Protein 6IRQ (pdb70)

B-factor: mean 49.54, std 20.32, range [19.73, 116.41]

Foldseek 3Di:
DDDFKDKDWFFWAFQWDWDADPVGWIKIWTKGWDWDDPPIDIDIAIEIETGPVRVVCNVPHGGGWTKIKMFGKDKDWDQDPVRDIDIDIHGYAYPVMDMDTDD/DDDFKDKDKFFWAFQWDWDADPVGKIKIWTWGWDADPHDIDIAIEIETGPVRVVSNVPHGGGWIKIKMAGWDWDWDADPVGDIDIDIHGYAYPPMDMDGDD/DDDFKDKDWFWWAAQWDWDADPVGKIKIWTKGWDWFQPVVRHIDIDIAIEIEIHPVNVVCNPPHGGGWTKIKMAGWDWDWDADCHIDIDIHGYAYPVMDMGGDD/DPDDFKDKDKFWWAFQKDWDADPVRKIKIWTKGWDWDDVIDIDIAIEIEIDPVSVVCNPPHGGGWIKIKMFGKDKDWDQDPVRDIDIDIHGYAYPVMDMDTDD

Organism: Pseudomonas aeruginosa (strain ATCC 15692 / DSM 22644 / CIP 104116 / JCM 14847 / LMG 12228 / 1C / PRS 101 / PAO1) (NCBI:txid208964)

Structure (mmCIF, N/CA/C/O backbone):
data_6IRQ
#
_entry.id   6IRQ
#
_cell.length_a   60.488
_cell.length_b   60.488
_cell.length_c   131.315
_cell.angle_alpha   90.00
_cell.angle_beta   90.00
_cell.angle_gamma   120.00
#
_symmetry.space_group_name_H-M   'P 31'
#
loop_
_entity.id
_entity.type
_entity.pdbx_description
1 polymer 'Single-stranded DNA-binding protein'
2 polymer 'DNA (25-MER)'
3 water water
#
loop_
_atom_site.group_PDB
_atom_site.id
_atom_site.type_symbol
_atom_site.label_atom_id
_atom_site.label_alt_id
_atom_site.label_comp_id
_atom_site.label_asym_id
_atom_site.label_entity_id
_atom_site.label_seq_id
_atom_site.pdbx_PDB_ins_code
_atom_site.Cartn_x
_atom_site.Cartn_y
_atom_site.Cartn_z
_atom_site.occupancy
_atom_site.B_iso_or_equiv
_atom_site.auth_seq_id
_atom_site.auth_comp_id
_atom_site.auth_asym_id
_atom_site.auth_atom_id
_atom_site.pdbx_PDB_model_num
ATOM 1 N N . ARG A 1 3 ? -6.329 17.181 5.161 1.00 30.00 3 ARG A N 1
ATOM 2 C CA . ARG A 1 3 ? -6.814 16.043 4.394 1.00 30.00 3 ARG A CA 1
ATOM 3 C C . ARG A 1 3 ? -7.608 15.141 5.318 1.00 30.00 3 ARG A C 1
ATOM 4 O O . ARG A 1 3 ? -7.295 15.102 6.474 1.00 30.00 3 ARG A O 1
ATOM 12 N N . GLY A 1 4 ? -8.586 14.410 4.816 1.00 41.46 4 GLY A N 1
ATOM 13 C CA . GLY A 1 4 ? -9.375 13.520 5.635 1.00 30.23 4 GLY A CA 1
ATOM 14 C C . GLY A 1 4 ? -10.228 12.532 4.849 1.00 38.34 4 GLY A C 1
ATOM 15 O O . GLY A 1 4 ? -10.095 12.387 3.663 1.00 39.76 4 GLY A O 1
ATOM 16 N N . VAL A 1 5 ? -11.127 11.873 5.541 1.00 31.50 5 VAL A N 1
ATOM 17 C CA . VAL A 1 5 ? -11.988 10.883 4.980 1.00 27.24 5 VAL A CA 1
ATOM 18 C C . VAL A 1 5 ? -13.361 11.105 5.573 1.00 25.27 5 VAL A C 1
ATOM 19 O O . VAL A 1 5 ? -13.475 11.303 6.706 1.00 24.92 5 VAL A O 1
ATOM 23 N N . ASN A 1 6 ? -14.380 11.027 4.757 1.00 24.23 6 ASN A N 1
ATOM 24 C CA . ASN A 1 6 ? -15.761 11.309 5.176 1.00 28.62 6 ASN A CA 1
ATOM 25 C C . ASN A 1 6 ? -16.636 10.284 4.446 1.00 24.57 6 ASN A C 1
ATOM 26 O O . ASN A 1 6 ? -17.045 10.507 3.304 1.00 24.65 6 ASN A O 1
ATOM 31 N N . LYS A 1 7 ? -16.905 9.148 5.096 1.00 24.46 7 LYS A N 1
ATOM 32 C CA . LYS A 1 7 ? -17.594 8.032 4.449 1.00 26.16 7 LYS A CA 1
ATOM 33 C C . LYS A 1 7 ? -18.758 7.553 5.293 1.00 22.34 7 LYS A C 1
ATOM 34 O O . LYS A 1 7 ? -18.606 7.348 6.501 1.00 23.84 7 LYS A O 1
ATOM 40 N N . VAL A 1 8 ? -19.913 7.346 4.659 1.00 22.36 8 VAL A N 1
ATOM 41 C CA . VAL A 1 8 ? -21.077 6.762 5.324 1.00 21.85 8 VAL A CA 1
ATOM 42 C C . VAL A 1 8 ? -21.558 5.594 4.492 1.00 21.81 8 VAL A C 1
ATOM 43 O O . VAL A 1 8 ? -21.647 5.695 3.261 1.00 21.53 8 VAL A O 1
ATOM 47 N N . ILE A 1 9 ? -21.874 4.493 5.161 1.00 20.04 9 ILE A N 1
ATOM 48 C CA . ILE A 1 9 ? -22.379 3.287 4.522 1.00 19.73 9 ILE A CA 1
ATOM 49 C C . ILE A 1 9 ? -23.650 2.882 5.241 1.00 22.80 9 ILE A C 1
ATOM 50 O O . ILE A 1 9 ? -23.634 2.641 6.456 1.00 22.87 9 ILE A O 1
ATOM 55 N N . LEU A 1 10 ? -24.746 2.797 4.496 1.00 22.27 10 LEU A N 1
ATOM 56 C CA . LEU A 1 10 ? -26.043 2.484 5.057 1.00 20.41 10 LEU A CA 1
ATOM 57 C C . LEU A 1 10 ? -26.658 1.340 4.273 1.00 25.54 10 LEU A C 1
ATOM 58 O O . LEU A 1 10 ? -26.532 1.270 3.049 1.00 25.85 10 LEU A O 1
ATOM 63 N N . VAL A 1 11 ? -27.329 0.453 4.977 1.00 21.81 11 VAL A N 1
ATOM 64 C CA . VAL A 1 11 ? -28.221 -0.497 4.339 1.00 21.55 11 VAL A CA 1
ATOM 65 C C . VAL A 1 11 ? -29.562 -0.355 5.036 1.00 23.84 11 VAL A C 1
ATOM 66 O O . VAL A 1 11 ? -29.637 -0.423 6.267 1.00 23.87 11 VAL A O 1
ATOM 70 N N . GLY A 1 12 ? -30.616 -0.126 4.265 1.00 25.99 12 GLY A N 1
ATOM 71 C CA . GLY A 1 12 ? -31.896 0.116 4.897 1.00 26.66 12 GLY A CA 1
ATOM 72 C C . GLY A 1 12 ? -33.010 0.180 3.882 1.00 25.50 12 GLY A C 1
ATOM 73 O O . GLY A 1 12 ? -32.837 -0.217 2.731 1.00 25.63 12 GLY A O 1
ATOM 74 N N . ASN A 1 13 ? -34.153 0.714 4.314 1.00 27.97 13 ASN A N 1
ATOM 75 C CA . ASN A 1 13 ? -35.366 0.675 3.505 1.00 31.24 13 ASN A CA 1
ATOM 76 C C . ASN A 1 13 ? -35.831 2.090 3.200 1.00 26.24 13 ASN A C 1
ATOM 77 O O . ASN A 1 13 ? -35.850 2.955 4.075 1.00 29.56 13 ASN A O 1
ATOM 82 N N . VAL A 1 14 ? -36.187 2.325 1.941 1.00 29.81 14 VAL A N 1
ATOM 83 C CA . VAL A 1 14 ? -36.537 3.671 1.520 1.00 24.10 14 VAL A CA 1
ATOM 84 C C . VAL A 1 14 ? -37.887 4.051 2.116 1.00 28.03 14 VAL A C 1
ATOM 85 O O . VAL A 1 14 ? -38.838 3.256 2.105 1.00 28.77 14 VAL A O 1
ATOM 89 N N . GLY A 1 15 ? -37.981 5.272 2.637 1.00 26.12 15 GLY A N 1
ATOM 90 C CA . GLY A 1 15 ? -39.195 5.681 3.328 1.00 32.22 15 GLY A CA 1
ATOM 91 C C . GLY A 1 15 ? -40.377 5.922 2.403 1.00 35.00 15 GLY A C 1
ATOM 92 O O . GLY A 1 15 ? -41.508 5.571 2.739 1.00 35.13 15 GLY A O 1
ATOM 93 N N . GLY A 1 16 ? -40.134 6.505 1.230 1.00 35.29 16 GLY A N 1
ATOM 94 C CA . GLY A 1 16 ? -41.194 6.860 0.302 1.00 36.27 16 GLY A CA 1
ATOM 95 C C . GLY A 1 16 ? -40.647 6.952 -1.107 1.00 36.14 16 GLY A C 1
ATOM 96 O O . GLY A 1 16 ? -39.439 6.846 -1.320 1.00 28.20 16 GLY A O 1
ATOM 97 N N . ASP A 1 17 ? -41.533 7.146 -2.089 1.00 32.32 17 ASP A N 1
ATOM 98 C CA . ASP A 1 17 ? -41.030 7.271 -3.452 1.00 32.89 17 ASP A CA 1
ATOM 99 C C . ASP A 1 17 ? -40.051 8.435 -3.533 1.00 26.10 17 ASP A C 1
ATOM 100 O O . ASP A 1 17 ? -40.242 9.457 -2.865 1.00 31.30 17 ASP A O 1
ATOM 105 N N . PRO A 1 18 ? -38.990 8.312 -4.322 1.00 29.33 18 PRO A N 1
ATOM 106 C CA . PRO A 1 18 ? -38.009 9.385 -4.409 1.00 31.96 18 PRO A CA 1
ATOM 107 C C . PRO A 1 18 ? -38.609 10.588 -5.108 1.00 36.35 18 PRO A C 1
ATOM 108 O O . PRO A 1 18 ? -39.633 10.502 -5.797 1.00 36.87 18 PRO A O 1
ATOM 112 N N . GLU A 1 19 ? -37.974 11.722 -4.876 1.00 31.76 19 GLU A N 1
ATOM 113 C CA . GLU A 1 19 ? -38.280 12.960 -5.570 1.00 36.04 19 GLU A CA 1
ATOM 114 C C . GLU A 1 19 ? -37.068 13.317 -6.409 1.00 33.83 19 GLU A C 1
ATOM 115 O O . GLU A 1 19 ? -35.956 13.439 -5.882 1.00 29.98 19 GLU A O 1
ATOM 121 N N . THR A 1 20 ? -37.266 13.451 -7.711 1.00 30.98 20 THR A N 1
ATOM 122 C CA . THR A 1 20 ? -36.183 13.814 -8.601 1.00 27.08 20 THR A CA 1
ATOM 123 C C . THR A 1 20 ? -36.436 15.196 -9.174 1.00 35.04 20 THR A C 1
ATOM 124 O O . THR A 1 20 ? -37.502 15.456 -9.739 1.00 34.95 20 THR A O 1
ATOM 128 N N . ARG A 1 21 ? -35.457 16.073 -9.017 1.00 33.19 21 ARG A N 1
ATOM 129 C CA . ARG A 1 21 ? -35.513 17.440 -9.501 1.00 41.52 21 ARG A CA 1
ATOM 130 C C . ARG A 1 21 ? -34.453 17.606 -10.579 1.00 45.27 21 ARG A C 1
ATOM 131 O O . ARG A 1 21 ? -33.329 17.115 -10.436 1.00 42.63 21 ARG A O 1
ATOM 139 N N . TYR A 1 22 ? -34.820 18.260 -11.675 1.00 48.81 22 TYR A N 1
ATOM 140 C CA . TYR A 1 22 ? -33.886 18.547 -12.754 1.00 47.25 22 TYR A CA 1
ATOM 141 C C . TYR A 1 22 ? -33.545 20.030 -12.715 1.00 46.11 22 TYR A C 1
ATOM 142 O O . TYR A 1 22 ? -34.440 20.875 -12.623 1.00 50.91 22 TYR A O 1
ATOM 151 N N . MET A 1 23 ? -32.263 20.334 -12.740 1.00 46.52 23 MET A N 1
ATOM 152 C CA . MET A 1 23 ? -31.821 21.717 -12.743 1.00 56.46 23 MET A CA 1
ATOM 153 C C . MET A 1 23 ? -31.806 22.256 -14.175 1.00 53.52 23 MET A C 1
ATOM 154 O O . MET A 1 23 ? -31.807 21.481 -15.137 1.00 50.05 23 MET A O 1
ATOM 159 N N . PRO A 1 24 ? -31.806 23.584 -14.342 1.00 53.37 24 PRO A N 1
ATOM 160 C CA . PRO A 1 24 ? -31.837 24.161 -15.701 1.00 57.54 24 PRO A CA 1
ATOM 161 C C . PRO A 1 24 ? -30.847 23.549 -16.687 1.00 58.09 24 PRO A C 1
ATOM 162 O O . PRO A 1 24 ? -31.162 23.466 -17.880 1.00 57.77 24 PRO A O 1
ATOM 166 N N . ASN A 1 25 ? -29.678 23.094 -16.234 1.00 57.65 25 ASN A N 1
ATOM 167 C CA . ASN A 1 25 ? -28.674 22.504 -17.113 1.00 52.71 25 ASN A CA 1
ATOM 168 C C . ASN A 1 25 ? -28.899 21.016 -17.378 1.00 55.39 25 ASN A C 1
ATOM 169 O O . ASN A 1 25 ? -28.047 20.376 -18.008 1.00 55.89 25 ASN A O 1
ATOM 174 N N . GLY A 1 26 ? -30.006 20.446 -16.898 1.00 47.91 26 GLY A N 1
ATOM 175 C CA . GLY A 1 26 ? -30.297 19.045 -17.119 1.00 51.59 26 GLY A CA 1
ATOM 176 C C . GLY A 1 26 ? -29.789 18.095 -16.050 1.00 56.00 26 GLY A C 1
ATOM 177 O O . GLY A 1 26 ? -30.131 16.904 -16.089 1.00 49.82 26 GLY A O 1
ATOM 178 N N . ASN A 1 27 ? -28.985 18.567 -15.102 1.00 52.56 27 ASN A N 1
ATOM 179 C CA . ASN A 1 27 ? -28.503 17.685 -14.048 1.00 53.26 27 ASN A CA 1
ATOM 180 C C . ASN A 1 27 ? -29.633 17.345 -13.080 1.00 48.01 27 ASN A C 1
ATOM 181 O O . ASN A 1 27 ? -30.575 18.119 -12.889 1.00 49.55 27 ASN A O 1
ATOM 186 N N . ALA A 1 28 ? -29.538 16.164 -12.474 1.00 46.47 28 ALA A N 1
ATOM 187 C CA . ALA A 1 28 ? -30.591 15.644 -11.619 1.00 40.47 28 ALA A CA 1
ATOM 188 C C . ALA A 1 28 ? -30.134 15.619 -10.163 1.00 35.60 28 ALA A C 1
ATOM 189 O O . ALA A 1 28 ? -28.955 15.423 -9.865 1.00 37.73 28 ALA A O 1
ATOM 191 N N . VAL A 1 29 ? -31.082 15.864 -9.262 1.00 37.90 29 VAL A N 1
ATOM 192 C CA . VAL A 1 29 ? -30.901 15.699 -7.820 1.00 32.86 29 VAL A CA 1
ATOM 193 C C . VAL A 1 29 ? -32.068 14.867 -7.321 1.00 32.75 29 VAL A C 1
ATOM 194 O O . VAL A 1 29 ? -33.227 15.210 -7.584 1.00 33.97 29 VAL A O 1
ATOM 198 N N . THR A 1 30 ? -31.784 13.774 -6.616 1.00 25.80 30 THR A N 1
ATOM 199 C CA . THR A 1 30 ? -32.849 12.908 -6.121 1.00 26.70 30 THR A CA 1
ATOM 200 C C . THR A 1 30 ? -32.740 12.814 -4.609 1.00 34.33 30 THR A C 1
ATOM 201 O O . THR A 1 30 ? -31.639 12.602 -4.076 1.00 25.96 30 THR A O 1
ATOM 205 N N . ASN A 1 31 ? -33.878 12.982 -3.934 1.00 27.64 31 ASN A N 1
ATOM 206 C CA . ASN A 1 31 ? -33.980 12.923 -2.483 1.00 29.69 31 ASN A CA 1
ATOM 207 C C . ASN A 1 31 ? -34.776 11.702 -2.043 1.00 27.67 31 ASN A C 1
ATOM 208 O O . ASN A 1 31 ? -35.796 11.346 -2.656 1.00 30.69 31 ASN A O 1
ATOM 213 N N . ILE A 1 32 ? -34.306 11.060 -0.961 1.00 27.44 32 ILE A N 1
ATOM 214 C CA . ILE A 1 32 ? -35.054 10.014 -0.266 1.00 23.25 32 ILE A CA 1
ATOM 215 C C . ILE A 1 32 ? -34.814 10.181 1.232 1.00 24.59 32 ILE A C 1
ATOM 216 O O . ILE A 1 32 ? -33.939 10.936 1.667 1.00 24.86 32 ILE A O 1
ATOM 221 N N . THR A 1 33 ? -35.611 9.468 2.017 1.00 23.68 33 THR A N 1
ATOM 222 C CA . THR A 1 33 ? -35.269 9.169 3.399 1.00 26.50 33 THR A CA 1
ATOM 223 C C . THR A 1 33 ? -35.080 7.660 3.489 1.00 27.06 33 THR A C 1
ATOM 224 O O . THR A 1 33 ? -35.680 6.897 2.726 1.00 31.76 33 THR A O 1
ATOM 228 N N . LEU A 1 34 ? -34.178 7.232 4.375 1.00 29.39 34 LEU A N 1
ATOM 229 C CA . LEU A 1 34 ? -33.795 5.829 4.462 1.00 24.97 34 LEU A CA 1
ATOM 230 C C . LEU A 1 34 ? -33.795 5.448 5.936 1.00 26.13 34 LEU A C 1
ATOM 231 O O . LEU A 1 34 ? -33.181 6.142 6.743 1.00 24.35 34 LEU A O 1
ATOM 236 N N . ALA A 1 35 ? -34.448 4.341 6.271 1.00 26.84 35 ALA A N 1
ATOM 237 C CA . ALA A 1 35 ? -34.526 3.858 7.648 1.00 28.16 35 ALA A CA 1
ATOM 238 C C . ALA A 1 35 ? -33.560 2.693 7.873 1.00 27.58 35 ALA A C 1
ATOM 239 O O . ALA A 1 35 ? -33.510 1.752 7.075 1.00 28.70 35 ALA A O 1
ATOM 241 N N . THR A 1 36 ? -32.773 2.771 8.946 1.00 23.87 36 THR A N 1
ATOM 242 C CA . THR A 1 36 ? -31.978 1.638 9.404 1.00 24.58 36 THR A CA 1
ATOM 243 C C . THR A 1 36 ? -32.426 1.331 10.822 1.00 28.70 36 THR A C 1
ATOM 244 O O . THR A 1 36 ? -32.713 2.253 11.592 1.00 32.13 36 THR A O 1
ATOM 248 N N . SER A 1 37 ? -32.433 0.081 11.163 1.00 35.09 37 SER A N 1
ATOM 249 C CA . SER A 1 37 ? -32.800 -0.266 12.502 1.00 43.81 37 SER A CA 1
ATOM 250 C C . SER A 1 37 ? -31.905 -1.238 13.217 1.00 44.52 37 SER A C 1
ATOM 251 O O . SER A 1 37 ? -31.082 -1.899 12.664 1.00 41.62 37 SER A O 1
ATOM 254 N N . GLU A 1 38 ? -32.145 -1.262 14.503 1.00 53.65 38 GLU A N 1
ATOM 255 C CA . GLU A 1 38 ? -31.514 -2.133 15.463 1.00 61.21 38 GLU A CA 1
ATOM 256 C C . GLU A 1 38 ? -32.646 -2.612 16.366 1.00 59.19 38 GLU A C 1
ATOM 257 O O . GLU A 1 38 ? -33.578 -1.901 16.619 1.00 64.55 38 GLU A O 1
ATOM 263 N N . SER A 1 39 ? -32.551 -3.828 16.854 1.00 71.39 39 SER A N 1
ATOM 264 C CA . SER A 1 39 ? -33.575 -4.380 17.725 1.00 77.68 39 SER A CA 1
ATOM 265 C C . SER A 1 39 ? -32.927 -4.936 18.956 1.00 80.95 39 SER A C 1
ATOM 266 O O . SER A 1 39 ? -31.839 -5.438 18.859 1.00 82.35 39 SER A O 1
ATOM 269 N N . TRP A 1 40 ? -33.670 -4.836 20.039 1.00 86.98 40 TRP A N 1
ATOM 270 C CA . TRP A 1 40 ? -33.355 -5.397 21.334 1.00 92.18 40 TRP A CA 1
ATOM 271 C C . TRP A 1 40 ? -34.680 -5.466 22.055 1.00 90.76 40 TRP A C 1
ATOM 272 O O . TRP A 1 40 ? -34.732 -5.288 23.228 1.00 86.10 40 TRP A O 1
ATOM 283 N N . GLN A 1 49 ? -38.239 -4.525 21.439 1.00 88.43 49 GLN A N 1
ATOM 284 C CA . GLN A 1 49 ? -38.104 -3.115 21.121 1.00 86.53 49 GLN A CA 1
ATOM 285 C C . GLN A 1 49 ? -37.321 -2.823 19.836 1.00 86.84 49 GLN A C 1
ATOM 286 O O . GLN A 1 49 ? -36.329 -3.458 19.535 1.00 84.36 49 GLN A O 1
ATOM 292 N N . GLU A 1 50 ? -37.822 -1.864 19.073 1.00 86.58 50 GLU A N 1
ATOM 293 C CA . GLU A 1 50 ? -37.200 -1.390 17.854 1.00 81.92 50 GLU A CA 1
ATOM 294 C C . GLU A 1 50 ? -36.564 -0.053 18.111 1.00 77.82 50 GLU A C 1
ATOM 295 O O . GLU A 1 50 ? -36.759 0.542 19.140 1.00 79.28 50 GLU A O 1
ATOM 301 N N . ARG A 1 51 ? -35.817 0.406 17.148 1.00 68.00 51 ARG A N 1
ATOM 302 C CA . ARG A 1 51 ? -35.168 1.666 17.250 1.00 60.42 51 ARG A CA 1
ATOM 303 C C . ARG A 1 51 ? -34.790 1.910 15.809 1.00 52.28 51 ARG A C 1
ATOM 304 O O . ARG A 1 51 ? -33.980 1.232 15.270 1.00 45.60 51 ARG A O 1
ATOM 312 N N . THR A 1 52 ? -35.457 2.863 15.207 1.00 48.42 52 THR A N 1
ATOM 313 C CA . THR A 1 52 ? -35.256 3.145 13.835 1.00 44.25 52 THR A CA 1
ATOM 314 C C . THR A 1 52 ? -34.655 4.485 13.654 1.00 43.95 52 THR A C 1
ATOM 315 O O . THR A 1 52 ? -35.154 5.437 14.150 1.00 40.53 52 THR A O 1
ATOM 319 N N . GLU A 1 53 ? -33.562 4.527 12.916 1.00 36.44 53 GLU A N 1
ATOM 320 C CA . GLU A 1 53 ? -32.880 5.774 12.615 1.00 27.61 53 GLU A CA 1
ATOM 321 C C . GLU A 1 53 ? -33.246 6.211 11.194 1.00 30.85 53 GLU A C 1
ATOM 322 O O . GLU A 1 53 ? -33.123 5.427 10.255 1.00 27.58 53 GLU A O 1
ATOM 328 N N . TRP A 1 54 ? -33.681 7.453 11.025 1.00 29.05 54 TRP A N 1
ATOM 329 C CA . TRP A 1 54 ? -34.056 7.949 9.705 1.00 29.21 54 TRP A CA 1
ATOM 330 C C . TRP A 1 54 ? -32.926 8.808 9.154 1.00 30.53 54 TRP A C 1
ATOM 331 O O . TRP A 1 54 ? -32.389 9.665 9.864 1.00 33.21 54 TRP A O 1
ATOM 342 N N . HIS A 1 55 ? -32.549 8.563 7.898 1.00 25.68 55 HIS A N 1
ATOM 343 C CA . HIS A 1 55 ? -31.433 9.254 7.272 1.00 24.82 55 HIS A CA 1
ATOM 344 C C . HIS A 1 55 ? -31.951 10.032 6.074 1.00 28.56 55 HIS A C 1
ATOM 345 O O . HIS A 1 55 ? -32.742 9.501 5.303 1.00 25.09 55 HIS A O 1
ATOM 352 N N . ARG A 1 56 ? -31.474 11.264 5.887 1.00 25.38 56 ARG A N 1
ATOM 353 C CA . ARG A 1 56 ? -31.780 12.015 4.671 1.00 27.84 56 ARG A CA 1
ATOM 354 C C . ARG A 1 56 ? -30.676 11.799 3.639 1.00 26.84 56 ARG A C 1
ATOM 355 O O . ARG A 1 56 ? -29.528 12.188 3.867 1.00 26.69 56 ARG A O 1
ATOM 363 N N . VAL A 1 57 ? -31.027 11.203 2.501 1.00 21.95 57 VAL A N 1
ATOM 364 C CA . VAL A 1 57 ? -30.044 10.854 1.483 1.00 24.96 57 VAL A CA 1
ATOM 365 C C . VAL A 1 57 ? -30.334 11.678 0.233 1.00 28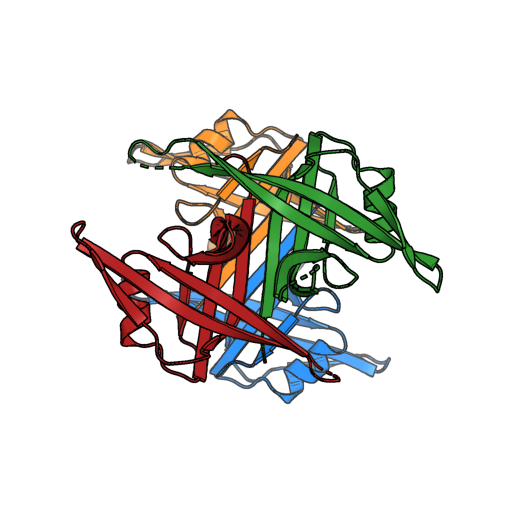.35 57 VAL A C 1
ATOM 366 O O . VAL A 1 57 ? -31.477 11.707 -0.228 1.00 26.58 57 VAL A O 1
ATOM 370 N N . VAL A 1 58 ? -29.315 12.355 -0.298 1.00 27.23 58 VAL A N 1
ATOM 371 C CA . VAL A 1 58 ? -29.441 13.148 -1.521 1.00 25.60 58 VAL A CA 1
ATOM 372 C C . VAL A 1 58 ? -28.443 12.619 -2.543 1.00 25.56 58 VAL A C 1
ATOM 373 O O . VAL A 1 58 ? -27.242 12.503 -2.249 1.00 28.37 58 VAL A O 1
ATOM 377 N N . PHE A 1 59 ? -28.945 12.291 -3.741 1.00 27.15 59 PHE A N 1
ATOM 378 C CA . PHE A 1 59 ? -28.147 11.775 -4.847 1.00 26.64 59 PHE A CA 1
ATOM 379 C C . PHE A 1 59 ? -27.910 12.871 -5.874 1.00 31.16 59 PHE A C 1
ATOM 380 O O . PHE A 1 59 ? -28.822 13.642 -6.190 1.00 28.27 59 PHE A O 1
ATOM 388 N N . PHE A 1 60 ? -26.694 12.917 -6.410 1.00 28.72 60 PHE A N 1
ATOM 389 C CA . PHE A 1 60 ? -26.328 13.856 -7.463 1.00 34.82 60 PHE A CA 1
ATOM 390 C C . PHE A 1 60 ? -25.760 13.093 -8.651 1.00 36.77 60 PHE A C 1
ATOM 391 O O . PHE A 1 60 ? -25.164 12.024 -8.495 1.00 32.30 60 PHE A O 1
ATOM 399 N N . GLY A 1 61 ? -25.915 13.670 -9.842 1.00 44.00 61 GLY A N 1
ATOM 400 C CA . GLY A 1 61 ? -25.243 13.131 -11.009 1.00 37.27 61 GLY A CA 1
ATOM 401 C C . GLY A 1 61 ? -25.948 11.910 -11.570 1.00 35.39 61 GLY A C 1
ATOM 402 O O . GLY A 1 61 ? -27.173 11.781 -11.507 1.00 39.05 61 GLY A O 1
ATOM 403 N N . ARG A 1 62 ? -25.149 10.993 -12.127 1.00 39.60 62 ARG A N 1
ATOM 404 C CA . ARG A 1 62 ? -25.735 9.799 -12.731 1.00 39.40 62 ARG A CA 1
ATOM 405 C C . ARG A 1 62 ? -26.502 8.982 -11.701 1.00 35.22 62 ARG A C 1
ATOM 406 O O . ARG A 1 62 ? -27.571 8.443 -12.005 1.00 34.75 62 ARG A O 1
ATOM 414 N N . LEU A 1 63 ? -25.985 8.899 -10.465 1.00 32.57 63 LEU A N 1
ATOM 415 C CA . LEU A 1 63 ? -26.700 8.155 -9.434 1.00 35.93 63 LEU A CA 1
ATOM 416 C C . LEU A 1 63 ? -28.041 8.798 -9.110 1.00 26.92 63 LEU A C 1
ATOM 417 O O . LEU A 1 63 ? -28.957 8.106 -8.659 1.00 31.97 63 LEU A O 1
ATOM 422 N N . ALA A 1 64 ? -28.190 10.109 -9.335 1.00 27.48 64 ALA A N 1
ATOM 423 C CA . ALA A 1 64 ? -29.486 10.735 -9.082 1.00 32.34 64 ALA A CA 1
ATOM 424 C C . ALA A 1 64 ? -30.551 10.194 -10.028 1.00 32.11 64 ALA A C 1
ATOM 425 O O . ALA A 1 64 ? -31.680 9.927 -9.605 1.00 27.86 64 ALA A O 1
ATOM 427 N N . GLU A 1 65 ? -30.202 9.992 -11.305 1.00 32.12 65 GLU A N 1
ATOM 428 C CA . GLU A 1 65 ? -31.174 9.456 -12.262 1.00 30.13 65 GLU A CA 1
ATOM 429 C C . GLU A 1 65 ? -31.468 7.995 -11.992 1.00 29.21 65 GLU A C 1
ATOM 430 O O . GLU A 1 65 ? -32.625 7.568 -12.077 1.00 28.59 65 GLU A O 1
ATOM 436 N N . ILE A 1 66 ? -30.427 7.214 -11.674 1.00 27.82 66 ILE A N 1
ATOM 437 C CA . ILE A 1 66 ? -30.604 5.809 -11.306 1.00 30.21 66 ILE A CA 1
ATOM 438 C C . ILE A 1 66 ? -31.468 5.680 -10.054 1.00 27.05 66 ILE A C 1
ATOM 439 O O . ILE A 1 66 ? -32.398 4.866 -10.001 1.00 29.02 66 ILE A O 1
ATOM 444 N N . ALA A 1 67 ? -31.146 6.435 -9.003 1.00 25.48 67 ALA A N 1
ATOM 445 C CA . ALA A 1 67 ? -31.965 6.337 -7.795 1.00 27.97 67 ALA A CA 1
ATOM 446 C C . ALA A 1 67 ? -33.416 6.728 -8.082 1.00 25.51 67 ALA A C 1
ATOM 447 O O . ALA A 1 67 ? -34.355 6.072 -7.607 1.00 27.10 67 ALA A O 1
ATOM 449 N N . GLY A 1 68 ? -33.619 7.773 -8.884 1.00 27.48 68 GLY A N 1
ATOM 450 C CA . GLY A 1 68 ? -34.981 8.203 -9.173 1.00 29.42 68 GLY A CA 1
ATOM 451 C C . GLY A 1 68 ? -35.778 7.161 -9.921 1.00 30.23 68 GLY A C 1
ATOM 452 O O . GLY A 1 68 ? -36.993 7.047 -9.733 1.00 31.15 68 GLY A O 1
ATOM 453 N N . GLU A 1 69 ? -35.106 6.365 -10.756 1.00 28.93 69 GLU A N 1
ATOM 454 C CA . GLU A 1 69 ? -35.781 5.397 -11.609 1.00 34.87 69 GLU A CA 1
ATOM 455 C C . GLU A 1 69 ? -36.019 4.047 -10.932 1.00 35.59 69 GLU A C 1
ATOM 456 O O . GLU A 1 69 ? -37.042 3.402 -11.205 1.00 29.75 69 GLU A O 1
ATOM 462 N N . TYR A 1 70 ? -35.111 3.597 -10.055 1.00 30.37 70 TYR A N 1
ATOM 463 C CA . TYR A 1 70 ? -35.199 2.256 -9.477 1.00 29.71 70 TYR A CA 1
ATOM 464 C C . TYR A 1 70 ? -35.627 2.202 -8.013 1.00 31.37 70 TYR A C 1
ATOM 465 O O . TYR A 1 70 ? -36.079 1.143 -7.568 1.00 33.34 70 TYR A O 1
ATOM 474 N N . LEU A 1 71 ? -35.471 3.270 -7.243 1.00 25.46 71 LEU A N 1
ATOM 475 C CA . LEU A 1 71 ? -35.899 3.229 -5.852 1.00 26.64 71 LEU A CA 1
ATOM 476 C C . LEU A 1 71 ? -37.378 3.567 -5.752 1.00 32.68 71 LEU A C 1
ATOM 477 O O . LEU A 1 71 ? -37.873 4.468 -6.440 1.00 29.34 71 LEU A O 1
ATOM 482 N N . ARG A 1 72 ? -38.079 2.843 -4.882 1.00 27.50 72 ARG A N 1
ATOM 483 C CA . ARG A 1 72 ? -39.466 3.130 -4.538 1.00 26.99 72 ARG A CA 1
ATOM 484 C C . ARG A 1 72 ? -39.615 3.012 -3.031 1.00 30.55 72 ARG A C 1
ATOM 485 O O . ARG A 1 72 ? -38.724 2.516 -2.341 1.00 28.99 72 ARG A O 1
ATOM 493 N N . LYS A 1 73 ? -40.762 3.460 -2.521 1.00 29.23 73 LYS A N 1
ATOM 494 C CA . LYS A 1 73 ? -41.087 3.246 -1.115 1.00 26.01 73 LYS A CA 1
ATOM 495 C C . LYS A 1 73 ? -40.910 1.780 -0.771 1.00 30.39 73 LYS A C 1
ATOM 496 O O . LYS A 1 73 ? -41.390 0.898 -1.488 1.00 29.01 73 LYS A O 1
ATOM 502 N N . GLY A 1 74 ? -40.178 1.517 0.309 1.00 31.18 74 GLY A N 1
ATOM 503 C CA . GLY A 1 74 ? -39.930 0.164 0.743 1.00 33.66 74 GLY A CA 1
ATOM 504 C C . GLY A 1 74 ? -38.710 -0.521 0.150 1.00 31.24 74 GLY A C 1
ATOM 505 O O . GLY A 1 74 ? -38.339 -1.598 0.639 1.00 29.48 74 GLY A O 1
ATOM 506 N N . SER A 1 75 ? -38.081 0.042 -0.884 1.00 27.50 75 SER A N 1
ATOM 507 C CA . SER A 1 75 ? -36.924 -0.622 -1.487 1.00 29.83 75 SER A CA 1
ATOM 508 C C . SER A 1 75 ? -35.833 -0.826 -0.441 1.00 26.19 75 SER A C 1
ATOM 509 O O . SER A 1 75 ? -35.621 0.027 0.414 1.00 25.46 75 SER A O 1
ATOM 512 N N . GLN A 1 76 ? -35.150 -1.965 -0.512 1.00 25.08 76 GLN A N 1
ATOM 513 C CA . GLN A 1 76 ? -33.954 -2.197 0.295 1.00 29.36 76 GLN A CA 1
ATOM 514 C C . GLN A 1 76 ? -32.749 -1.771 -0.525 1.00 26.55 76 GLN A C 1
ATOM 515 O O . GLN A 1 76 ? -32.647 -2.105 -1.708 1.00 28.48 76 GLN A O 1
ATOM 521 N N . VAL A 1 77 ? -31.845 -1.011 0.086 1.00 26.30 77 VAL A N 1
ATOM 522 C CA . VAL A 1 77 ? -30.813 -0.356 -0.706 1.00 23.16 77 VAL A CA 1
ATOM 523 C C . VAL A 1 77 ? -29.562 -0.204 0.130 1.00 24.78 77 VAL A C 1
ATOM 524 O O . VAL A 1 77 ? -29.624 -0.039 1.355 1.00 24.59 77 VAL A O 1
ATOM 528 N N . TYR A 1 78 ? -28.431 -0.289 -0.556 1.00 23.59 78 TYR A N 1
ATOM 529 C CA . TYR A 1 78 ? -27.108 0.019 -0.029 1.00 24.59 78 TYR A CA 1
ATOM 530 C C . TYR A 1 78 ? -26.747 1.392 -0.553 1.00 26.30 78 TYR A C 1
ATOM 531 O O . TYR A 1 78 ? -26.848 1.633 -1.762 1.00 25.47 78 TYR A O 1
ATOM 540 N N . VAL A 1 79 ? -26.321 2.278 0.343 1.00 22.83 79 VAL A N 1
ATOM 541 C CA . VAL A 1 79 ? -25.925 3.638 -0.004 1.00 20.79 79 VAL A CA 1
ATOM 542 C C . VAL A 1 79 ? -24.535 3.900 0.558 1.00 26.31 79 VAL A C 1
ATOM 543 O O . VAL A 1 79 ? -24.264 3.604 1.728 1.00 24.93 79 VAL A O 1
ATOM 547 N N . GLU A 1 80 ? -23.660 4.477 -0.256 1.00 24.03 80 GLU A N 1
ATOM 548 C CA . GLU A 1 80 ? -22.343 4.875 0.229 1.00 23.53 80 GLU A CA 1
ATOM 549 C C . GLU A 1 80 ? -22.135 6.325 -0.161 1.00 23.67 80 GLU A C 1
ATOM 550 O O . GLU A 1 80 ? -22.223 6.662 -1.346 1.00 23.29 80 GLU A O 1
ATOM 556 N N . GLY A 1 81 ? -21.898 7.186 0.826 1.00 23.16 81 GLY A N 1
ATOM 557 C CA . GLY A 1 81 ? -21.753 8.614 0.539 1.00 23.69 81 GLY A CA 1
ATOM 558 C C . GLY A 1 81 ? -20.902 9.341 1.564 1.00 28.80 81 GLY A C 1
ATOM 559 O O . GLY A 1 81 ? -20.053 8.729 2.224 1.00 24.54 81 GLY A O 1
ATOM 560 N N . SER A 1 82 ? -21.112 10.650 1.700 1.00 24.69 82 SER A N 1
ATOM 561 C CA . SER A 1 82 ? -20.369 11.483 2.631 1.00 21.85 82 SER A CA 1
ATOM 562 C C . SER A 1 82 ? -21.348 12.376 3.380 1.00 26.53 82 SER A C 1
ATOM 563 O O . SER A 1 82 ? -22.398 12.759 2.848 1.00 27.08 82 SER A O 1
ATOM 566 N N . LEU A 1 83 ? -20.997 12.721 4.611 1.00 22.06 83 LEU A N 1
ATOM 567 C CA . LEU A 1 83 ? -21.888 13.537 5.415 1.00 21.27 83 LEU A CA 1
ATOM 568 C C . LEU A 1 83 ? -21.718 15.004 5.056 1.00 21.89 83 LEU A C 1
ATOM 569 O O . LEU A 1 83 ? -20.602 15.484 4.862 1.00 23.67 83 LEU A O 1
ATOM 574 N N . ARG A 1 84 ? -22.841 15.720 4.988 1.00 26.84 84 ARG A N 1
ATOM 575 C CA . ARG A 1 84 ? -22.808 17.162 4.784 1.00 24.67 84 ARG A CA 1
ATOM 576 C C . ARG A 1 84 ? -23.901 17.777 5.646 1.00 28.41 84 ARG A C 1
ATOM 577 O O . ARG A 1 84 ? -25.064 17.356 5.584 1.00 28.12 84 ARG A O 1
ATOM 585 N N . THR A 1 85 ? -23.524 18.713 6.490 1.00 25.75 85 THR A N 1
ATOM 586 C CA . THR A 1 85 ? -24.502 19.386 7.335 1.00 29.38 85 THR A CA 1
ATOM 587 C C . THR A 1 85 ? -24.738 20.790 6.785 1.00 30.93 85 THR A C 1
ATOM 588 O O . THR A 1 85 ? -23.784 21.556 6.616 1.00 28.10 85 THR A O 1
ATOM 592 N N . ARG A 1 86 ? -26.005 21.124 6.520 1.00 27.64 86 ARG A N 1
ATOM 593 C CA . ARG A 1 86 ? -26.385 22.416 5.966 1.00 30.62 86 ARG A CA 1
ATOM 594 C C . ARG A 1 86 ? -27.025 23.260 7.053 1.00 32.91 86 ARG A C 1
ATOM 595 O O . ARG A 1 86 ? -27.860 22.760 7.807 1.00 29.02 86 ARG A O 1
ATOM 603 N N . LYS A 1 87 ? -26.659 24.539 7.090 1.00 28.15 87 LYS A N 1
ATOM 604 C CA . LYS A 1 87 ? -27.189 25.504 8.051 1.00 32.24 87 LYS A CA 1
ATOM 605 C C . LYS A 1 87 ? -28.269 26.351 7.385 1.00 29.10 87 LYS A C 1
ATOM 606 O O . LYS A 1 87 ? -28.135 26.733 6.219 1.00 30.82 87 LYS A O 1
ATOM 612 N N . TRP A 1 88 ? -29.351 26.625 8.117 1.00 34.06 88 TRP A N 1
ATOM 613 C CA . TRP A 1 88 ? -30.423 27.460 7.578 1.00 34.73 88 TRP A CA 1
ATOM 614 C C . TRP A 1 88 ? -31.154 28.158 8.720 1.00 39.01 88 TRP A C 1
ATOM 615 O O . TRP A 1 88 ? -31.264 27.624 9.830 1.00 33.52 88 TRP A O 1
ATOM 626 N N . GLN A 1 89 ? -31.639 29.368 8.444 1.00 36.67 89 GLN A N 1
ATOM 627 C CA . GLN A 1 89 ? -32.398 30.130 9.430 1.00 39.26 89 GLN A CA 1
ATOM 628 C C . GLN A 1 89 ? -33.872 29.773 9.272 1.00 36.00 89 GLN A C 1
ATOM 629 O O . GLN A 1 89 ? -34.406 29.793 8.158 1.00 38.94 89 GLN A O 1
ATOM 635 N N . GLY A 1 90 ? -34.508 29.366 10.377 1.00 42.39 90 GLY A N 1
ATOM 636 C CA . GLY A 1 90 ? -35.912 29.018 10.343 1.00 47.50 90 GLY A CA 1
ATOM 637 C C . GLY A 1 90 ? -36.798 30.249 10.467 1.00 50.46 90 GLY A C 1
ATOM 638 O O . GLY A 1 90 ? -36.330 31.343 10.763 1.00 49.78 90 GLY A O 1
ATOM 639 N N . GLN A 1 91 ? -38.099 30.058 10.241 1.00 53.73 91 GLN A N 1
ATOM 640 C CA . GLN A 1 91 ? -39.000 31.210 10.275 1.00 58.14 91 GLN A CA 1
ATOM 641 C C . GLN A 1 91 ? -39.125 31.821 11.664 1.00 59.03 91 GLN A C 1
ATOM 642 O O . GLN A 1 91 ? -39.631 32.939 11.785 1.00 62.94 91 GLN A O 1
ATOM 648 N N . ASP A 1 92 ? -38.672 31.135 12.711 1.00 61.06 92 ASP A N 1
ATOM 649 C CA . ASP A 1 92 ? -38.527 31.777 14.012 1.00 58.00 92 ASP A CA 1
ATOM 650 C C . ASP A 1 92 ? -37.256 32.620 14.107 1.00 61.29 92 ASP A C 1
ATOM 651 O O . ASP A 1 92 ? -36.984 33.190 15.171 1.00 62.52 92 ASP A O 1
ATOM 656 N N . GLY A 1 93 ? -36.476 32.716 13.025 1.00 56.22 93 GLY A N 1
ATOM 657 C CA . GLY A 1 93 ? -35.238 33.476 13.018 1.00 58.74 93 GLY A CA 1
ATOM 658 C C . GLY A 1 93 ? -33.994 32.750 13.512 1.00 56.40 93 GLY A C 1
ATOM 659 O O . GLY A 1 93 ? -32.888 33.286 13.367 1.00 54.28 93 GLY A O 1
ATOM 660 N N . GLN A 1 94 ? -34.120 31.552 14.073 1.00 53.83 94 GLN A N 1
ATOM 661 C CA . GLN A 1 94 ? -32.984 30.898 14.710 1.00 56.41 94 GLN A CA 1
ATOM 662 C C . GLN A 1 94 ? -32.315 29.867 13.802 1.00 45.98 94 GLN A C 1
ATOM 663 O O . GLN A 1 94 ? -32.945 29.246 12.943 1.00 47.41 94 GLN A O 1
ATOM 669 N N . ASP A 1 95 ? -31.015 29.707 14.018 1.00 49.71 95 ASP A N 1
ATOM 670 C CA . ASP A 1 95 ? -30.213 28.769 13.249 1.00 47.24 95 ASP A CA 1
ATOM 671 C C . ASP A 1 95 ? -30.686 27.339 13.466 1.00 44.35 95 ASP A C 1
ATOM 672 O O . ASP A 1 95 ? -30.981 26.927 14.592 1.00 43.34 95 ASP A O 1
ATOM 677 N N . ARG A 1 96 ? -30.751 26.577 12.375 1.00 39.02 96 ARG A N 1
ATOM 678 C CA . ARG A 1 96 ? -30.983 25.147 12.444 1.00 35.25 96 ARG A CA 1
ATOM 679 C C . ARG A 1 96 ? -30.020 24.460 11.481 1.00 40.40 96 ARG A C 1
ATOM 680 O O . ARG A 1 96 ? -29.392 25.102 10.634 1.00 33.19 96 ARG A O 1
ATOM 688 N N . TYR A 1 97 ? -29.881 23.149 11.650 1.00 35.20 97 TYR A N 1
ATOM 689 C CA . TYR A 1 97 ? -28.897 22.367 10.913 1.00 35.40 97 TYR A CA 1
ATOM 690 C C . TYR A 1 97 ? -29.555 21.092 10.423 1.00 35.46 97 TYR A C 1
ATOM 691 O O . TYR A 1 97 ? -30.423 20.533 11.099 1.00 34.81 97 TYR A O 1
ATOM 700 N N . THR A 1 98 ? -29.167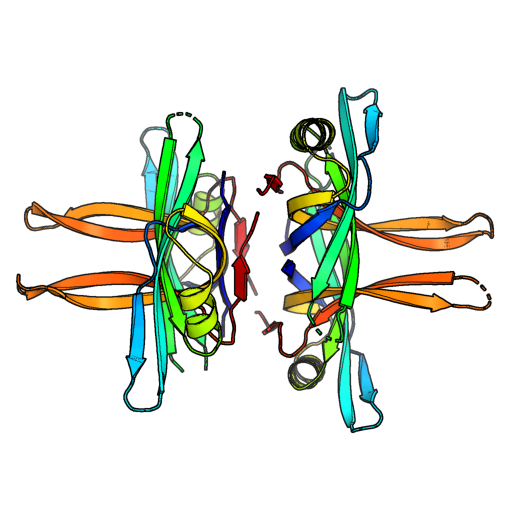 20.651 9.229 1.00 32.20 98 THR A N 1
ATOM 701 C CA . THR A 1 98 ? -29.670 19.398 8.677 1.00 30.33 98 THR A CA 1
ATOM 702 C C . THR A 1 98 ? -28.482 18.620 8.128 1.00 32.05 98 THR A C 1
ATOM 703 O O . THR A 1 98 ? -27.749 19.125 7.277 1.00 27.18 98 THR A O 1
ATOM 707 N N . THR A 1 99 ? -28.268 17.419 8.645 1.00 30.32 99 THR A N 1
ATOM 708 C CA . THR A 1 99 ? -27.168 16.580 8.195 1.00 24.64 99 THR A CA 1
ATOM 709 C C . THR A 1 99 ? -27.758 15.590 7.217 1.00 23.98 99 THR A C 1
ATOM 710 O O . THR A 1 99 ? -28.758 14.921 7.525 1.00 24.71 99 THR A O 1
ATOM 714 N N . GLU A 1 100 ? -27.174 15.537 6.022 1.00 24.66 100 GLU A N 1
ATOM 715 C CA . GLU A 1 100 ? -27.626 14.654 4.966 1.00 28.75 100 GLU A CA 1
ATOM 716 C C . GLU A 1 100 ? -26.485 13.749 4.522 1.00 22.54 100 GLU A C 1
ATOM 717 O O . GLU A 1 100 ? -25.310 14.086 4.681 1.00 23.31 100 GLU A O 1
ATOM 723 N N . ILE A 1 101 ? -26.836 12.616 3.931 1.00 22.05 101 ILE A N 1
ATOM 724 C CA . ILE A 1 101 ? -25.846 11.748 3.274 1.00 21.82 101 ILE A CA 1
ATOM 725 C C . ILE A 1 101 ? -25.852 12.068 1.777 1.00 24.59 101 ILE A C 1
ATOM 726 O O . ILE A 1 101 ? -26.853 11.855 1.079 1.00 23.32 101 ILE A O 1
ATOM 731 N N . VAL A 1 102 ? -24.735 12.566 1.285 1.00 21.22 102 VAL A N 1
ATOM 732 C CA . VAL A 1 102 ? -24.588 12.999 -0.101 1.00 22.06 102 VAL A CA 1
ATOM 733 C C . VAL A 1 102 ? -23.948 11.856 -0.881 1.00 25.46 102 VAL A C 1
ATOM 734 O O . VAL A 1 102 ? -22.846 11.406 -0.537 1.00 23.92 102 VAL A O 1
ATOM 738 N N . VAL A 1 103 ? -24.631 11.394 -1.925 1.00 23.87 103 VAL A N 1
ATOM 739 C CA . VAL A 1 103 ? -24.183 10.309 -2.793 1.00 21.69 103 VAL A CA 1
ATOM 740 C C . VAL A 1 103 ? -23.927 10.907 -4.163 1.00 32.42 103 VAL A C 1
ATOM 741 O O . VAL A 1 103 ? -24.882 11.264 -4.869 1.00 29.60 103 VAL A O 1
ATOM 745 N N . ASP A 1 104 ? -22.662 11.011 -4.546 1.00 30.12 104 ASP A N 1
ATOM 746 C CA . ASP A 1 104 ? -22.300 11.634 -5.817 1.00 36.40 104 ASP A CA 1
ATOM 747 C C . ASP A 1 104 ? -21.346 10.685 -6.538 1.00 37.43 104 ASP A C 1
ATOM 748 O O . ASP A 1 104 ? -21.311 9.480 -6.271 1.00 31.71 104 ASP A O 1
ATOM 753 N N . ILE A 1 105 ? -20.539 11.235 -7.451 1.00 41.27 105 ILE A N 1
ATOM 754 C CA . ILE A 1 105 ? -19.604 10.408 -8.213 1.00 39.37 105 ILE A CA 1
ATOM 755 C C . ILE A 1 105 ? -18.667 9.629 -7.290 1.00 43.14 105 ILE A C 1
ATOM 756 O O . ILE A 1 105 ? -18.196 8.547 -7.647 1.00 45.19 105 ILE A O 1
ATOM 761 N N . ASN A 1 106 ? -18.402 10.132 -6.084 1.00 41.55 106 ASN A N 1
ATOM 762 C CA . ASN A 1 106 ? -17.549 9.391 -5.161 1.00 37.57 106 ASN A CA 1
ATOM 763 C C . ASN A 1 106 ? -18.288 8.307 -4.382 1.00 40.05 106 ASN A C 1
ATOM 764 O O . ASN A 1 106 ? -17.642 7.563 -3.637 1.00 41.41 106 ASN A O 1
ATOM 769 N N . GLY A 1 107 ? -19.609 8.204 -4.520 1.00 33.82 107 GLY A N 1
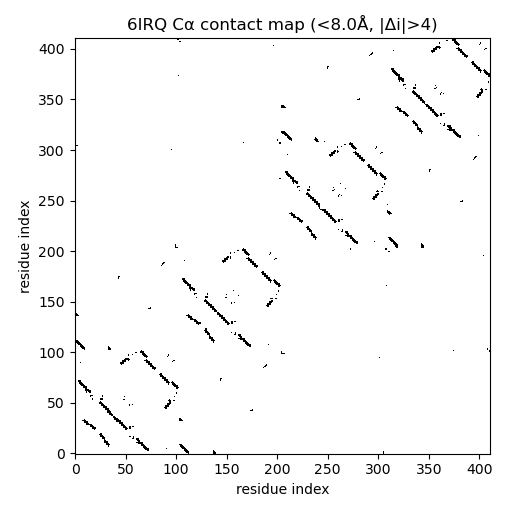ATOM 770 C CA . GLY A 1 107 ? -20.409 7.285 -3.738 1.00 31.54 107 GLY A CA 1
ATOM 771 C C . GLY A 1 107 ? -20.894 6.089 -4.536 1.00 36.17 107 GLY A C 1
ATOM 772 O O . GLY A 1 107 ? -20.385 5.776 -5.616 1.00 34.84 107 GLY A O 1
ATOM 773 N N . ASN A 1 108 ? -21.902 5.410 -3.984 1.00 26.26 108 ASN A N 1
ATOM 774 C CA . ASN A 1 108 ? -22.413 4.194 -4.595 1.00 23.71 108 ASN A CA 1
ATOM 775 C C . ASN A 1 108 ? -23.826 3.956 -4.092 1.00 27.79 108 ASN A C 1
ATOM 776 O O . ASN A 1 108 ? -24.221 4.429 -3.020 1.00 26.74 108 ASN A O 1
ATOM 781 N N . MET A 1 109 ? -24.592 3.233 -4.901 1.00 23.53 109 MET A N 1
ATOM 782 C CA . MET A 1 109 ? -25.954 2.859 -4.565 1.00 27.64 109 MET A CA 1
ATOM 783 C C . MET A 1 109 ? -26.220 1.511 -5.208 1.00 32.18 109 MET A C 1
ATOM 784 O O . MET A 1 109 ? -25.992 1.348 -6.408 1.00 33.52 109 MET A O 1
ATOM 789 N N . GLN A 1 110 ? -26.711 0.550 -4.432 1.00 26.81 110 GLN A N 1
ATOM 790 C CA . GLN A 1 110 ? -27.035 -0.760 -4.977 1.00 33.69 110 GLN A CA 1
ATOM 791 C C . GLN A 1 110 ? -28.404 -1.146 -4.469 1.00 32.33 110 GLN A C 1
ATOM 792 O O . GLN A 1 110 ? -28.614 -1.248 -3.256 1.00 27.56 110 GLN A O 1
ATOM 798 N N . LEU A 1 111 ? -29.341 -1.311 -5.398 1.00 31.82 111 LEU A N 1
ATOM 799 C CA . LEU A 1 111 ? -30.658 -1.817 -5.064 1.00 32.94 111 LEU A CA 1
ATOM 800 C C . LEU A 1 111 ? -30.541 -3.284 -4.701 1.00 32.53 111 LEU A C 1
ATOM 801 O O . LEU A 1 111 ? -29.964 -4.077 -5.453 1.00 35.00 111 LEU A O 1
ATOM 806 N N . LEU A 1 112 ? -31.059 -3.635 -3.538 1.00 29.01 112 LEU A N 1
ATOM 807 C CA . LEU A 1 112 ? -30.895 -4.957 -2.962 1.00 34.49 112 LEU A CA 1
ATOM 808 C C . LEU A 1 112 ? -32.179 -5.766 -3.096 1.00 36.00 112 LEU A C 1
ATOM 809 O O . LEU A 1 112 ? -33.253 -5.231 -3.379 1.00 40.70 112 LEU A O 1
ATOM 814 N N . GLY A 1 113 ? -32.049 -7.069 -2.869 1.00 42.04 113 GLY A N 1
ATOM 815 C CA . GLY A 1 113 ? -33.185 -7.975 -2.853 1.00 47.16 113 GLY A CA 1
ATOM 816 C C . GLY A 1 113 ? -33.891 -8.121 -4.186 1.00 48.40 113 GLY A C 1
ATOM 817 O O . GLY A 1 113 ? -33.383 -7.683 -5.217 1.00 51.12 113 GLY A O 1
ATOM 818 N N . ARG B 1 3 ? -33.526 -5.244 10.039 1.00 57.18 3 ARG B N 1
ATOM 819 C CA . ARG B 1 3 ? -32.152 -5.502 9.634 1.00 57.70 3 ARG B CA 1
ATOM 820 C C . ARG B 1 3 ? -31.614 -4.370 8.762 1.00 55.25 3 ARG B C 1
ATOM 821 O O . ARG B 1 3 ? -32.224 -4.013 7.742 1.00 51.57 3 ARG B O 1
ATOM 829 N N . GLY B 1 4 ? -30.486 -3.802 9.182 1.00 43.81 4 GLY B N 1
ATOM 830 C CA . GLY B 1 4 ? -29.824 -2.767 8.409 1.00 37.34 4 GLY B CA 1
ATOM 831 C C . GLY B 1 4 ? -28.419 -2.526 8.915 1.00 36.23 4 GLY B C 1
ATOM 832 O O . GLY B 1 4 ? -27.964 -3.145 9.877 1.00 39.39 4 GLY B O 1
ATOM 833 N N . VAL B 1 5 ? -27.744 -1.587 8.255 1.00 27.61 5 VAL B N 1
ATOM 834 C CA . VAL B 1 5 ? -26.355 -1.243 8.522 1.00 23.66 5 VAL B CA 1
ATOM 835 C C . VAL B 1 5 ? -26.279 0.273 8.623 1.00 23.21 5 VAL B C 1
ATOM 836 O O . VAL B 1 5 ? -26.843 0.984 7.788 1.00 24.94 5 VAL B O 1
ATOM 840 N N . ASN B 1 6 ? -25.562 0.765 9.616 1.00 21.72 6 ASN B N 1
ATOM 841 C CA . ASN B 1 6 ? -25.447 2.209 9.849 1.00 21.93 6 ASN B CA 1
ATOM 842 C C . ASN B 1 6 ? -23.998 2.454 10.274 1.00 26.78 6 ASN B C 1
ATOM 843 O O . ASN B 1 6 ? -23.657 2.315 11.458 1.00 21.79 6 ASN B O 1
ATOM 848 N N . LYS B 1 7 ? -23.140 2.811 9.312 1.00 20.80 7 LYS B N 1
ATOM 849 C CA . LYS B 1 7 ? -21.706 2.901 9.589 1.00 23.72 7 LYS B CA 1
ATOM 850 C C . LYS B 1 7 ? -21.134 4.205 9.064 1.00 25.00 7 LYS B C 1
ATOM 851 O O . LYS B 1 7 ? -21.392 4.592 7.917 1.00 23.99 7 LYS B O 1
ATOM 857 N N . VAL B 1 8 ? -20.326 4.865 9.885 1.00 22.53 8 VAL B N 1
ATOM 858 C CA . VAL B 1 8 ? -19.665 6.102 9.494 1.00 20.49 8 VAL B CA 1
ATOM 859 C C . VAL B 1 8 ? -18.190 5.920 9.764 1.00 26.04 8 VAL B C 1
ATOM 860 O O . VAL B 1 8 ? -17.810 5.477 10.856 1.00 26.39 8 VAL B O 1
ATOM 864 N N . ILE B 1 9 ? -17.366 6.283 8.795 1.00 21.76 9 ILE B N 1
ATOM 865 C CA . ILE B 1 9 ? -15.915 6.243 8.954 1.00 25.00 9 ILE B CA 1
ATOM 866 C C . ILE B 1 9 ? -15.378 7.624 8.644 1.00 22.25 9 ILE B C 1
ATOM 867 O O . ILE B 1 9 ? -15.608 8.149 7.547 1.00 24.37 9 ILE B O 1
ATOM 872 N N . LEU B 1 10 ? -14.649 8.207 9.600 1.00 23.65 10 LEU B N 1
ATOM 873 C CA . LEU B 1 10 ? -14.087 9.544 9.461 1.00 25.99 10 LEU B CA 1
ATOM 874 C C . LEU B 1 10 ? -12.598 9.512 9.781 1.00 25.72 10 LEU B C 1
ATOM 875 O O . LEU B 1 10 ? -12.181 8.840 10.723 1.00 27.26 10 LEU B O 1
ATOM 880 N N . VAL B 1 11 ? -11.816 10.273 9.025 1.00 22.46 11 VAL B N 1
ATOM 881 C CA . VAL B 1 11 ? -10.449 10.639 9.407 1.00 25.16 11 VAL B CA 1
ATOM 882 C C . VAL B 1 11 ? -10.362 12.155 9.362 1.00 26.74 11 VAL B C 1
ATOM 883 O O . VAL B 1 11 ? -10.598 12.751 8.307 1.00 26.40 11 VAL B O 1
ATOM 887 N N . GLY B 1 12 ? -10.004 12.775 10.478 1.00 27.04 12 GLY B N 1
ATOM 888 C CA . GLY B 1 12 ? -9.925 14.216 10.486 1.00 28.18 12 GLY B CA 1
ATOM 889 C C . GLY B 1 12 ? -9.215 14.751 11.711 1.00 34.79 12 GLY B C 1
ATOM 890 O O . GLY B 1 12 ? -8.543 14.011 12.432 1.00 30.59 12 GLY B O 1
ATOM 891 N N . ASN B 1 13 ? -9.405 16.048 11.958 1.00 32.25 13 ASN B N 1
ATOM 892 C CA . ASN B 1 13 ? -8.699 16.745 13.028 1.00 33.68 13 ASN B CA 1
ATOM 893 C C . ASN B 1 13 ? -9.687 17.253 14.066 1.00 36.67 13 ASN B C 1
ATOM 894 O O . ASN B 1 13 ? -10.719 17.835 13.716 1.00 32.47 13 ASN B O 1
ATOM 899 N N . VAL B 1 14 ? -9.355 17.024 15.338 1.00 30.69 14 VAL B N 1
ATOM 900 C CA . VAL B 1 14 ? -10.198 17.422 16.458 1.00 30.69 14 VAL B CA 1
ATOM 901 C C . VAL B 1 14 ? -10.230 18.944 16.543 1.00 36.32 14 VAL B C 1
ATOM 902 O O . VAL B 1 14 ? -9.187 19.604 16.450 1.00 34.18 14 VAL B O 1
ATOM 906 N N . GLY B 1 15 ? -11.432 19.509 16.717 1.00 32.18 15 GLY B N 1
ATOM 907 C CA . GLY B 1 15 ? -11.578 20.953 16.650 1.00 35.17 15 GLY B CA 1
ATOM 908 C C . GLY B 1 15 ? -11.194 21.663 17.935 1.00 46.28 15 GLY B C 1
ATOM 909 O O . GLY B 1 15 ? -10.708 22.798 17.893 1.00 43.40 15 GLY B O 1
ATOM 910 N N . GLY B 1 16 ? -11.403 21.017 19.085 1.00 43.54 16 GLY B N 1
ATOM 911 C CA . GLY B 1 16 ? -11.037 21.583 20.371 1.00 47.16 16 GLY B CA 1
ATOM 912 C C . GLY B 1 16 ? -10.757 20.474 21.361 1.00 43.50 16 GLY B C 1
ATOM 913 O O . GLY B 1 16 ? -10.966 19.297 21.075 1.00 43.99 16 GLY B O 1
ATOM 914 N N . ASP B 1 17 ? -10.296 20.814 22.533 1.00 43.14 17 ASP B N 1
ATOM 915 C CA . ASP B 1 17 ? -10.050 19.806 23.512 1.00 45.53 17 ASP B CA 1
ATOM 916 C C . ASP B 1 17 ? -11.356 19.131 23.884 1.00 39.47 17 ASP B C 1
ATOM 917 O O . ASP B 1 17 ? -12.350 19.736 23.957 1.00 40.06 17 ASP B O 1
ATOM 922 N N . PRO B 1 18 ? -11.324 17.838 24.075 1.00 38.25 18 PRO B N 1
ATOM 923 C CA . PRO B 1 18 ? -12.481 16.998 24.361 1.00 36.61 18 PRO B CA 1
ATOM 924 C C . PRO B 1 18 ? -13.200 17.289 25.606 1.00 39.03 18 PRO B C 1
ATOM 925 O O . PRO B 1 18 ? -12.621 17.639 26.549 1.00 42.00 18 PRO B O 1
ATOM 929 N N . GLU B 1 19 ? -14.473 17.074 25.599 1.00 30.00 19 GLU B N 1
ATOM 930 C CA . GLU B 1 19 ? -15.258 17.279 26.764 1.00 30.00 19 GLU B CA 1
ATOM 931 C C . GLU B 1 19 ? -15.670 15.943 27.304 1.00 30.00 19 GLU B C 1
ATOM 932 O O . GLU B 1 19 ? -16.277 15.209 26.613 1.00 30.00 19 GLU B O 1
ATOM 938 N N . THR B 1 20 ? -15.356 15.659 28.555 1.00 30.89 20 THR B N 1
ATOM 939 C CA . THR B 1 20 ? -15.715 14.425 29.175 1.00 29.00 20 THR B CA 1
ATOM 940 C C . THR B 1 20 ? -16.527 14.643 30.427 1.00 34.32 20 THR B C 1
ATOM 941 O O . THR B 1 20 ? -16.180 15.446 31.227 1.00 38.02 20 THR B O 1
ATOM 945 N N . ARG B 1 21 ? -17.617 13.920 30.559 1.00 32.87 21 ARG B N 1
ATOM 946 C CA . ARG B 1 21 ? -18.493 13.928 31.703 1.00 32.44 21 ARG B CA 1
ATOM 947 C C . ARG B 1 21 ? -18.744 12.501 32.119 1.00 40.40 21 ARG B C 1
ATOM 948 O O . ARG B 1 21 ? -18.548 11.599 31.351 1.00 38.17 21 ARG B O 1
ATOM 956 N N . TYR B 1 22 ? -19.276 12.338 33.309 1.00 31.90 22 TYR B N 1
ATOM 957 C CA . TYR B 1 22 ? -19.447 11.027 33.924 1.00 33.96 22 TYR B CA 1
ATOM 958 C C . TYR B 1 22 ? -20.901 10.809 34.297 1.00 37.40 22 TYR B C 1
ATOM 959 O O . TYR B 1 22 ? -21.505 11.642 34.985 1.00 40.49 22 TYR B O 1
ATOM 968 N N . MET B 1 23 ? -21.448 9.677 33.849 1.00 35.24 23 MET B N 1
ATOM 969 C CA . MET B 1 23 ? -22.820 9.288 34.106 1.00 35.57 23 MET B CA 1
ATOM 970 C C . MET B 1 23 ? -22.979 8.802 35.547 1.00 40.85 23 MET B C 1
ATOM 971 O O . MET B 1 23 ? -21.988 8.545 36.235 1.00 42.53 23 MET B O 1
ATOM 976 N N . PRO B 1 24 ? -24.218 8.680 36.032 1.00 36.33 24 PRO B N 1
ATOM 977 C CA . PRO B 1 24 ? -24.413 8.165 37.402 1.00 43.58 24 PRO B CA 1
ATOM 978 C C . PRO B 1 24 ? -23.741 6.820 37.665 1.00 48.53 24 PRO B C 1
ATOM 979 O O . PRO B 1 24 ? -23.191 6.611 38.753 1.00 54.10 24 PRO B O 1
ATOM 983 N N . ASN B 1 25 ? -23.742 5.911 36.694 1.00 48.96 25 ASN B N 1
ATOM 984 C CA . ASN B 1 25 ? -23.108 4.610 36.878 1.00 48.99 25 ASN B CA 1
ATOM 985 C C . ASN B 1 25 ? -21.592 4.658 36.744 1.00 47.05 25 ASN B C 1
ATOM 986 O O . ASN B 1 25 ? -20.964 3.599 36.667 1.00 53.79 25 ASN B O 1
ATOM 991 N N . GLY B 1 26 ? -20.998 5.847 36.680 1.00 46.17 26 GLY B N 1
ATOM 992 C CA . GLY B 1 26 ? -19.567 5.992 36.526 1.00 44.41 26 GLY B CA 1
ATOM 993 C C . GLY B 1 26 ? -19.062 6.021 35.095 1.00 46.72 26 GLY B C 1
ATOM 994 O O . GLY B 1 26 ? -17.888 6.349 34.880 1.00 46.14 26 GLY B O 1
ATOM 995 N N . ASN B 1 27 ? -19.902 5.715 34.109 1.00 40.67 27 ASN B N 1
ATOM 996 C CA . ASN B 1 27 ? -19.425 5.607 32.731 1.00 44.64 27 ASN B CA 1
ATOM 997 C C . ASN B 1 27 ? -19.068 6.974 32.138 1.00 42.47 27 ASN B C 1
ATOM 998 O O . ASN B 1 27 ? -19.834 7.938 32.253 1.00 39.59 27 ASN B O 1
ATOM 1003 N N . ALA B 1 28 ? -17.897 7.050 31.499 1.00 41.24 28 ALA B N 1
ATOM 1004 C CA . ALA B 1 28 ? -17.454 8.270 30.840 1.00 38.82 28 ALA B CA 1
ATOM 1005 C C . ALA B 1 28 ? -18.165 8.471 29.503 1.00 40.88 28 ALA B C 1
ATOM 1006 O O . ALA B 1 28 ? -18.498 7.508 28.802 1.00 32.84 28 ALA B O 1
ATOM 1008 N N . VAL B 1 29 ? -18.409 9.733 29.157 1.00 35.40 29 VAL B N 1
ATOM 1009 C CA . VAL B 1 29 ? -18.931 10.125 27.848 1.00 34.77 29 VAL B CA 1
ATOM 1010 C C . VAL B 1 29 ? -18.100 11.302 27.364 1.00 37.83 29 VAL B C 1
ATOM 1011 O O . VAL B 1 29 ? -17.953 12.302 28.081 1.00 32.10 29 VAL B O 1
ATOM 1015 N N . THR B 1 30 ? -17.525 11.182 26.173 1.00 28.42 30 THR B N 1
ATOM 1016 C CA . THR B 1 30 ? -16.653 12.221 25.645 1.00 30.84 30 THR B CA 1
ATOM 1017 C C . THR B 1 30 ? -17.207 12.741 24.321 1.00 35.76 30 THR B C 1
ATOM 1018 O O . THR B 1 30 ? -17.571 11.946 23.449 1.00 31.50 30 THR B O 1
ATOM 1022 N N . ASN B 1 31 ? -17.281 14.073 24.192 1.00 32.59 31 ASN B N 1
ATOM 1023 C CA . ASN B 1 31 ? -17.731 14.777 22.994 1.00 34.30 31 ASN B CA 1
ATOM 1024 C C . ASN B 1 31 ? -16.547 15.477 22.355 1.00 35.26 31 ASN B C 1
ATOM 1025 O O . ASN B 1 31 ? -15.732 16.091 23.051 1.00 35.23 31 ASN B O 1
ATOM 1030 N N . ILE B 1 32 ? -16.482 15.435 21.022 1.00 29.76 32 ILE B N 1
ATOM 1031 C CA . ILE B 1 32 ? -15.535 16.225 20.259 1.00 27.08 32 ILE B CA 1
ATOM 1032 C C . ILE B 1 32 ? -16.265 16.752 19.030 1.00 26.39 32 ILE B C 1
ATOM 1033 O O . ILE B 1 32 ? -17.372 16.323 18.709 1.00 28.69 32 ILE B O 1
ATOM 1038 N N . THR B 1 33 ? -15.651 17.718 18.363 1.00 26.21 33 THR B N 1
ATOM 1039 C CA . THR B 1 33 ? -15.986 18.006 16.981 1.00 32.21 33 THR B CA 1
ATOM 1040 C C . THR B 1 33 ? -14.778 17.655 16.135 1.00 30.77 33 THR B C 1
ATOM 1041 O O . THR B 1 33 ? -13.636 17.721 16.595 1.00 34.79 33 THR B O 1
ATOM 1045 N N . LEU B 1 34 ? -15.040 17.242 14.903 1.00 29.42 34 LEU B N 1
ATOM 1046 C CA . LEU B 1 34 ? -14.004 16.693 14.052 1.00 27.46 34 LEU B CA 1
ATOM 1047 C C . LEU B 1 34 ? -14.177 17.269 12.660 1.00 27.90 34 LEU B C 1
ATOM 1048 O O . LEU B 1 34 ? -15.294 17.290 12.130 1.00 29.55 34 LEU B O 1
ATOM 1053 N N . ALA B 1 35 ? -13.087 17.801 12.115 1.00 29.39 35 ALA B N 1
ATOM 1054 C CA . ALA B 1 35 ? -13.090 18.437 10.808 1.00 34.31 35 ALA B CA 1
ATOM 1055 C C . ALA B 1 35 ? -12.548 17.473 9.766 1.00 32.41 35 ALA B C 1
ATOM 1056 O O . ALA B 1 35 ? -11.464 16.917 9.933 1.00 30.16 35 ALA B O 1
ATOM 1058 N N . THR B 1 36 ? -13.299 17.279 8.689 1.00 28.52 36 THR B N 1
ATOM 1059 C CA . THR B 1 36 ? -12.790 16.600 7.507 1.00 28.09 36 THR B CA 1
ATOM 1060 C C . THR B 1 36 ? -12.855 17.582 6.358 1.00 34.74 36 THR B C 1
ATOM 1061 O O . THR B 1 36 ? -13.801 18.369 6.268 1.00 35.18 36 THR B O 1
ATOM 1065 N N . SER B 1 37 ? -11.874 17.530 5.505 1.00 35.05 37 SER B N 1
ATOM 1066 C CA . SER B 1 37 ? -11.829 18.397 4.377 1.00 41.67 37 SER B CA 1
ATOM 1067 C C . SER B 1 37 ? -11.547 17.688 3.112 1.00 51.24 37 SER B C 1
ATOM 1068 O O . SER B 1 37 ? -11.053 16.606 3.086 1.00 48.44 37 SER B O 1
ATOM 1071 N N . GLU B 1 38 ? -11.906 18.340 2.039 1.00 55.70 38 GLU B N 1
ATOM 1072 C CA . GLU B 1 38 ? -11.694 17.806 0.739 1.00 60.81 38 GLU B CA 1
ATOM 1073 C C . GLU B 1 38 ? -11.451 18.962 -0.166 1.00 68.64 38 GLU B C 1
ATOM 1074 O O . GLU B 1 38 ? -12.019 20.025 0.016 1.00 64.07 38 GLU B O 1
ATOM 1080 N N . SER B 1 39 ? -10.580 18.746 -1.142 1.00 72.00 39 SER B N 1
ATOM 1081 C CA . SER B 1 39 ? -10.297 19.767 -2.124 1.00 75.66 39 SER B CA 1
ATOM 1082 C C . SER B 1 39 ? -10.559 19.177 -3.471 1.00 76.98 39 SER B C 1
ATOM 1083 O O . SER B 1 39 ? -10.060 18.109 -3.746 1.00 74.04 39 SER B O 1
ATOM 1086 N N . GLU B 1 50 ? -11.426 23.970 -1.531 1.00 73.31 50 GLU B N 1
ATOM 1087 C CA . GLU B 1 50 ? -11.348 23.336 -0.234 1.00 69.75 50 GLU B CA 1
ATOM 1088 C C . GLU B 1 50 ? -12.413 23.774 0.694 1.00 68.50 50 GLU B C 1
ATOM 1089 O O . GLU B 1 50 ? -12.451 24.911 1.121 1.00 66.50 50 GLU B O 1
ATOM 1095 N N . ARG B 1 51 ? -13.249 22.813 1.027 1.00 60.39 51 ARG B N 1
ATOM 1096 C CA . ARG B 1 51 ? -14.349 22.934 1.971 1.00 53.41 51 ARG B CA 1
ATOM 1097 C C . ARG B 1 51 ? -14.147 21.957 3.120 1.00 52.70 51 ARG B C 1
ATOM 1098 O O . ARG B 1 51 ? -13.767 20.801 2.912 1.00 49.25 51 ARG B O 1
ATOM 1106 N N . THR B 1 52 ? -14.389 22.444 4.329 1.00 46.43 52 THR B N 1
ATOM 1107 C CA . THR B 1 52 ? -14.254 21.660 5.544 1.00 43.85 52 THR B CA 1
ATOM 1108 C C . THR B 1 52 ? -15.634 21.297 6.061 1.00 42.86 52 THR B C 1
ATOM 1109 O O . THR B 1 52 ? -16.530 22.141 6.086 1.00 35.96 52 THR B O 1
ATOM 1113 N N . GLU B 1 53 ? -15.799 20.048 6.483 1.00 36.86 53 GLU B N 1
ATOM 1114 C CA . GLU B 1 53 ? -17.043 19.563 7.063 1.00 30.63 53 GLU B CA 1
ATOM 1115 C C . GLU B 1 53 ? -16.817 19.308 8.549 1.00 33.73 53 GLU B C 1
ATOM 1116 O O . GLU B 1 53 ? -15.790 18.729 8.924 1.00 31.26 53 GLU B O 1
ATOM 1122 N N . TRP B 1 54 ? -17.754 19.758 9.396 1.00 29.84 54 TRP B N 1
ATOM 1123 C CA . TRP B 1 54 ? -17.635 19.597 10.844 1.00 28.88 54 TRP B CA 1
ATOM 1124 C C . TRP B 1 54 ? -18.601 18.535 11.348 1.00 31.87 54 TRP B C 1
ATOM 1125 O O . TRP B 1 54 ? -19.799 18.602 11.061 1.00 29.16 54 TRP B O 1
ATOM 1136 N N . HIS B 1 55 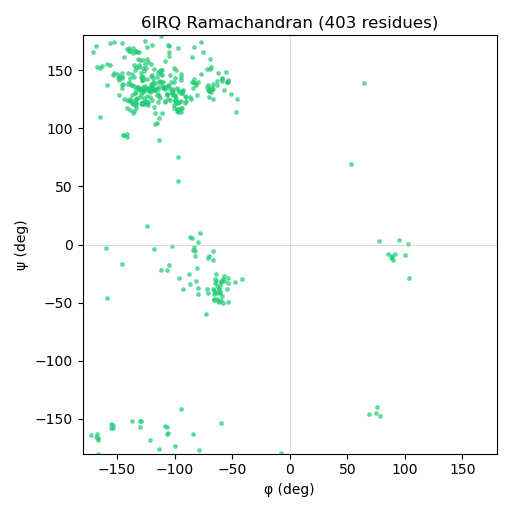? -18.081 17.574 12.139 1.00 26.63 55 HIS B N 1
ATOM 1137 C CA . HIS B 1 55 ? -18.851 16.457 12.673 1.00 26.55 55 HIS B CA 1
ATOM 1138 C C . HIS B 1 55 ? -18.848 16.484 14.192 1.00 26.14 55 HIS B C 1
ATOM 1139 O O . HIS B 1 55 ? -17.809 16.730 14.808 1.00 29.00 55 HIS B O 1
ATOM 1146 N N . ARG B 1 56 ? -20.001 16.180 14.786 1.00 27.19 56 ARG B N 1
ATOM 1147 C CA . ARG B 1 56 ? -20.125 16.008 16.231 1.00 31.27 56 ARG B CA 1
ATOM 1148 C C . ARG B 1 56 ? -20.013 14.520 16.548 1.00 28.28 56 ARG B C 1
ATOM 1149 O O . ARG B 1 56 ? -20.882 13.731 16.172 1.00 26.31 56 ARG B O 1
ATOM 1157 N N . VAL B 1 57 ? -18.955 14.147 17.262 1.00 31.61 57 VAL B N 1
ATOM 1158 C CA . VAL B 1 57 ? -18.654 12.751 17.564 1.00 28.56 57 VAL B CA 1
ATOM 1159 C C . VAL B 1 57 ? -18.792 12.560 19.063 1.00 30.37 57 VAL B C 1
ATOM 1160 O O . VAL B 1 57 ? -18.271 13.378 19.836 1.00 28.34 57 VAL B O 1
ATOM 1164 N N . VAL B 1 58 ? -19.477 11.489 19.473 1.00 23.14 58 VAL B N 1
ATOM 1165 C CA . VAL B 1 58 ? -19.708 11.197 20.887 1.00 24.69 58 VAL B CA 1
ATOM 1166 C C . VAL B 1 58 ? -19.216 9.788 21.193 1.00 27.36 58 VAL B C 1
ATOM 1167 O O . VAL B 1 58 ? -19.707 8.813 20.602 1.00 27.05 58 VAL B O 1
ATOM 1171 N N . PHE B 1 59 ? -18.273 9.682 22.128 1.00 29.20 59 PHE B N 1
ATOM 1172 C CA . PHE B 1 59 ? -17.670 8.415 22.533 1.00 25.73 59 PHE B CA 1
ATOM 1173 C C . PHE B 1 59 ? -18.312 7.935 23.825 1.00 35.46 59 PHE B C 1
ATOM 1174 O O . PHE B 1 59 ? -18.602 8.739 24.718 1.00 33.10 59 PHE B O 1
ATOM 1182 N N . PHE B 1 60 ? -18.497 6.617 23.940 1.00 32.89 60 PHE B N 1
ATOM 1183 C CA . PHE B 1 60 ? -19.042 5.997 25.136 1.00 34.84 60 PHE B CA 1
ATOM 1184 C C . PHE B 1 60 ? -18.118 4.892 25.623 1.00 36.22 60 PHE B C 1
ATOM 1185 O O . PHE B 1 60 ? -17.422 4.247 24.835 1.00 33.35 60 PHE B O 1
ATOM 1193 N N . GLY B 1 61 ? -18.106 4.686 26.935 1.00 39.78 61 GLY B N 1
ATOM 1194 C CA . GLY B 1 61 ? -17.385 3.548 27.478 1.00 36.86 61 GLY B CA 1
ATOM 1195 C C . GLY B 1 61 ? -15.879 3.748 27.473 1.00 34.18 61 GLY B C 1
ATOM 1196 O O . GLY B 1 61 ? -15.365 4.849 27.679 1.00 38.58 61 GLY B O 1
ATOM 1197 N N . ARG B 1 62 ? -15.162 2.647 27.234 1.00 40.08 62 ARG B N 1
ATOM 1198 C CA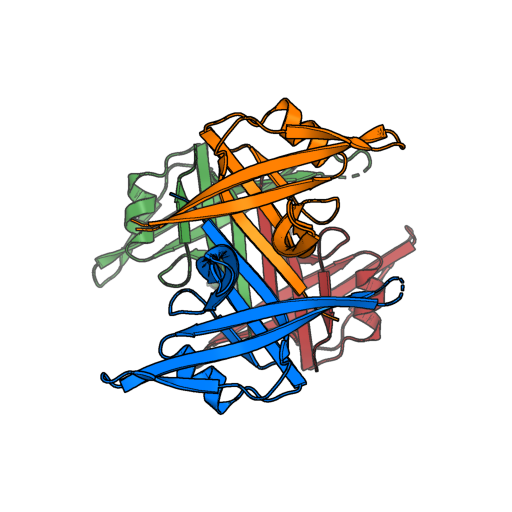 . ARG B 1 62 ? -13.706 2.693 27.283 1.00 34.42 62 ARG B CA 1
ATOM 1199 C C . ARG B 1 62 ? -13.149 3.668 26.254 1.00 38.03 62 ARG B C 1
ATOM 1200 O O . ARG B 1 62 ? -12.209 4.417 26.541 1.00 34.72 62 ARG B O 1
ATOM 1208 N N . LEU B 1 63 ? -13.703 3.667 25.038 1.00 33.68 63 LEU B N 1
ATOM 1209 C CA . LEU B 1 63 ? -13.217 4.603 24.028 1.00 34.22 63 LEU B CA 1
ATOM 1210 C C . LEU B 1 63 ? -13.369 6.055 24.479 1.00 27.87 63 LEU B C 1
ATOM 1211 O O . LEU B 1 63 ? -12.567 6.908 24.089 1.00 32.19 63 LEU B O 1
ATOM 1216 N N . ALA B 1 64 ? -14.390 6.353 25.284 1.00 27.29 64 ALA B N 1
ATOM 1217 C CA . ALA B 1 64 ? -14.538 7.713 25.807 1.00 31.13 64 ALA B CA 1
ATOM 1218 C C . ALA B 1 64 ? -13.402 8.076 26.766 1.00 35.86 64 ALA B C 1
ATOM 1219 O O . ALA B 1 64 ? -12.919 9.216 26.762 1.00 33.17 64 ALA B O 1
ATOM 1221 N N . GLU B 1 65 ? -12.959 7.121 27.591 1.00 40.56 65 GLU B N 1
ATOM 1222 C CA . GLU B 1 65 ? -11.817 7.369 28.473 1.00 40.27 65 GLU B CA 1
ATOM 1223 C C . GLU B 1 65 ? -10.547 7.581 27.670 1.00 39.98 65 GLU B C 1
ATOM 1224 O O . GLU B 1 65 ? -9.785 8.523 27.919 1.00 38.33 65 GLU B O 1
ATOM 1230 N N . ILE B 1 66 ? -10.303 6.706 26.692 1.00 35.38 66 ILE B N 1
ATOM 1231 C CA . ILE B 1 66 ? -9.143 6.863 25.830 1.00 34.64 66 ILE B CA 1
ATOM 1232 C C . ILE B 1 66 ? -9.208 8.197 25.095 1.00 37.83 66 ILE B C 1
ATOM 1233 O O . ILE B 1 66 ? -8.216 8.931 25.028 1.00 39.16 66 ILE B O 1
ATOM 1238 N N . ALA B 1 67 ? -10.370 8.518 24.509 1.00 34.93 67 ALA B N 1
ATOM 1239 C CA . ALA B 1 67 ? -10.501 9.786 23.792 1.00 34.55 67 ALA B CA 1
ATOM 1240 C C . ALA B 1 67 ? -10.190 10.958 24.711 1.00 35.99 67 ALA B C 1
ATOM 1241 O O . ALA B 1 67 ? -9.369 11.817 24.381 1.00 39.10 67 ALA B O 1
ATOM 1243 N N . GLY B 1 68 ? -10.821 10.991 25.883 1.00 33.97 68 GLY B N 1
ATOM 1244 C CA . GLY B 1 68 ? -10.571 12.078 26.816 1.00 43.88 68 GLY B CA 1
ATOM 1245 C C . GLY B 1 68 ? -9.120 12.175 27.238 1.00 41.86 68 GLY B C 1
ATOM 1246 O O . GLY B 1 68 ? -8.604 13.272 27.452 1.00 46.96 68 GLY B O 1
ATOM 1247 N N . GLU B 1 69 ? -8.430 11.041 27.317 1.00 42.89 69 GLU B N 1
ATOM 1248 C CA . GLU B 1 69 ? -7.056 11.052 27.795 1.00 47.42 69 GLU B CA 1
ATOM 1249 C C . GLU B 1 69 ? -6.070 11.492 26.715 1.00 49.20 69 GLU B C 1
ATOM 1250 O O . GLU B 1 69 ? -5.098 12.197 27.015 1.00 47.23 69 GLU B O 1
ATOM 1256 N N . TYR B 1 70 ? -6.297 11.103 25.455 1.00 44.73 70 TYR B N 1
ATOM 1257 C CA . TYR B 1 70 ? -5.296 11.285 24.409 1.00 41.77 70 TYR B CA 1
ATOM 1258 C C . TYR B 1 70 ? -5.647 12.297 23.329 1.00 39.94 70 TYR B C 1
ATOM 1259 O O . TYR B 1 70 ? -4.746 12.757 22.635 1.00 38.32 70 TYR B O 1
ATOM 1268 N N . LEU B 1 71 ? -6.908 12.620 23.118 1.00 37.55 71 LEU B N 1
ATOM 1269 C CA . LEU B 1 71 ? -7.205 13.563 22.054 1.00 36.50 71 LEU B CA 1
ATOM 1270 C C . LEU B 1 71 ? -7.018 14.976 22.572 1.00 35.15 71 LEU B C 1
ATOM 1271 O O . LEU B 1 71 ? -7.331 15.272 23.724 1.00 38.56 71 LEU B O 1
ATOM 1276 N N . ARG B 1 72 ? -6.490 15.844 21.716 1.00 37.11 72 ARG B N 1
ATOM 1277 C CA . ARG B 1 72 ? -6.412 17.263 22.015 1.00 41.67 72 ARG B CA 1
ATOM 1278 C C . ARG B 1 72 ? -6.748 18.032 20.749 1.00 45.11 72 ARG B C 1
ATOM 1279 O O . ARG B 1 72 ? -6.834 17.466 19.653 1.00 39.29 72 ARG B O 1
ATOM 1287 N N . LYS B 1 73 ? -6.947 19.336 20.916 1.00 44.41 73 LYS B N 1
ATOM 1288 C CA . LYS B 1 73 ? -7.127 20.225 19.779 1.00 41.44 73 LYS B CA 1
ATOM 1289 C C . LYS B 1 73 ? -6.081 19.926 18.718 1.00 40.16 73 LYS B C 1
ATOM 1290 O O . LYS B 1 73 ? -4.881 19.907 18.999 1.00 41.04 73 LYS B O 1
ATOM 1296 N N . GLY B 1 74 ? -6.544 19.659 17.499 1.00 40.84 74 GLY B N 1
ATOM 1297 C CA . GLY B 1 74 ? -5.659 19.411 16.391 1.00 38.25 74 GLY B CA 1
ATOM 1298 C C . GLY B 1 74 ? -5.263 17.968 16.188 1.00 37.75 74 GLY B C 1
ATOM 1299 O O . GLY B 1 74 ? -4.710 17.650 15.130 1.00 39.29 74 GLY B O 1
ATOM 1300 N N . SER B 1 75 ? -5.514 17.088 17.162 1.00 34.57 75 SER B N 1
ATOM 1301 C CA . SER B 1 75 ? -5.176 15.682 16.987 1.00 36.43 75 SER B CA 1
ATOM 1302 C C . SER B 1 75 ? -5.815 15.146 15.717 1.00 36.05 75 SER B C 1
ATOM 1303 O O . SER B 1 75 ? -6.954 15.486 15.388 1.00 36.51 75 SER B O 1
ATOM 1306 N N . GLN B 1 76 ? -5.067 14.327 14.988 1.00 33.16 76 GLN B N 1
ATOM 1307 C CA . GLN B 1 76 ? -5.614 13.608 13.845 1.00 39.79 76 GLN B CA 1
ATOM 1308 C C . GLN B 1 76 ? -6.071 12.231 14.312 1.00 38.40 76 GLN B C 1
ATOM 1309 O O . GLN B 1 76 ? -5.324 11.528 14.999 1.00 34.46 76 GLN B O 1
ATOM 1315 N N . VAL B 1 77 ? -7.291 11.844 13.937 1.00 32.17 77 VAL B N 1
ATOM 1316 C CA . VAL B 1 77 ? -7.903 10.660 14.524 1.00 29.51 77 VAL B CA 1
ATOM 1317 C C . VAL B 1 77 ? -8.754 9.951 13.475 1.00 30.08 77 VAL B C 1
ATOM 1318 O O . VAL B 1 77 ? -9.330 10.584 12.583 1.00 28.80 77 VAL B O 1
ATOM 1322 N N . TYR B 1 78 ? -8.758 8.623 13.553 1.00 26.86 78 TYR B N 1
ATOM 1323 C CA . TYR B 1 78 ? -9.687 7.771 12.823 1.00 28.38 78 TYR B CA 1
ATOM 1324 C C . TYR B 1 78 ? -10.829 7.394 13.757 1.00 25.02 78 TYR B C 1
ATOM 1325 O O . TYR B 1 78 ? -10.594 6.967 14.886 1.00 25.87 78 TYR B O 1
ATOM 1334 N N . VAL B 1 79 ? -12.055 7.490 13.262 1.00 26.55 79 VAL B N 1
ATOM 1335 C CA . VAL B 1 79 ? -13.247 7.248 14.053 1.00 25.65 79 VAL B CA 1
ATOM 1336 C C . VAL B 1 79 ? -14.221 6.417 13.224 1.00 27.95 79 VAL B C 1
ATOM 1337 O O . VAL B 1 79 ? -14.396 6.652 12.020 1.00 25.74 79 VAL B O 1
ATOM 1341 N N . GLU B 1 80 ? -14.836 5.428 13.865 1.00 24.11 80 GLU B N 1
ATOM 1342 C CA . GLU B 1 80 ? -15.813 4.565 13.216 1.00 26.77 80 GLU B CA 1
ATOM 1343 C C . GLU B 1 80 ? -17.027 4.415 14.123 1.00 28.04 80 GLU B C 1
ATOM 1344 O O . GLU B 1 80 ? -16.906 3.942 15.259 1.00 26.46 80 GLU B O 1
ATOM 1350 N N . GLY B 1 81 ? -18.200 4.795 13.632 1.00 26.39 81 GLY B N 1
ATOM 1351 C CA . GLY B 1 81 ? -19.358 4.756 14.496 1.00 23.02 81 GLY B CA 1
ATOM 1352 C C . GLY B 1 81 ? -20.634 4.619 13.704 1.00 30.06 81 GLY B C 1
ATOM 1353 O O . GLY B 1 81 ? -20.617 4.164 12.558 1.00 22.94 81 GLY B O 1
ATOM 1354 N N . SER B 1 82 ? -21.746 5.032 14.335 1.00 26.16 82 SER B N 1
ATOM 1355 C CA . SER B 1 82 ? -23.071 5.001 13.720 1.00 22.67 82 SER B CA 1
ATOM 1356 C C . SER B 1 82 ? -23.720 6.376 13.839 1.00 25.55 82 SER B C 1
ATOM 1357 O O . SER B 1 82 ? -23.437 7.129 14.769 1.00 28.43 82 SER B O 1
ATOM 1360 N N . LEU B 1 83 ? -24.596 6.702 12.889 1.00 20.80 83 LEU B N 1
ATOM 1361 C CA . LEU B 1 83 ? -25.305 7.979 12.937 1.00 24.80 83 LEU B CA 1
ATOM 1362 C C . LEU B 1 83 ? -26.489 7.884 13.889 1.00 22.77 83 LEU B C 1
ATOM 1363 O O . LEU B 1 83 ? -27.236 6.912 13.867 1.00 27.90 83 LEU B O 1
ATOM 1368 N N . ARG B 1 84 ? -26.685 8.915 14.700 1.00 25.64 84 ARG B N 1
ATOM 1369 C CA . ARG B 1 84 ? -27.847 8.947 15.581 1.00 32.30 84 ARG B CA 1
ATOM 1370 C C . ARG B 1 84 ? -28.349 10.376 15.604 1.00 31.60 84 ARG B C 1
ATOM 1371 O O . ARG B 1 84 ? -27.608 11.279 15.988 1.00 31.76 84 ARG B O 1
ATOM 1379 N N . THR B 1 85 ? -29.566 10.589 15.132 1.00 35.00 85 THR B N 1
ATOM 1380 C CA . THR B 1 85 ? -30.150 11.923 15.148 1.00 34.86 85 THR B CA 1
ATOM 1381 C C . THR B 1 85 ? -30.986 12.054 16.412 1.00 39.59 85 THR B C 1
ATOM 1382 O O . THR B 1 85 ? -31.960 11.318 16.605 1.00 35.46 85 THR B O 1
ATOM 1386 N N . ARG B 1 86 ? -30.583 12.979 17.265 1.00 39.13 86 ARG B N 1
ATOM 1387 C CA . ARG B 1 86 ? -31.099 13.118 18.615 1.00 46.13 86 ARG B CA 1
ATOM 1388 C C . ARG B 1 86 ? -31.960 14.376 18.681 1.00 45.99 86 ARG B C 1
ATOM 1389 O O . ARG B 1 86 ? -31.568 15.428 18.160 1.00 43.63 86 ARG B O 1
ATOM 1397 N N . LYS B 1 87 ? -33.134 14.264 19.297 1.00 45.81 87 LYS B N 1
ATOM 1398 C CA . LYS B 1 87 ? -34.033 15.400 19.460 1.00 52.69 87 LYS B CA 1
ATOM 1399 C C . LYS B 1 87 ? -33.871 15.965 20.866 1.00 53.10 87 LYS B C 1
ATOM 1400 O O . LYS B 1 87 ? -33.921 15.218 21.846 1.00 44.51 87 LYS B O 1
ATOM 1406 N N . TRP B 1 88 ? -33.648 17.278 20.958 1.00 57.58 88 TRP B N 1
ATOM 1407 C CA . TRP B 1 88 ? -33.411 17.941 22.235 1.00 59.77 88 TRP B CA 1
ATOM 1408 C C . TRP B 1 88 ? -34.118 19.294 22.271 1.00 68.41 88 TRP B C 1
ATOM 1409 O O . TRP B 1 88 ? -34.266 19.971 21.247 1.00 66.44 88 TRP B O 1
ATOM 1420 N N . GLN B 1 89 ? -34.560 19.678 23.469 1.00 68.41 89 GLN B N 1
ATOM 1421 C CA . GLN B 1 89 ? -35.249 20.949 23.660 1.00 73.80 89 GLN B CA 1
ATOM 1422 C C . GLN B 1 89 ? -34.241 22.088 23.762 1.00 74.99 89 GLN B C 1
ATOM 1423 O O . GLN B 1 89 ? -33.291 22.019 24.550 1.00 74.01 89 GLN B O 1
ATOM 1429 N N . GLY B 1 90 ? -34.452 23.138 22.965 1.00 78.35 90 GLY B N 1
ATOM 1430 C CA . GLY B 1 90 ? -33.533 24.256 22.917 1.00 79.80 90 GLY B CA 1
ATOM 1431 C C . GLY B 1 90 ? -33.691 25.217 24.085 1.00 83.24 90 GLY B C 1
ATOM 1432 O O . GLY B 1 90 ? -34.490 25.021 25.002 1.00 83.18 90 GLY B O 1
ATOM 1433 N N . GLN B 1 91 ? -32.902 26.294 24.034 1.00 81.42 91 GLN B N 1
ATOM 1434 C CA . GLN B 1 91 ? -32.920 27.308 25.083 1.00 85.53 91 GLN B CA 1
ATOM 1435 C C . GLN B 1 91 ? -34.240 28.071 25.153 1.00 85.71 91 GLN B C 1
ATOM 1436 O O . GLN B 1 91 ? -34.419 28.877 26.075 1.00 83.17 91 GLN B O 1
ATOM 1442 N N . ASP B 1 92 ? -35.162 27.838 24.214 1.00 83.92 92 ASP B N 1
ATOM 1443 C CA . ASP B 1 92 ? -36.434 28.543 24.170 1.00 83.03 92 ASP B CA 1
ATOM 1444 C C . ASP B 1 92 ? -37.638 27.626 24.329 1.00 81.93 92 ASP B C 1
ATOM 1445 O O . ASP B 1 92 ? -38.771 28.118 24.358 1.00 80.88 92 ASP B O 1
ATOM 1450 N N . GLY B 1 93 ? -37.436 26.312 24.412 1.00 86.14 93 GLY B N 1
ATOM 1451 C CA . GLY B 1 93 ? -38.520 25.387 24.668 1.00 84.99 93 GLY B CA 1
ATOM 1452 C C . GLY B 1 93 ? -39.043 24.620 23.471 1.00 83.80 93 GLY B C 1
ATOM 1453 O O . GLY B 1 93 ? -39.983 23.829 23.633 1.00 83.53 93 GLY B O 1
ATOM 1454 N N . GLN B 1 94 ? -38.482 24.824 22.282 1.00 82.12 94 GLN B N 1
ATOM 1455 C CA . GLN B 1 94 ? -38.879 24.066 21.100 1.00 82.76 94 GLN B CA 1
ATOM 1456 C C . GLN B 1 94 ? -37.728 23.174 20.636 1.00 77.77 94 GLN B C 1
ATOM 1457 O O . GLN B 1 94 ? -36.661 23.112 21.257 1.00 76.50 94 GLN B O 1
ATOM 1463 N N . ASP B 1 95 ? -37.955 22.502 19.510 1.00 78.13 95 ASP B N 1
ATOM 1464 C CA . ASP B 1 95 ? -37.199 21.311 19.143 1.00 77.88 95 ASP B CA 1
ATOM 1465 C C . ASP B 1 95 ? -35.969 21.641 18.306 1.00 72.57 95 ASP B C 1
ATOM 1466 O O . ASP B 1 95 ? -36.062 22.329 17.283 1.00 66.89 95 ASP B O 1
ATOM 1471 N N . ARG B 1 96 ? -34.823 21.130 18.748 1.00 67.82 96 ARG B N 1
ATOM 1472 C CA . ARG B 1 96 ? -33.595 21.093 17.972 1.00 60.85 96 ARG B CA 1
ATOM 1473 C C . ARG B 1 96 ? -33.219 19.633 17.745 1.00 58.01 96 ARG B C 1
ATOM 1474 O O . ARG B 1 96 ? -33.362 18.801 18.646 1.00 57.89 96 ARG B O 1
ATOM 1482 N N . TYR B 1 97 ? -32.765 19.318 16.539 1.00 50.46 97 TYR B N 1
ATOM 1483 C CA . TYR B 1 97 ? -32.243 17.996 16.220 1.00 47.67 97 TYR B CA 1
ATOM 1484 C C . TYR B 1 97 ? -30.754 18.121 15.944 1.00 41.89 97 TYR B C 1
ATOM 1485 O O . TYR B 1 97 ? -30.312 19.101 15.338 1.00 41.99 97 TYR B O 1
ATOM 1494 N N . THR B 1 98 ? -29.977 17.148 16.415 1.00 41.26 98 THR B N 1
ATOM 1495 C CA . THR B 1 98 ? -28.548 17.089 16.129 1.00 38.05 98 THR B CA 1
ATOM 1496 C C . THR B 1 98 ? -28.186 15.678 15.686 1.00 34.59 98 THR B C 1
ATOM 1497 O O . THR B 1 98 ? -28.492 14.710 16.385 1.00 34.23 98 THR B O 1
ATOM 1501 N N . THR B 1 99 ? -27.546 15.562 14.526 1.00 31.15 99 THR B N 1
ATOM 1502 C CA . THR B 1 99 ? -27.062 14.267 14.063 1.00 30.29 99 THR B CA 1
ATOM 1503 C C . THR B 1 99 ? -25.634 14.099 14.570 1.00 25.91 99 THR B C 1
ATOM 1504 O O . THR B 1 99 ? -24.773 14.936 14.292 1.00 26.80 99 THR B O 1
ATOM 1508 N N . GLU B 1 100 ? -25.394 13.040 15.341 1.00 26.50 100 GLU B N 1
ATOM 1509 C CA . GLU B 1 100 ? -24.084 12.806 15.941 1.00 26.76 100 GLU B CA 1
ATOM 1510 C C . GLU B 1 100 ? -23.544 11.465 15.465 1.00 24.37 100 GLU B C 1
ATOM 1511 O O . GLU B 1 100 ? -24.309 10.567 15.104 1.00 25.76 100 GLU B O 1
ATOM 1517 N N . ILE B 1 101 ? -22.228 11.328 15.484 1.00 22.02 101 ILE B N 1
ATOM 1518 C CA . ILE B 1 101 ? -21.597 10.044 15.191 1.00 23.46 101 ILE B CA 1
ATOM 1519 C C . ILE B 1 101 ? -21.308 9.404 16.540 1.00 25.33 101 ILE B C 1
ATOM 1520 O O . ILE B 1 101 ? -20.498 9.923 17.314 1.00 26.60 101 ILE B O 1
ATOM 1525 N N . VAL B 1 102 ? -21.980 8.299 16.829 1.00 23.49 102 VAL B N 1
ATOM 1526 C CA . VAL B 1 102 ? -21.851 7.628 18.122 1.00 24.21 102 VAL B CA 1
ATOM 1527 C C . VAL B 1 102 ? -20.804 6.525 17.999 1.00 28.23 102 VAL B C 1
ATOM 1528 O O . VAL B 1 102 ? -20.939 5.622 17.160 1.00 26.12 102 VAL B O 1
ATOM 1532 N N . VAL B 1 103 ? -19.778 6.587 18.849 1.00 24.96 103 VAL B N 1
ATOM 1533 C CA . VAL B 1 103 ? -18.657 5.645 18.830 1.00 22.99 103 VAL B CA 1
ATOM 1534 C C . VAL B 1 103 ? -18.713 4.873 20.147 1.00 32.29 103 VAL B C 1
ATOM 1535 O O . VAL B 1 103 ? -18.381 5.414 21.208 1.00 29.51 103 VAL B O 1
ATOM 1539 N N . ASP B 1 104 ? -19.164 3.620 20.101 1.00 35.44 104 ASP B N 1
ATOM 1540 C CA . ASP B 1 104 ? -19.240 2.835 21.325 1.00 40.81 104 ASP B CA 1
ATOM 1541 C C . ASP B 1 104 ? -18.559 1.488 21.140 1.00 38.24 104 ASP B C 1
ATOM 1542 O O . ASP B 1 104 ? -17.642 1.351 20.321 1.00 35.31 104 ASP B O 1
ATOM 1547 N N . ILE B 1 105 ? -19.023 0.484 21.885 1.00 44.64 105 ILE B N 1
ATOM 1548 C CA . ILE B 1 105 ? -18.395 -0.832 21.834 1.00 48.14 105 ILE B CA 1
ATOM 1549 C C . ILE B 1 105 ? -18.386 -1.388 20.412 1.00 47.36 105 ILE B C 1
ATOM 1550 O O . ILE B 1 105 ? -17.446 -2.087 20.020 1.00 50.44 105 ILE B O 1
ATOM 1555 N N . ASN B 1 106 ? -19.384 -1.049 19.599 1.00 42.26 106 ASN B N 1
ATOM 1556 C CA . ASN B 1 106 ? -19.425 -1.518 18.218 1.00 40.51 106 ASN B CA 1
ATOM 1557 C C . ASN B 1 106 ? -18.599 -0.661 17.262 1.00 44.58 106 ASN B C 1
ATOM 1558 O O . ASN B 1 106 ? -18.515 -0.997 16.073 1.00 46.71 106 ASN B O 1
ATOM 1563 N N . GLY B 1 107 ? -18.015 0.446 17.728 1.00 33.36 107 GLY B N 1
ATOM 1564 C CA . GLY B 1 107 ? -17.259 1.333 16.884 1.00 29.25 107 GLY B CA 1
ATOM 1565 C C . GLY B 1 107 ? -15.768 1.227 17.104 1.00 34.54 107 GLY B C 1
ATOM 1566 O O . GLY B 1 107 ? -15.263 0.244 17.668 1.00 37.52 107 GLY B O 1
ATOM 1567 N N . ASN B 1 108 ? -15.035 2.246 16.654 1.00 28.89 108 ASN B N 1
ATOM 1568 C CA . ASN B 1 108 ? -13.584 2.198 16.803 1.00 29.61 108 ASN B CA 1
ATOM 1569 C C . ASN B 1 108 ? -13.031 3.614 16.792 1.00 30.60 108 ASN B C 1
ATOM 1570 O O . ASN B 1 108 ? -13.645 4.542 16.252 1.00 29.96 108 ASN B O 1
ATOM 1575 N N . MET B 1 109 ? -11.869 3.778 17.418 1.00 28.54 109 MET B N 1
ATOM 1576 C CA . MET B 1 109 ? -11.146 5.029 17.393 1.00 29.86 109 MET B CA 1
ATOM 1577 C C . MET B 1 109 ? -9.658 4.727 17.391 1.00 36.03 109 MET B C 1
ATOM 1578 O O . MET B 1 109 ? -9.206 3.871 18.155 1.00 34.91 109 MET B O 1
ATOM 1583 N N . GLN B 1 110 ? -8.903 5.407 16.527 1.00 33.47 110 GLN B N 1
ATOM 1584 C CA . GLN B 1 110 ? -7.445 5.245 16.480 1.00 37.90 110 GLN B CA 1
ATOM 1585 C C . GLN B 1 110 ? -6.782 6.613 16.399 1.00 40.59 110 GLN B C 1
ATOM 1586 O O . GLN B 1 110 ? -7.079 7.399 15.494 1.00 33.66 110 GLN B O 1
ATOM 1592 N N . LEU B 1 111 ? -5.881 6.895 17.334 1.00 38.95 111 LEU B N 1
ATOM 1593 C CA . LEU B 1 111 ? -5.058 8.089 17.238 1.00 37.43 111 LEU B CA 1
ATOM 1594 C C . LEU B 1 111 ? -4.073 7.929 16.098 1.00 39.32 111 LEU B C 1
ATOM 1595 O O . LEU B 1 111 ? -3.437 6.885 15.966 1.00 45.84 111 LEU B O 1
ATOM 1600 N N . LEU B 1 112 ? -3.944 8.953 15.268 1.00 37.93 112 LEU B N 1
ATOM 1601 C CA . LEU B 1 112 ? -3.052 8.871 14.126 1.00 42.81 112 LEU B CA 1
ATOM 1602 C C . LEU B 1 112 ? -1.827 9.754 14.344 1.00 46.24 112 LEU B C 1
ATOM 1603 O O . LEU B 1 112 ? -1.835 10.680 15.158 1.00 49.11 112 LEU B O 1
ATOM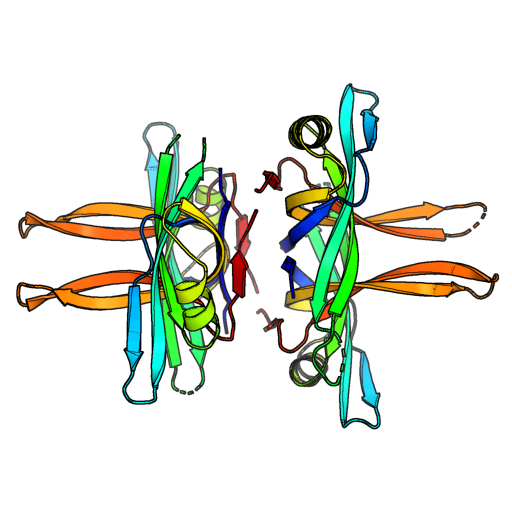 1608 N N . GLY B 1 113 ? -0.758 9.440 13.624 1.00 51.85 113 GLY B N 1
ATOM 1609 C CA . GLY B 1 113 ? 0.491 10.169 13.779 1.00 54.21 113 GLY B CA 1
ATOM 1610 C C . GLY B 1 113 ? 1.552 9.415 14.557 1.00 60.27 113 GLY B C 1
ATOM 1611 O O . GLY B 1 113 ? 1.381 9.128 15.744 1.00 65.65 113 GLY B O 1
ATOM 1612 N N . ARG C 1 3 ? -25.641 -6.751 -9.075 1.00 54.36 3 ARG C N 1
ATOM 1613 C CA . ARG C 1 3 ? -25.614 -5.833 -7.929 1.00 52.95 3 ARG C CA 1
ATOM 1614 C C . ARG C 1 3 ? -24.636 -6.353 -6.892 1.00 45.43 3 ARG C C 1
ATOM 1615 O O . ARG C 1 3 ? -24.779 -7.479 -6.423 1.00 44.20 3 ARG C O 1
ATOM 1623 N N . GLY C 1 4 ? -23.644 -5.544 -6.540 1.00 44.00 4 GLY C N 1
ATOM 1624 C CA . GLY C 1 4 ? -22.697 -5.967 -5.521 1.00 38.79 4 GLY C CA 1
ATOM 1625 C C . GLY C 1 4 ? -21.826 -4.823 -5.052 1.00 36.87 4 GLY C C 1
ATOM 1626 O O . GLY C 1 4 ? -21.824 -3.725 -5.622 1.00 36.51 4 GLY C O 1
ATOM 1627 N N . VAL C 1 5 ? -21.079 -5.108 -3.987 1.00 33.44 5 VAL C N 1
ATOM 1628 C CA . VAL C 1 5 ? -20.225 -4.137 -3.317 1.00 26.72 5 VAL C CA 1
ATOM 1629 C C . VAL C 1 5 ? -18.939 -4.861 -2.929 1.00 27.90 5 VAL C C 1
ATOM 1630 O O . VAL C 1 5 ? -18.993 -5.985 -2.429 1.00 25.83 5 VAL C O 1
ATOM 1634 N N . ASN C 1 6 ? -17.796 -4.203 -3.125 1.00 26.21 6 ASN C N 1
ATOM 1635 C CA . ASN C 1 6 ? -16.470 -4.797 -2.858 1.00 27.39 6 ASN C CA 1
ATOM 1636 C C . ASN C 1 6 ? -15.576 -3.663 -2.338 1.00 27.86 6 ASN C C 1
ATOM 1637 O O . ASN C 1 6 ? -14.946 -2.935 -3.117 1.00 24.41 6 ASN C O 1
ATOM 1642 N N . LYS C 1 7 ? -15.506 -3.535 -1.008 1.00 26.34 7 LYS C N 1
ATOM 1643 C CA . LYS C 1 7 ? -14.833 -2.400 -0.390 1.00 26.54 7 LYS C CA 1
ATOM 1644 C C . LYS C 1 7 ? -13.864 -2.867 0.684 1.00 25.75 7 LYS C C 1
ATOM 1645 O O . LYS C 1 7 ? -14.208 -3.714 1.515 1.00 27.32 7 LYS C O 1
ATOM 1651 N N . VAL C 1 8 ? -12.652 -2.332 0.660 1.00 22.05 8 VAL C N 1
ATOM 1652 C CA . VAL C 1 8 ? -11.660 -2.601 1.693 1.00 24.33 8 VAL C CA 1
ATOM 1653 C C . VAL C 1 8 ? -11.155 -1.274 2.220 1.00 22.39 8 VAL C C 1
ATOM 1654 O O . VAL C 1 8 ? -10.835 -0.372 1.443 1.00 24.54 8 VAL C O 1
ATOM 1658 N N . ILE C 1 9 ? -11.121 -1.143 3.538 1.00 21.63 9 ILE C N 1
ATOM 1659 C CA . ILE C 1 9 ? -10.582 0.034 4.201 1.00 21.72 9 ILE C CA 1
ATOM 1660 C C . ILE C 1 9 ? -9.496 -0.426 5.164 1.00 23.46 9 ILE C C 1
ATOM 1661 O O . ILE C 1 9 ? -9.760 -1.246 6.048 1.00 24.23 9 ILE C O 1
ATOM 1666 N N . LEU C 1 10 ? -8.274 0.083 4.986 1.00 23.07 10 LEU C N 1
ATOM 1667 C CA . LEU C 1 10 ? -7.168 -0.268 5.865 1.00 24.46 10 LEU C CA 1
ATOM 1668 C C . LEU C 1 10 ? -6.509 0.984 6.412 1.00 25.53 10 LEU C C 1
ATOM 1669 O O . LEU C 1 10 ? -6.385 1.981 5.708 1.00 27.11 10 LEU C O 1
ATOM 1674 N N . VAL C 1 11 ? -6.066 0.917 7.668 1.00 25.82 11 VAL C N 1
ATOM 1675 C CA . VAL C 1 11 ? -5.154 1.897 8.233 1.00 25.30 11 VAL C CA 1
ATOM 1676 C C . VAL C 1 11 ? -3.979 1.120 8.822 1.00 25.46 11 VAL C C 1
ATOM 1677 O O . VAL C 1 11 ? -4.180 0.241 9.669 1.00 27.40 11 VAL C O 1
ATOM 1681 N N . GLY C 1 12 ? -2.773 1.430 8.370 1.00 31.54 12 GLY C N 1
ATOM 1682 C CA . GLY C 1 12 ? -1.623 0.656 8.807 1.00 33.39 12 GLY C CA 1
ATOM 1683 C C . GLY C 1 12 ? -0.326 1.325 8.411 1.00 39.11 12 GLY C C 1
ATOM 1684 O O . GLY C 1 12 ? -0.302 2.495 8.016 1.00 31.19 12 GLY C O 1
ATOM 1685 N N . ASN C 1 13 ? 0.767 0.559 8.506 1.00 36.42 13 ASN C N 1
ATOM 1686 C CA . ASN C 1 13 ? 2.105 1.098 8.290 1.00 35.60 13 ASN C CA 1
ATOM 1687 C C . ASN C 1 13 ? 2.751 0.423 7.090 1.00 37.30 13 ASN C C 1
ATOM 1688 O O . ASN C 1 13 ? 2.708 -0.800 6.979 1.00 32.97 13 ASN C O 1
ATOM 1693 N N . VAL C 1 14 ? 3.362 1.219 6.209 1.00 36.26 14 VAL C N 1
ATOM 1694 C CA . VAL C 1 14 ? 3.988 0.678 5.009 1.00 37.84 14 VAL C CA 1
ATOM 1695 C C . VAL C 1 14 ? 5.210 -0.160 5.384 1.00 42.14 14 VAL C C 1
ATOM 1696 O O . VAL C 1 14 ? 6.021 0.230 6.239 1.00 42.87 14 VAL C O 1
ATOM 1700 N N . GLY C 1 15 ? 5.341 -1.327 4.753 1.00 38.25 15 GLY C N 1
ATOM 1701 C CA . GLY C 1 15 ? 6.369 -2.278 5.144 1.00 45.02 15 GLY C CA 1
ATOM 1702 C C . GLY C 1 15 ? 7.752 -1.964 4.601 1.00 51.42 15 GLY C C 1
ATOM 1703 O O . GLY C 1 15 ? 8.753 -2.090 5.313 1.00 50.50 15 GLY C O 1
ATOM 1704 N N . GLY C 1 16 ? 7.809 -1.561 3.329 1.00 49.60 16 GLY C N 1
ATOM 1705 C CA . GLY C 1 16 ? 9.049 -1.142 2.711 1.00 54.55 16 GLY C CA 1
ATOM 1706 C C . GLY C 1 16 ? 8.782 -0.035 1.713 1.00 55.08 16 GLY C C 1
ATOM 1707 O O . GLY C 1 16 ? 7.629 0.306 1.431 1.00 52.85 16 GLY C O 1
ATOM 1708 N N . ASP C 1 17 ? 9.865 0.525 1.182 1.00 54.20 17 ASP C N 1
ATOM 1709 C CA . ASP C 1 17 ? 9.730 1.616 0.229 1.00 52.64 17 ASP C CA 1
ATOM 1710 C C . ASP C 1 17 ? 8.906 1.159 -0.975 1.00 54.96 17 ASP C C 1
ATOM 1711 O O . ASP C 1 17 ? 9.026 0.007 -1.414 1.00 56.09 17 ASP C O 1
ATOM 1716 N N . PRO C 1 18 ? 8.036 2.014 -1.506 1.00 50.56 18 PRO C N 1
ATOM 1717 C CA . PRO C 1 18 ? 7.133 1.578 -2.579 1.00 49.78 18 PRO C CA 1
ATOM 1718 C C . PRO C 1 18 ? 7.870 1.300 -3.882 1.00 54.68 18 PRO C C 1
ATOM 1719 O O . PRO C 1 18 ? 8.906 1.897 -4.181 1.00 53.81 18 PRO C O 1
ATOM 1723 N N . GLU C 1 19 ? 7.310 0.379 -4.663 1.00 47.49 19 GLU C N 1
ATOM 1724 C CA . GLU C 1 19 ? 7.875 -0.038 -5.942 1.00 53.41 19 GLU C CA 1
ATOM 1725 C C . GLU C 1 19 ? 6.955 0.459 -7.051 1.00 54.18 19 GLU C C 1
ATOM 1726 O O . GLU C 1 19 ? 5.818 -0.013 -7.179 1.00 52.04 19 GLU C O 1
ATOM 1732 N N . THR C 1 20 ? 7.450 1.393 -7.862 1.00 55.37 20 THR C N 1
ATOM 1733 C CA . THR C 1 20 ? 6.664 2.021 -8.921 1.00 55.66 20 THR C CA 1
ATOM 1734 C C . THR C 1 20 ? 7.101 1.502 -10.287 1.00 61.39 20 THR C C 1
ATOM 1735 O O . THR C 1 20 ? 8.280 1.598 -10.649 1.00 62.28 20 THR C O 1
ATOM 1739 N N . ARG C 1 21 ? 6.138 1.057 -11.069 1.00 56.29 21 ARG C N 1
ATOM 1740 C CA . ARG C 1 21 ? 6.356 0.592 -12.395 1.00 56.75 21 ARG C CA 1
ATOM 1741 C C . ARG C 1 21 ? 5.491 1.362 -13.345 1.00 62.08 21 ARG C C 1
ATOM 1742 O O . ARG C 1 21 ? 4.646 2.125 -12.962 1.00 58.14 21 ARG C O 1
ATOM 1750 N N . TYR C 1 22 ? 5.727 1.182 -14.614 1.00 63.72 22 TYR C N 1
ATOM 1751 C CA . TYR C 1 22 ? 4.952 1.908 -15.581 1.00 58.35 22 TYR C CA 1
ATOM 1752 C C . TYR C 1 22 ? 4.423 0.952 -16.572 1.00 64.78 22 TYR C C 1
ATOM 1753 O O . TYR C 1 22 ? 5.054 -0.012 -16.920 1.00 68.44 22 TYR C O 1
ATOM 1762 N N . MET C 1 23 ? 3.230 1.217 -17.036 1.00 63.21 23 MET C N 1
ATOM 1763 C CA . MET C 1 23 ? 2.640 0.338 -17.996 1.00 69.05 23 MET C CA 1
ATOM 1764 C C . MET C 1 23 ? 2.816 0.822 -19.416 1.00 68.05 23 MET C C 1
ATOM 1765 O O . MET C 1 23 ? 3.142 1.944 -19.651 1.00 66.08 23 MET C O 1
ATOM 1770 N N . PRO C 1 24 ? 2.501 -0.006 -20.405 1.00 71.66 24 PRO C N 1
ATOM 1771 C CA . PRO C 1 24 ? 2.587 0.294 -21.835 1.00 69.40 24 PRO C CA 1
ATOM 1772 C C . PRO C 1 24 ? 2.128 1.669 -22.332 1.00 72.82 24 PRO C C 1
ATOM 1773 O O . PRO C 1 24 ? 2.640 2.077 -23.344 1.00 74.22 24 PRO C O 1
ATOM 1777 N N . ASN C 1 25 ? 1.175 2.325 -21.692 1.00 68.29 25 ASN C N 1
ATOM 1778 C CA . ASN C 1 25 ? 0.715 3.633 -22.017 1.00 68.88 25 ASN C CA 1
ATOM 1779 C C . ASN C 1 25 ? 1.287 4.649 -21.059 1.00 69.76 25 ASN C C 1
ATOM 1780 O O . ASN C 1 25 ? 1.021 5.811 -21.179 1.00 68.15 25 ASN C O 1
ATOM 1785 N N . GLY C 1 26 ? 2.069 4.222 -20.097 1.00 67.87 26 GLY C N 1
ATOM 1786 C CA . GLY C 1 26 ? 2.662 5.144 -19.155 1.00 65.33 26 GLY C CA 1
ATOM 1787 C C . GLY C 1 26 ? 1.982 5.411 -17.817 1.00 62.75 26 GLY C C 1
ATOM 1788 O O . GLY C 1 26 ? 2.427 6.261 -17.060 1.00 61.49 26 GLY C O 1
ATOM 1789 N N . ASN C 1 27 ? 0.900 4.716 -17.525 1.00 64.11 27 ASN C N 1
ATOM 1790 C CA . ASN C 1 27 ? 0.216 4.911 -16.258 1.00 60.82 27 ASN C CA 1
ATOM 1791 C C . ASN C 1 27 ? 1.071 4.371 -15.127 1.00 57.32 27 ASN C C 1
ATOM 1792 O O . ASN C 1 27 ? 1.598 3.321 -15.261 1.00 62.39 27 ASN C O 1
ATOM 1797 N N . ALA C 1 28 ? 1.252 5.126 -14.051 1.00 58.70 28 ALA C N 1
ATOM 1798 C CA . ALA C 1 28 ? 1.985 4.698 -12.869 1.00 53.37 28 ALA C CA 1
ATOM 1799 C C . ALA C 1 28 ? 1.238 3.576 -12.164 1.00 55.45 28 ALA C C 1
ATOM 1800 O O . ALA C 1 28 ? 0.009 3.608 -12.044 1.00 53.09 28 ALA C O 1
ATOM 1802 N N . VAL C 1 29 ? 1.990 2.574 -11.711 1.00 49.13 29 VAL C N 1
ATOM 1803 C CA . VAL C 1 29 ? 1.470 1.472 -10.908 1.00 49.80 29 VAL C CA 1
ATOM 1804 C C . VAL C 1 29 ? 2.435 1.268 -9.752 1.00 54.43 29 VAL C C 1
ATOM 1805 O O . VAL C 1 29 ? 3.617 0.980 -9.973 1.00 50.34 29 VAL C O 1
ATOM 1809 N N . THR C 1 30 ? 1.941 1.418 -8.527 1.00 44.80 30 THR C N 1
ATOM 1810 C CA . THR C 1 30 ? 2.773 1.389 -7.334 1.00 38.43 30 THR C CA 1
ATOM 1811 C C . THR C 1 30 ? 2.296 0.268 -6.421 1.00 47.28 30 THR C C 1
ATOM 1812 O O . THR C 1 30 ? 1.093 0.142 -6.164 1.00 36.65 30 THR C O 1
ATOM 1816 N N . ASN C 1 31 ? 3.235 -0.552 -5.955 1.00 44.05 31 ASN C N 1
ATOM 1817 C CA . ASN C 1 31 ? 2.953 -1.656 -5.049 1.00 40.62 31 ASN C CA 1
ATOM 1818 C C . ASN C 1 31 ? 3.541 -1.342 -3.689 1.00 39.81 31 ASN C C 1
ATOM 1819 O O . ASN C 1 31 ? 4.675 -0.860 -3.595 1.00 43.63 31 ASN C O 1
ATOM 1824 N N . ILE C 1 32 ? 2.773 -1.608 -2.632 1.00 37.61 32 ILE C N 1
ATOM 1825 C CA . ILE C 1 32 ? 3.302 -1.601 -1.276 1.00 33.77 32 ILE C CA 1
ATOM 1826 C C . ILE C 1 32 ? 2.811 -2.845 -0.555 1.00 32.05 32 ILE C C 1
ATOM 1827 O O . ILE C 1 32 ? 1.907 -3.544 -1.015 1.00 34.24 32 ILE C O 1
ATOM 1832 N N . THR C 1 33 ? 3.425 -3.113 0.592 1.00 32.61 33 THR C N 1
ATOM 1833 C CA . THR C 1 33 ? 2.854 -4.005 1.588 1.00 34.33 33 THR C CA 1
ATOM 1834 C C . THR C 1 33 ? 2.473 -3.151 2.790 1.00 32.87 33 THR C C 1
ATOM 1835 O O . THR C 1 33 ? 3.110 -2.135 3.060 1.00 35.26 33 THR C O 1
ATOM 1839 N N . LEU C 1 34 ? 1.396 -3.525 3.472 1.00 32.51 34 LEU C N 1
ATOM 1840 C CA . LEU C 1 34 ? 0.852 -2.698 4.540 1.00 30.92 34 LEU C CA 1
ATOM 1841 C C . LEU C 1 34 ? 0.546 -3.586 5.735 1.00 25.67 34 LEU C C 1
ATOM 1842 O O . LEU C 1 34 ? -0.105 -4.619 5.580 1.00 31.64 34 LEU C O 1
ATOM 1847 N N . ALA C 1 35 ? 1.009 -3.199 6.915 1.00 31.80 35 ALA C N 1
ATOM 1848 C CA . ALA C 1 35 ? 0.802 -3.998 8.120 1.00 31.89 35 ALA C CA 1
ATOM 1849 C C . ALA C 1 35 ? -0.311 -3.396 8.971 1.00 31.81 35 ALA C C 1
ATOM 1850 O O . ALA C 1 35 ? -0.292 -2.197 9.260 1.00 31.75 35 ALA C O 1
ATOM 1852 N N . THR C 1 36 ? -1.267 -4.225 9.376 1.00 29.61 36 THR C N 1
ATOM 1853 C CA . THR C 1 36 ? -2.253 -3.834 10.376 1.00 33.90 36 THR C CA 1
ATOM 1854 C C . THR C 1 36 ? -2.143 -4.756 11.578 1.00 41.75 36 THR C C 1
ATOM 1855 O O . THR C 1 36 ? -1.809 -5.936 11.452 1.00 38.80 36 THR C O 1
ATOM 1859 N N . SER C 1 37 ? -2.395 -4.200 12.750 1.00 41.05 37 SER C N 1
ATOM 1860 C CA . SER C 1 37 ? -2.254 -4.932 14.001 1.00 50.16 37 SER C CA 1
ATOM 1861 C C . SER C 1 37 ? -3.636 -5.225 14.564 1.00 49.39 37 SER C C 1
ATOM 1862 O O . SER C 1 37 ? -4.419 -4.300 14.791 1.00 47.75 37 SER C O 1
ATOM 1865 N N . GLU C 1 38 ? -3.931 -6.505 14.772 1.00 54.56 38 GLU C N 1
ATOM 1866 C CA . GLU C 1 38 ? -5.148 -6.956 15.433 1.00 59.59 38 GLU C CA 1
ATOM 1867 C C . GLU C 1 38 ? -4.780 -7.572 16.781 1.00 69.96 38 GLU C C 1
ATOM 1868 O O . GLU C 1 38 ? -3.604 -7.648 17.156 1.00 67.73 38 GLU C O 1
ATOM 1874 N N . SER C 1 39 ? -5.798 -8.029 17.510 1.00 73.42 39 SER C N 1
ATOM 1875 C CA . SER C 1 39 ? -5.635 -8.461 18.899 1.00 77.94 39 SER C CA 1
ATOM 1876 C C . SER C 1 39 ? -5.875 -9.967 19.021 1.00 82.28 39 SER C C 1
ATOM 1877 O O . SER C 1 39 ? -6.995 -10.409 19.283 1.00 86.22 39 SER C O 1
ATOM 1880 N N . TRP C 1 40 ? -4.806 -10.751 18.861 1.00 81.62 40 TRP C N 1
ATOM 1881 C CA . TRP C 1 40 ? -4.874 -12.211 19.012 1.00 86.26 40 TRP C CA 1
ATOM 1882 C C . TRP C 1 40 ? -5.343 -12.597 20.414 1.00 83.71 40 TRP C C 1
ATOM 1883 O O . TRP C 1 40 ? -6.431 -13.150 20.587 1.00 83.28 40 TRP C O 1
ATOM 1894 N N . GLY C 1 46 ? -5.563 -16.901 25.576 1.00 76.54 46 GLY C N 1
ATOM 1895 C CA . GLY C 1 46 ? -6.646 -15.987 25.256 1.00 81.30 46 GLY C CA 1
ATOM 1896 C C . GLY C 1 46 ? -6.600 -14.716 26.081 1.00 83.94 46 GLY C C 1
ATOM 1897 O O . GLY C 1 46 ? -7.404 -14.528 26.997 1.00 83.40 46 GLY C O 1
ATOM 1898 N N . GLN C 1 47 ? -5.676 -13.819 25.747 1.00 83.01 47 GLN C N 1
ATOM 1899 C CA . GLN C 1 47 ? -5.447 -12.604 26.529 1.00 83.36 47 GLN C CA 1
ATOM 1900 C C . GLN C 1 47 ? -5.556 -11.346 25.747 1.00 84.38 47 GLN C C 1
ATOM 1901 O O . GLN C 1 47 ? -5.114 -10.322 26.228 1.00 83.53 47 GLN C O 1
ATOM 1907 N N . GLN C 1 48 ? -6.148 -11.445 24.563 1.00 85.94 48 GLN C N 1
ATOM 1908 C CA . GLN C 1 48 ? -6.238 -10.397 23.563 1.00 82.82 48 GLN C CA 1
ATOM 1909 C C . GLN C 1 48 ? -4.842 -9.913 23.312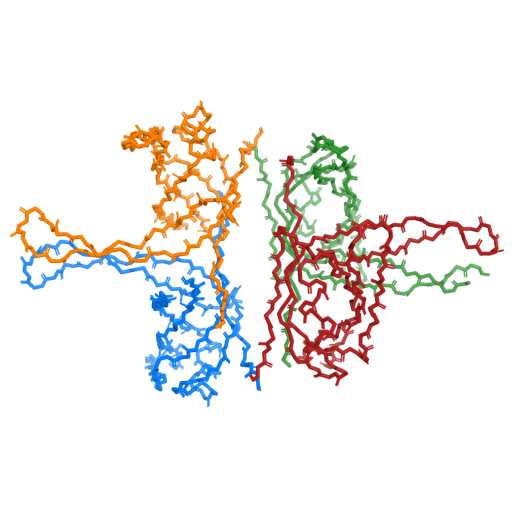 1.00 80.37 48 GLN C C 1
ATOM 1910 O O . GLN C 1 48 ? -4.516 -8.823 23.653 1.00 82.22 48 GLN C O 1
ATOM 1916 N N . GLN C 1 49 ? -4.017 -10.734 22.689 1.00 80.73 49 GLN C N 1
ATOM 1917 C CA . GLN C 1 49 ? -2.628 -10.374 22.387 1.00 81.79 49 GLN C CA 1
ATOM 1918 C C . GLN C 1 49 ? -2.437 -9.557 21.092 1.00 76.75 49 GLN C C 1
ATOM 1919 O O . GLN C 1 49 ? -3.377 -9.002 20.611 1.00 80.35 49 GLN C O 1
ATOM 1925 N N . GLU C 1 50 ? -1.235 -9.457 20.538 1.00 73.59 50 GLU C N 1
ATOM 1926 C CA . GLU C 1 50 ? -1.088 -8.733 19.262 1.00 73.30 50 GLU C CA 1
ATOM 1927 C C . GLU C 1 50 ? -0.591 -9.605 18.144 1.00 70.61 50 GLU C C 1
ATOM 1928 O O . GLU C 1 50 ? 0.094 -10.548 18.387 1.00 69.66 50 GLU C O 1
ATOM 1934 N N . ARG C 1 51 ? -0.965 -9.270 16.912 1.00 67.43 51 ARG C N 1
ATOM 1935 C CA . ARG C 1 51 ? -0.616 -10.025 15.734 1.00 57.76 51 ARG C CA 1
ATOM 1936 C C . ARG C 1 51 ? -0.716 -9.153 14.528 1.00 55.95 51 ARG C C 1
ATOM 1937 O O . ARG C 1 51 ? -1.663 -8.464 14.381 1.00 51.50 51 ARG C O 1
ATOM 1945 N N . THR C 1 52 ? 0.235 -9.235 13.638 1.00 50.83 52 THR C N 1
ATOM 1946 C CA . THR C 1 52 ? 0.245 -8.410 12.471 1.00 48.07 52 THR C CA 1
ATOM 1947 C C . THR C 1 52 ? -0.229 -9.096 11.216 1.00 49.99 52 THR C C 1
ATOM 1948 O O . THR C 1 52 ? 0.144 -10.183 10.976 1.00 48.56 52 THR C O 1
ATOM 1952 N N . GLU C 1 53 ? -1.085 -8.448 10.448 1.00 41.13 53 GLU C N 1
ATOM 1953 C CA . GLU C 1 53 ? -1.565 -8.952 9.193 1.00 39.57 53 GLU C CA 1
ATOM 1954 C C . GLU C 1 53 ? -0.924 -8.098 8.109 1.00 37.89 53 GLU C C 1
ATOM 1955 O O .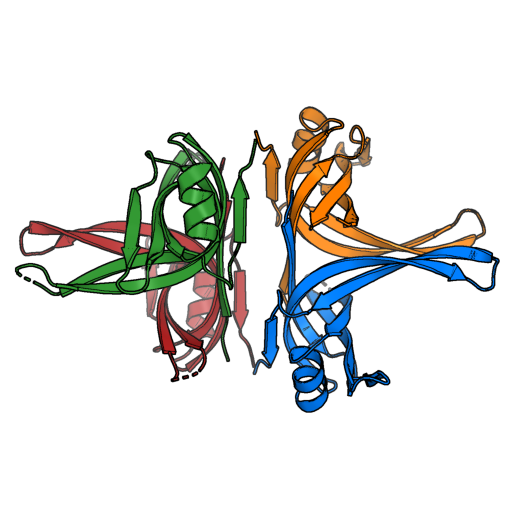 GLU C 1 53 ? -0.840 -6.928 8.255 1.00 32.36 53 GLU C O 1
ATOM 1961 N N . TRP C 1 54 ? -0.437 -8.722 7.057 1.00 36.31 54 TRP C N 1
ATOM 1962 C CA . TRP C 1 54 ? 0.216 -8.020 5.980 1.00 32.89 54 TRP C CA 1
ATOM 1963 C C . TRP C 1 54 ? -0.694 -8.009 4.764 1.00 31.42 54 TRP C C 1
ATOM 1964 O O . TRP C 1 54 ? -1.260 -9.012 4.407 1.00 35.13 54 TRP C O 1
ATOM 1975 N N . HIS C 1 55 ? -0.797 -6.863 4.123 1.00 29.98 55 HIS C N 1
ATOM 1976 C CA . HIS C 1 55 ? -1.709 -6.674 3.004 1.00 29.09 55 HIS C CA 1
ATOM 1977 C C . HIS C 1 55 ? -0.904 -6.271 1.782 1.00 29.96 55 HIS C C 1
ATOM 1978 O O . HIS C 1 55 ? -0.007 -5.434 1.881 1.00 30.47 55 HIS C O 1
ATOM 1985 N N . ARG C 1 56 ? -1.239 -6.837 0.629 1.00 29.67 56 ARG C N 1
ATOM 1986 C CA . ARG C 1 56 ? -0.617 -6.427 -0.623 1.00 36.52 56 ARG C CA 1
ATOM 1987 C C . ARG C 1 56 ? -1.504 -5.369 -1.271 1.00 31.77 56 ARG C C 1
ATOM 1988 O O . ARG C 1 56 ? -2.643 -5.659 -1.644 1.00 30.95 56 ARG C O 1
ATOM 1996 N N . VAL C 1 57 ? -1.000 -4.141 -1.374 1.00 29.26 57 VAL C N 1
ATOM 1997 C CA . VAL C 1 57 ? -1.778 -3.023 -1.893 1.00 31.19 57 VAL C CA 1
ATOM 1998 C C . VAL C 1 57 ? -1.152 -2.571 -3.207 1.00 33.83 57 VAL C C 1
ATOM 1999 O O . VAL C 1 57 ? 0.062 -2.332 -3.267 1.00 35.88 57 VAL C O 1
ATOM 2003 N N . VAL C 1 58 ? -1.977 -2.453 -4.245 1.00 29.84 58 VAL C N 1
ATOM 2004 C CA . VAL C 1 58 ? -1.549 -1.957 -5.556 1.00 33.20 58 VAL C CA 1
ATOM 2005 C C . VAL C 1 58 ? -2.343 -0.700 -5.890 1.00 36.59 58 VAL C C 1
ATOM 2006 O O . VAL C 1 58 ? -3.582 -0.725 -5.887 1.00 34.97 58 VAL C O 1
ATOM 2010 N N . PHE C 1 59 ? -1.635 0.390 -6.180 1.00 40.22 59 PHE C N 1
ATOM 2011 C CA . PHE C 1 59 ? -2.238 1.636 -6.637 1.00 35.84 59 PHE C CA 1
ATOM 2012 C C . PHE C 1 59 ? -2.103 1.763 -8.151 1.00 41.85 59 PHE C C 1
ATOM 2013 O O . PHE C 1 59 ? -1.157 1.244 -8.752 1.00 45.87 59 PHE C O 1
ATOM 2021 N N . PHE C 1 60 ? -3.048 2.485 -8.759 1.00 41.52 60 PHE C N 1
ATOM 2022 C CA . PHE C 1 60 ? -3.007 2.819 -10.182 1.00 46.03 60 PHE C CA 1
ATOM 2023 C C . PHE C 1 60 ? -3.265 4.311 -10.353 1.00 47.72 60 PHE C C 1
ATOM 2024 O O . PHE C 1 60 ? -3.909 4.954 -9.518 1.00 42.21 60 PHE C O 1
ATOM 2032 N N . GLY C 1 61 ? -2.763 4.858 -11.460 1.00 53.01 61 GLY C N 1
ATOM 2033 C CA . GLY C 1 61 ? -3.102 6.225 -11.810 1.00 44.52 61 GLY C CA 1
ATOM 2034 C C . GLY C 1 61 ? -2.505 7.255 -10.872 1.00 49.13 61 GLY C C 1
ATOM 2035 O O . GLY C 1 61 ? -1.400 7.100 -10.348 1.00 52.60 61 GLY C O 1
ATOM 2036 N N . ARG C 1 62 ? -3.255 8.339 -10.664 1.00 53.96 62 ARG C N 1
ATOM 2037 C CA . ARG C 1 62 ? -2.712 9.460 -9.909 1.00 54.84 62 ARG C CA 1
ATOM 2038 C C . ARG C 1 62 ? -2.397 9.046 -8.477 1.00 52.27 62 ARG C C 1
ATOM 2039 O O . ARG C 1 62 ? -1.411 9.506 -7.893 1.00 49.43 62 ARG C O 1
ATOM 2047 N N . LEU C 1 63 ? -3.217 8.165 -7.890 1.00 46.82 63 LEU C N 1
ATOM 2048 C CA . LEU C 1 63 ? -2.907 7.689 -6.545 1.00 49.48 63 LEU C CA 1
ATOM 2049 C C . LEU C 1 63 ? -1.607 6.892 -6.535 1.00 46.64 63 LEU C C 1
ATOM 2050 O O . LEU C 1 63 ? -0.857 6.954 -5.556 1.00 48.91 63 LEU C O 1
ATOM 2055 N N . ALA C 1 64 ? -1.309 6.165 -7.619 1.00 42.46 64 ALA C N 1
ATOM 2056 C CA . ALA C 1 64 ? -0.038 5.451 -7.687 1.00 45.32 64 ALA C CA 1
ATOM 2057 C C . ALA C 1 64 ? 1.125 6.431 -7.736 1.00 46.31 64 ALA C C 1
ATOM 2058 O O . ALA C 1 64 ? 2.158 6.216 -7.088 1.00 48.54 64 ALA C O 1
ATOM 2060 N N . GLU C 1 65 ? 0.960 7.530 -8.478 1.00 49.89 65 GLU C N 1
ATOM 2061 C CA . GLU C 1 65 ? 1.955 8.595 -8.463 1.00 50.38 65 GLU C CA 1
ATOM 2062 C C . GLU C 1 65 ? 2.083 9.198 -7.071 1.00 51.85 65 GLU C C 1
ATOM 2063 O O . GLU C 1 65 ? 3.193 9.363 -6.552 1.00 48.94 65 GLU C O 1
ATOM 2069 N N . ILE C 1 66 ? 0.952 9.542 -6.449 1.00 47.47 66 ILE C N 1
ATOM 2070 C CA . ILE C 1 66 ? 1.011 10.147 -5.122 1.00 46.18 66 ILE C CA 1
ATOM 2071 C C . ILE C 1 66 ? 1.623 9.177 -4.122 1.00 47.93 66 ILE C C 1
ATOM 2072 O O . ILE C 1 66 ? 2.449 9.567 -3.287 1.00 48.82 66 ILE C O 1
ATOM 2077 N N . ALA C 1 67 ? 1.253 7.895 -4.200 1.00 46.01 67 ALA C N 1
ATOM 2078 C CA . ALA C 1 67 ? 1.830 6.921 -3.274 1.00 53.37 67 ALA C CA 1
ATOM 2079 C C . ALA C 1 67 ? 3.326 6.752 -3.517 1.00 47.29 67 ALA C C 1
ATOM 2080 O O . ALA C 1 67 ? 4.111 6.712 -2.564 1.00 46.56 67 ALA C O 1
ATOM 2082 N N . GLY C 1 68 ? 3.738 6.676 -4.785 1.00 49.62 68 GLY C N 1
ATOM 2083 C CA . GLY C 1 68 ? 5.155 6.558 -5.092 1.00 50.79 68 GLY C CA 1
ATOM 2084 C C . GLY C 1 68 ? 5.999 7.696 -4.548 1.00 54.39 68 GLY C C 1
ATOM 2085 O O . GLY C 1 68 ? 7.173 7.498 -4.217 1.00 62.24 68 GLY C O 1
ATOM 2086 N N . GLU C 1 69 ? 5.420 8.892 -4.422 1.00 57.25 69 GLU C N 1
ATOM 2087 C CA . GLU C 1 69 ? 6.204 10.058 -4.027 1.00 58.47 69 GLU C CA 1
ATOM 2088 C C . GLU C 1 69 ? 6.211 10.306 -2.521 1.00 61.85 69 GLU C C 1
ATOM 2089 O O . GLU C 1 69 ? 7.247 10.698 -1.968 1.00 64.45 69 GLU C O 1
ATOM 2095 N N . TYR C 1 70 ? 5.085 10.092 -1.833 1.00 57.00 70 TYR C N 1
ATOM 2096 C CA . TYR C 1 70 ? 4.985 10.497 -0.434 1.00 54.42 70 TYR C CA 1
ATOM 2097 C C . TYR C 1 70 ? 5.078 9.347 0.554 1.00 53.47 70 TYR C C 1
ATOM 2098 O O . TYR C 1 70 ? 5.313 9.596 1.742 1.00 55.14 70 TYR C O 1
ATOM 2107 N N . LEU C 1 71 ? 4.879 8.111 0.103 1.00 52.58 71 LEU C N 1
ATOM 2108 C CA . LEU C 1 71 ? 4.941 6.944 0.969 1.00 51.19 71 LEU C CA 1
ATOM 2109 C C . LEU C 1 71 ? 6.378 6.460 1.072 1.00 48.41 71 LEU C C 1
ATOM 2110 O O . LEU C 1 71 ? 7.030 6.225 0.052 1.00 50.24 71 LEU C O 1
ATOM 2115 N N . ARG C 1 72 ? 6.858 6.309 2.299 1.00 47.83 72 ARG C N 1
ATOM 2116 C CA . ARG C 1 72 ? 8.152 5.704 2.590 1.00 53.34 72 ARG C CA 1
ATOM 2117 C C . ARG C 1 72 ? 7.932 4.469 3.451 1.00 50.60 72 ARG C C 1
ATOM 2118 O O . ARG C 1 72 ? 6.820 4.209 3.915 1.00 48.54 72 ARG C O 1
ATOM 2126 N N . LYS C 1 73 ? 8.994 3.691 3.666 1.00 48.61 73 LYS C N 1
ATOM 2127 C CA . LYS C 1 73 ? 8.902 2.609 4.639 1.00 51.10 73 LYS C CA 1
ATOM 2128 C C . LYS C 1 73 ? 8.500 3.188 5.990 1.00 50.53 73 LYS C C 1
ATOM 2129 O O . LYS C 1 73 ? 9.039 4.207 6.426 1.00 47.18 73 LYS C O 1
ATOM 2135 N N . GLY C 1 74 ? 7.520 2.558 6.639 1.00 51.67 74 GLY C N 1
ATOM 2136 C CA . GLY C 1 74 ? 7.043 3.027 7.921 1.00 47.77 74 GLY C CA 1
ATOM 2137 C C . GLY C 1 74 ? 5.934 4.063 7.876 1.00 46.06 74 GLY C C 1
ATOM 2138 O O . GLY C 1 74 ? 5.357 4.364 8.931 1.00 41.94 74 GLY C O 1
ATOM 2139 N N . SER C 1 75 ? 5.623 4.624 6.703 1.00 46.50 75 SER C N 1
ATOM 2140 C CA . SER C 1 75 ? 4.525 5.585 6.592 1.00 49.18 75 SER C CA 1
ATOM 2141 C C . SER C 1 75 ? 3.242 4.992 7.164 1.00 41.22 75 SER C C 1
ATOM 2142 O O . SER C 1 75 ? 2.969 3.806 6.993 1.00 36.81 75 SER C O 1
ATOM 2145 N N . GLN C 1 76 ? 2.472 5.815 7.878 1.00 43.87 76 GLN C N 1
ATOM 2146 C CA . GLN C 1 76 ? 1.123 5.450 8.292 1.00 40.34 76 GLN C CA 1
ATOM 2147 C C . GLN C 1 76 ? 0.137 5.979 7.255 1.00 40.94 76 GLN C C 1
ATOM 2148 O O . GLN C 1 76 ? 0.191 7.157 6.880 1.00 36.75 76 GLN C O 1
ATOM 2154 N N . VAL C 1 77 ? -0.765 5.122 6.790 1.00 32.27 77 VAL C N 1
ATOM 2155 C CA . VAL C 1 77 ? -1.563 5.501 5.633 1.00 32.10 77 VAL C CA 1
ATOM 2156 C C . VAL C 1 77 ? -2.960 4.918 5.764 1.00 33.10 77 VAL C C 1
ATOM 2157 O O . VAL C 1 77 ? -3.151 3.825 6.310 1.00 34.03 77 VAL C O 1
ATOM 2161 N N . TYR C 1 78 ? -3.934 5.694 5.306 1.00 29.17 78 TYR C N 1
ATOM 2162 C CA . TYR C 1 78 ? -5.299 5.231 5.092 1.00 29.60 78 TYR C CA 1
ATOM 2163 C C . TYR C 1 78 ? -5.431 4.812 3.641 1.00 29.51 78 TYR C C 1
ATOM 2164 O O . TYR C 1 78 ? -5.098 5.585 2.744 1.00 31.45 78 TYR C O 1
ATOM 2173 N N . VAL C 1 79 ? -5.964 3.619 3.415 1.00 29.16 79 VAL C N 1
ATOM 2174 C CA . VAL C 1 79 ? -6.100 3.044 2.086 1.00 30.02 79 VAL C CA 1
ATOM 2175 C C . VAL C 1 79 ? -7.519 2.506 1.938 1.00 31.05 79 VAL C C 1
ATOM 2176 O O . VAL C 1 79 ? -8.043 1.867 2.858 1.00 28.14 79 VAL C O 1
ATOM 2180 N N . GLU C 1 80 ? -8.140 2.779 0.790 1.00 27.91 80 GLU C N 1
ATOM 2181 C CA . GLU C 1 80 ? -9.506 2.355 0.512 1.00 26.94 80 GLU C CA 1
ATOM 2182 C C . GLU C 1 80 ? -9.552 1.828 -0.909 1.00 28.20 80 GLU C C 1
ATOM 2183 O O . GLU C 1 80 ? -9.178 2.538 -1.846 1.00 28.59 80 GLU C O 1
ATOM 2189 N N . GLY C 1 81 ? -9.966 0.576 -1.066 1.00 29.48 81 GLY C N 1
ATOM 2190 C CA . GLY C 1 81 ? -9.912 -0.031 -2.384 1.00 31.02 81 GLY C CA 1
ATOM 2191 C C . GLY C 1 81 ? -10.902 -1.148 -2.578 1.00 29.58 81 GLY C C 1
ATOM 2192 O O . GLY C 1 81 ? -11.954 -1.183 -1.932 1.00 28.60 81 GLY C O 1
ATOM 2193 N N . SER C 1 82 ? -10.588 -2.069 -3.486 1.00 25.88 82 SER C N 1
ATOM 2194 C CA . SER C 1 82 ? -11.423 -3.229 -3.728 1.00 20.93 82 SER C CA 1
ATOM 2195 C C . SER C 1 82 ? -10.530 -4.460 -3.776 1.00 28.27 82 SER C C 1
ATOM 2196 O O . SER C 1 82 ? -9.339 -4.368 -4.094 1.00 29.01 82 SER C O 1
ATOM 2199 N N . LEU C 1 83 ? -11.099 -5.601 -3.430 1.00 26.58 83 LEU C N 1
ATOM 2200 C CA . LEU C 1 83 ? -10.321 -6.839 -3.405 1.00 28.45 83 LEU C CA 1
ATOM 2201 C C . LEU C 1 83 ? -10.268 -7.425 -4.801 1.00 31.53 83 LEU C C 1
ATOM 2202 O O . LEU C 1 83 ? -11.292 -7.501 -5.489 1.00 32.36 83 LEU C O 1
ATOM 2207 N N . ARG C 1 84 ? -9.084 -7.847 -5.216 1.00 31.04 84 ARG C N 1
ATOM 2208 C CA . ARG C 1 84 ? -8.928 -8.528 -6.494 1.00 33.01 84 ARG C CA 1
ATOM 2209 C C . ARG C 1 84 ? -7.949 -9.673 -6.291 1.00 31.49 84 ARG C C 1
ATOM 2210 O O . ARG C 1 84 ? -6.823 -9.455 -5.832 1.00 37.02 84 ARG C O 1
ATOM 2218 N N . THR C 1 85 ? -8.378 -10.876 -6.617 1.00 35.09 85 THR C N 1
ATOM 2219 C CA . THR C 1 85 ? -7.509 -12.040 -6.554 1.00 35.93 85 THR C CA 1
ATOM 2220 C C . THR C 1 85 ? -6.971 -12.311 -7.954 1.00 41.43 85 THR C C 1
ATOM 2221 O O . THR C 1 85 ? -7.743 -12.584 -8.877 1.00 42.35 85 THR C O 1
ATOM 2225 N N . ARG C 1 86 ? -5.656 -12.203 -8.098 1.00 40.31 86 ARG C N 1
ATOM 2226 C CA . ARG C 1 86 ? -4.954 -12.351 -9.366 1.00 48.81 86 ARG C CA 1
ATOM 2227 C C . ARG C 1 86 ? -4.498 -13.801 -9.515 1.00 55.28 86 ARG C C 1
ATOM 2228 O O . ARG C 1 86 ? -3.904 -14.363 -8.589 1.00 47.65 86 ARG C O 1
ATOM 2236 N N . LYS C 1 87 ? -4.778 -14.407 -10.669 1.00 53.88 87 LYS C N 1
ATOM 2237 C CA . LYS C 1 87 ? -4.337 -15.767 -10.954 1.00 54.18 87 LYS C CA 1
ATOM 2238 C C . LYS C 1 87 ? -3.100 -15.711 -11.840 1.00 57.73 87 LYS C C 1
ATOM 2239 O O . LYS C 1 87 ? -3.143 -15.150 -12.941 1.00 59.16 87 LYS C O 1
ATOM 2245 N N . TRP C 1 88 ? -1.998 -16.262 -11.347 1.00 57.19 88 TRP C N 1
ATOM 2246 C CA . TRP C 1 88 ? -0.783 -16.428 -12.130 1.00 63.35 88 TRP C CA 1
ATOM 2247 C C . TRP C 1 88 ? -0.366 -17.895 -12.091 1.00 65.30 88 TRP C C 1
ATOM 2248 O O . TRP C 1 88 ? -0.986 -18.729 -11.423 1.00 64.13 88 TRP C O 1
ATOM 2259 N N . GLN C 1 89 ? 0.674 -18.222 -12.848 1.00 64.78 89 GLN C N 1
ATOM 2260 C CA . GLN C 1 89 ? 1.180 -19.583 -12.875 1.00 67.24 89 GLN C CA 1
ATOM 2261 C C . GLN C 1 89 ? 2.694 -19.536 -12.797 1.00 66.84 89 GLN C C 1
ATOM 2262 O O . GLN C 1 89 ? 3.328 -18.700 -13.447 1.00 70.16 89 GLN C O 1
ATOM 2268 N N . GLY C 1 90 ? 3.264 -20.409 -11.973 1.00 71.90 90 GLY C N 1
ATOM 2269 C CA . GLY C 1 90 ? 4.703 -20.565 -11.951 1.00 77.15 90 GLY C CA 1
ATOM 2270 C C . GLY C 1 90 ? 5.139 -21.698 -12.856 1.00 75.78 90 GLY C C 1
ATOM 2271 O O . GLY C 1 90 ? 4.582 -21.889 -13.941 1.00 78.09 90 GLY C O 1
ATOM 2272 N N . GLN C 1 91 ? 6.134 -22.457 -12.416 1.00 81.27 91 GLN C N 1
ATOM 2273 C CA . GLN C 1 91 ? 6.577 -23.648 -13.131 1.00 77.53 91 GLN C CA 1
ATOM 2274 C C . GLN C 1 91 ? 5.528 -24.758 -13.020 1.00 75.77 91 GLN C C 1
ATOM 2275 O O . GLN C 1 91 ? 5.825 -25.942 -13.197 1.00 72.68 91 GLN C O 1
ATOM 2281 N N . GLN C 1 94 ? 1.066 -25.532 -10.020 1.00 66.68 94 GLN C N 1
ATOM 2282 C CA . GLN C 1 94 ? 1.411 -24.565 -11.057 1.00 68.30 94 GLN C CA 1
ATOM 2283 C C . GLN C 1 94 ? 0.539 -23.308 -10.968 1.00 67.43 94 GLN C C 1
ATOM 2284 O O . GLN C 1 94 ? 1.044 -22.189 -11.053 1.00 62.48 94 GLN C O 1
ATOM 2290 N N . ASP C 1 95 ? -0.771 -23.500 -10.808 1.00 65.68 95 ASP C N 1
ATOM 2291 C CA . ASP C 1 95 ? -1.679 -22.377 -10.605 1.00 65.78 95 ASP C CA 1
ATOM 2292 C C . ASP C 1 95 ? -1.427 -21.731 -9.248 1.00 60.72 95 ASP C C 1
ATOM 2293 O O . ASP C 1 95 ? -1.356 -22.418 -8.225 1.00 60.53 95 ASP C O 1
ATOM 2298 N N . ARG C 1 96 ? -1.300 -20.406 -9.242 1.00 60.49 96 ARG C N 1
ATOM 2299 C CA . ARG C 1 96 ? -1.099 -19.631 -8.025 1.00 57.09 96 ARG C CA 1
ATOM 2300 C C . ARG C 1 96 ? -2.103 -18.482 -7.991 1.00 57.18 96 ARG C C 1
ATOM 2301 O O . ARG C 1 96 ? -2.644 -18.077 -9.022 1.00 48.75 96 ARG C O 1
ATOM 2309 N N . TYR C 1 97 ? -2.350 -17.958 -6.788 1.00 52.05 97 TYR C N 1
ATOM 2310 C CA . TYR C 1 97 ? -3.291 -16.860 -6.599 1.00 47.36 97 TYR C CA 1
ATOM 2311 C C . TYR C 1 97 ? -2.733 -15.861 -5.603 1.00 49.12 97 TYR C C 1
ATOM 2312 O O . TYR C 1 97 ? -2.087 -16.240 -4.622 1.00 44.60 97 TYR C O 1
ATOM 2321 N N . THR C 1 98 ? -2.995 -14.582 -5.852 1.00 45.32 98 THR C N 1
ATOM 2322 C CA . THR C 1 98 ? -2.574 -13.532 -4.937 1.00 42.61 98 THR C CA 1
ATOM 2323 C C . THR C 1 98 ? -3.727 -12.561 -4.775 1.00 38.61 98 THR C C 1
ATOM 2324 O O . THR C 1 98 ? -4.186 -11.981 -5.764 1.00 40.19 98 THR C O 1
ATOM 2328 N N . THR C 1 99 ? -4.194 -12.392 -3.542 1.00 35.24 99 THR C N 1
ATOM 2329 C CA . THR C 1 99 ? -5.270 -11.447 -3.250 1.00 32.69 99 THR C CA 1
ATOM 2330 C C . THR C 1 99 ? -4.659 -10.097 -2.913 1.00 31.57 99 THR C C 1
ATOM 2331 O O . THR C 1 99 ? -3.839 -9.994 -1.994 1.00 32.83 99 THR C O 1
ATOM 2335 N N . GLU C 1 100 ? -5.051 -9.061 -3.656 1.00 31.55 100 GLU C N 1
ATOM 2336 C CA . GLU C 1 100 ? -4.477 -7.737 -3.496 1.00 29.16 100 GLU C CA 1
ATOM 2337 C C . GLU C 1 100 ? -5.583 -6.716 -3.258 1.00 27.34 100 GLU C C 1
ATOM 2338 O O . GLU C 1 100 ? -6.725 -6.898 -3.677 1.00 27.49 100 GLU C O 1
ATOM 2344 N N . ILE C 1 101 ? -5.223 -5.624 -2.608 1.00 24.51 101 ILE C N 1
ATOM 2345 C CA . ILE C 1 101 ? -6.141 -4.496 -2.456 1.00 25.65 101 ILE C CA 1
ATOM 2346 C C . ILE C 1 101 ? -5.806 -3.478 -3.531 1.00 24.02 101 ILE C C 1
ATOM 2347 O O . ILE C 1 101 ? -4.725 -2.883 -3.516 1.00 28.85 101 ILE C O 1
ATOM 2352 N N . VAL C 1 102 ? -6.743 -3.265 -4.443 1.00 23.45 102 VAL C N 1
ATOM 2353 C CA . VAL C 1 102 ? -6.540 -2.438 -5.620 1.00 30.97 102 VAL C CA 1
ATOM 2354 C C . VAL C 1 102 ? -7.122 -1.058 -5.343 1.00 32.57 102 VAL C C 1
ATOM 2355 O O . VAL C 1 102 ? -8.316 -0.928 -5.046 1.00 30.58 102 VAL C O 1
ATOM 2359 N N . VAL C 1 103 ? -6.275 -0.037 -5.444 1.00 28.21 103 VAL C N 1
ATOM 2360 C CA . VAL C 1 103 ? -6.629 1.344 -5.124 1.00 31.97 103 VAL C CA 1
ATOM 2361 C C . VAL C 1 103 ? -6.496 2.135 -6.417 1.00 38.88 103 VAL C C 1
ATOM 2362 O O . VAL C 1 103 ? -5.377 2.449 -6.842 1.00 37.80 103 VAL C O 1
ATOM 2366 N N . ASP C 1 104 ? -7.627 2.455 -7.043 1.00 38.92 104 ASP C N 1
ATOM 2367 C CA . ASP C 1 104 ? -7.638 3.248 -8.266 1.00 45.36 104 ASP C CA 1
ATOM 2368 C C . ASP C 1 104 ? -8.630 4.405 -8.157 1.00 47.25 104 ASP C C 1
ATOM 2369 O O . ASP C 1 104 ? -8.930 4.877 -7.056 1.00 41.27 104 ASP C O 1
ATOM 2374 N N . ILE C 1 105 ? -9.177 4.843 -9.295 1.00 46.70 105 ILE C N 1
ATOM 2375 C CA . ILE C 1 105 ? -10.096 5.982 -9.302 1.00 50.47 105 ILE C CA 1
ATOM 2376 C C . ILE C 1 105 ? -11.251 5.780 -8.324 1.00 50.78 105 ILE C C 1
ATOM 2377 O O . ILE C 1 105 ? -11.793 6.749 -7.773 1.00 49.55 105 ILE C O 1
ATOM 2382 N N . ASN C 1 106 ? -11.630 4.526 -8.072 1.00 43.53 106 ASN C N 1
ATOM 2383 C CA . ASN C 1 106 ? -12.736 4.207 -7.182 1.00 50.66 106 ASN C CA 1
ATOM 2384 C C . ASN C 1 106 ? -12.340 4.213 -5.711 1.00 44.79 106 ASN C C 1
ATOM 2385 O O . ASN C 1 106 ? -13.220 4.119 -4.847 1.00 46.96 106 ASN C O 1
ATOM 2390 N N . GLY C 1 107 ? -11.047 4.300 -5.412 1.00 44.83 107 GLY C N 1
ATOM 2391 C CA . GLY C 1 107 ? -10.553 4.197 -4.068 1.00 36.90 107 GLY C CA 1
ATOM 2392 C C . GLY C 1 107 ? -10.065 5.519 -3.528 1.00 37.60 107 GLY C C 1
ATOM 2393 O O . GLY C 1 107 ? -10.473 6.601 -3.978 1.00 38.18 107 GLY C O 1
ATOM 2394 N N . ASN C 1 108 ? -9.175 5.437 -2.547 1.00 31.83 108 ASN C N 1
ATOM 2395 C CA . ASN C 1 108 ? -8.703 6.623 -1.857 1.00 30.93 108 ASN C CA 1
ATOM 2396 C C . ASN C 1 108 ? -7.435 6.261 -1.111 1.00 33.99 108 ASN C C 1
ATOM 2397 O O . ASN C 1 108 ? -7.226 5.104 -0.738 1.00 29.75 108 ASN C O 1
ATOM 2402 N N . MET C 1 109 ? -6.591 7.258 -0.896 1.00 31.24 109 MET C N 1
ATOM 2403 C CA . MET C 1 109 ? -5.402 7.061 -0.088 1.00 36.51 109 MET C CA 1
ATOM 2404 C C . MET C 1 109 ? -5.142 8.357 0.656 1.00 41.00 109 MET C C 1
ATOM 2405 O O . MET C 1 109 ? -5.283 9.434 0.073 1.00 42.97 109 MET C O 1
ATOM 2410 N N . GLN C 1 110 ? -4.794 8.262 1.942 1.00 33.16 110 GLN C N 1
ATOM 2411 C CA . GLN C 1 110 ? -4.509 9.455 2.730 1.00 36.05 110 GLN C CA 1
ATOM 2412 C C . GLN C 1 110 ? -3.262 9.204 3.562 1.00 36.89 110 GLN C C 1
ATOM 2413 O O . GLN C 1 110 ? -3.270 8.357 4.461 1.00 33.60 110 GLN C O 1
ATOM 2419 N N . LEU C 1 111 ? -2.193 9.930 3.253 1.00 35.42 111 LEU C N 1
ATOM 2420 C CA . LEU C 1 111 ? -1.004 9.895 4.092 1.00 37.57 111 LEU C CA 1
ATOM 2421 C C . LEU C 1 111 ? -1.331 10.517 5.435 1.00 38.04 111 LEU C C 1
ATOM 2422 O O . LEU C 1 111 ? -1.828 11.645 5.500 1.00 40.00 111 LEU C O 1
ATOM 2427 N N . LEU C 1 112 ? -1.079 9.772 6.501 1.00 37.53 112 LEU C N 1
ATOM 2428 C CA . LEU C 1 112 ? -1.425 10.178 7.852 1.00 39.73 112 LEU C CA 1
ATOM 2429 C C . LEU C 1 112 ? -0.169 10.599 8.610 1.00 45.10 112 LEU C C 1
ATOM 2430 O O . LEU C 1 112 ? 0.962 10.435 8.137 1.00 44.15 112 LEU C O 1
ATOM 2435 N N . GLY C 1 113 ? -0.385 11.154 9.797 1.00 43.80 113 GLY C N 1
ATOM 2436 C CA . GLY C 1 113 ? 0.709 11.637 10.617 1.00 53.59 113 GLY C CA 1
ATOM 2437 C C . GLY C 1 113 ? 0.596 13.116 10.928 1.00 57.08 113 GLY C C 1
ATOM 2438 O O . GLY C 1 113 ? 1.567 13.864 10.807 1.00 65.02 113 GLY C O 1
ATOM 2439 N N . ALA D 1 2 ? -5.333 -3.597 19.180 1.00 72.38 2 ALA D N 1
ATOM 2440 C CA . ALA D 1 2 ? -5.474 -3.306 17.757 1.00 67.18 2 ALA D CA 1
ATOM 2441 C C . ALA D 1 2 ? -4.953 -1.905 17.425 1.00 68.63 2 ALA D C 1
ATOM 2442 O O . ALA D 1 2 ? -5.530 -0.895 17.848 1.00 68.84 2 ALA D O 1
ATOM 2444 N N . ARG D 1 3 ? -3.864 -1.850 16.656 1.00 62.97 3 ARG D N 1
ATOM 2445 C CA . ARG D 1 3 ? -3.276 -0.575 16.261 1.00 56.36 3 ARG D CA 1
ATOM 2446 C C . ARG D 1 3 ? -3.745 -0.124 14.881 1.00 57.85 3 ARG D C 1
ATOM 2447 O O . ARG D 1 3 ? -3.842 1.084 14.635 1.00 62.68 3 ARG D O 1
ATOM 2455 N N . GLY D 1 4 ? -4.089 -1.047 13.985 1.00 51.70 4 GLY D N 1
ATOM 2456 C CA . GLY D 1 4 ? -4.513 -0.696 12.647 1.00 48.05 4 GLY D CA 1
ATOM 2457 C C . GLY D 1 4 ? -6.022 -0.708 12.462 1.00 41.06 4 GLY D C 1
ATOM 2458 O O . GLY D 1 4 ? -6.806 -0.853 13.403 1.00 41.06 4 GLY D O 1
ATOM 2459 N N . VAL D 1 5 ? -6.427 -0.533 11.208 1.00 31.09 5 VAL D N 1
ATOM 2460 C CA . VAL D 1 5 ? -7.793 -0.789 10.775 1.00 27.51 5 VAL D CA 1
ATOM 2461 C C . VAL D 1 5 ? -7.714 -1.781 9.638 1.00 26.10 5 VAL D C 1
ATOM 2462 O O . VAL D 1 5 ? -6.915 -1.594 8.718 1.00 26.14 5 VAL D O 1
ATOM 2466 N N . ASN D 1 6 ? -8.576 -2.793 9.678 1.00 24.95 6 ASN D N 1
ATOM 2467 C CA . ASN D 1 6 ? -8.599 -3.901 8.718 1.00 27.73 6 ASN D CA 1
ATOM 2468 C C . ASN D 1 6 ? -10.077 -4.240 8.543 1.00 28.78 6 ASN D C 1
ATOM 2469 O O . ASN D 1 6 ? -10.643 -4.989 9.341 1.00 26.43 6 ASN D O 1
ATOM 2474 N N . LYS D 1 7 ? -10.709 -3.660 7.524 1.00 25.34 7 LYS D N 1
ATOM 2475 C CA . LYS D 1 7 ? -12.158 -3.760 7.364 1.00 20.95 7 LYS D CA 1
ATOM 2476 C C . LYS D 1 7 ? -12.494 -4.114 5.916 1.00 24.90 7 LYS D C 1
ATOM 2477 O O . LYS D 1 7 ? -11.931 -3.525 4.986 1.00 24.88 7 LYS D O 1
ATOM 2483 N N . VAL D 1 8 ? -13.391 -5.083 5.727 1.00 25.14 8 VAL D N 1
ATOM 2484 C CA . VAL D 1 8 ? -13.862 -5.483 4.405 1.00 21.54 8 VAL D CA 1
ATOM 2485 C C . VAL D 1 8 ? -15.377 -5.497 4.416 1.00 25.32 8 VAL D C 1
ATOM 2486 O O . VAL D 1 8 ? -15.993 -6.096 5.297 1.00 25.59 8 VAL D O 1
ATOM 2490 N N . ILE D 1 9 ? -15.977 -4.842 3.435 1.00 24.95 9 ILE D N 1
ATOM 2491 C CA . ILE D 1 9 ? -17.416 -4.801 3.306 1.00 22.93 9 ILE D CA 1
ATOM 2492 C C . ILE D 1 9 ? -17.752 -5.343 1.932 1.00 25.15 9 ILE D C 1
ATOM 2493 O O . ILE D 1 9 ? -17.252 -4.833 0.924 1.00 25.87 9 ILE D O 1
ATOM 2498 N N . LEU D 1 10 ? -18.575 -6.391 1.893 1.00 24.24 10 LEU D N 1
ATOM 2499 C CA . LEU D 1 10 ? -18.974 -7.043 0.656 1.00 27.23 10 LEU D CA 1
ATOM 2500 C C . LEU D 1 10 ? -20.489 -7.148 0.598 1.00 25.73 10 LEU D C 1
ATOM 2501 O O . LEU D 1 10 ? -21.146 -7.389 1.613 1.00 30.04 10 LEU D O 1
ATOM 2506 N N . VAL D 1 11 ? -21.034 -6.996 -0.605 1.00 29.09 11 VAL D N 1
ATOM 2507 C CA . VAL D 1 11 ? -22.413 -7.373 -0.903 1.00 30.65 11 VAL D CA 1
ATOM 2508 C C . VAL D 1 11 ? -22.357 -8.261 -2.129 1.00 28.34 11 VAL D C 1
ATOM 2509 O O . VAL D 1 11 ? -21.831 -7.843 -3.170 1.00 27.04 11 VAL D O 1
ATOM 2513 N N . GLY D 1 12 ? -22.860 -9.482 -2.009 1.00 33.16 12 GLY D N 1
ATOM 2514 C CA . GLY D 1 12 ? -22.751 -10.402 -3.125 1.00 31.19 12 GLY D CA 1
ATOM 2515 C C . GLY D 1 12 ? -23.637 -11.613 -2.944 1.00 38.67 12 GLY D C 1
ATOM 2516 O O . GLY D 1 12 ? -24.510 -11.643 -2.076 1.00 37.23 12 GLY D O 1
ATOM 2517 N N . ASN D 1 13 ? -23.390 -12.624 -3.780 1.00 38.44 13 ASN D N 1
ATOM 2518 C CA . ASN D 1 13 ? -24.209 -13.829 -3.830 1.00 42.08 13 ASN D CA 1
ATOM 2519 C C . ASN D 1 13 ? -23.391 -15.051 -3.438 1.00 43.26 13 ASN D C 1
ATOM 2520 O O . ASN D 1 13 ? -22.272 -15.234 -3.924 1.00 44.14 13 ASN D O 1
ATOM 2525 N N . VAL D 1 14 ? -23.960 -15.876 -2.558 1.00 45.79 14 VAL D N 1
ATOM 2526 C CA . VAL D 1 14 ? -23.282 -17.073 -2.064 1.00 51.03 14 VAL D CA 1
ATOM 2527 C C . VAL D 1 14 ? -23.104 -18.066 -3.207 1.00 53.46 14 VAL D C 1
ATOM 2528 O O . VAL D 1 14 ? -24.039 -18.323 -3.978 1.00 53.70 14 VAL D O 1
ATOM 2532 N N . GLY D 1 15 ? -21.895 -18.625 -3.324 1.00 52.30 15 GLY D N 1
ATOM 2533 C CA . GLY D 1 15 ? -21.578 -19.498 -4.444 1.00 57.55 15 GLY D CA 1
ATOM 2534 C C . GLY D 1 15 ? -22.073 -20.924 -4.309 1.00 61.88 15 GLY D C 1
ATOM 2535 O O . GLY D 1 15 ? -22.188 -21.624 -5.320 1.00 68.53 15 GLY D O 1
ATOM 2536 N N . GLY D 1 16 ? -22.368 -21.369 -3.093 1.00 62.17 16 GLY D N 1
ATOM 2537 C CA . GLY D 1 16 ? -22.860 -22.718 -2.877 1.00 60.86 16 GLY D CA 1
ATOM 2538 C C . GLY D 1 16 ? -23.306 -22.861 -1.443 1.00 64.07 16 GLY D C 1
ATOM 2539 O O . GLY D 1 16 ? -23.027 -22.009 -0.596 1.00 58.95 16 GLY D O 1
ATOM 2540 N N . ASP D 1 17 ? -24.037 -23.922 -1.180 1.00 66.06 17 ASP D N 1
ATOM 2541 C CA . ASP D 1 17 ? -24.538 -24.167 0.141 1.00 63.97 17 ASP D CA 1
ATOM 2542 C C . ASP D 1 17 ? -23.363 -24.134 1.025 1.00 62.46 17 ASP D C 1
ATOM 2543 O O . ASP D 1 17 ? -22.325 -24.621 0.689 1.00 65.52 17 ASP D O 1
ATOM 2548 N N . PRO D 1 18 ? -23.539 -23.553 2.166 1.00 61.08 18 PRO D N 1
ATOM 2549 C CA . PRO D 1 18 ? -22.590 -23.303 3.214 1.00 63.33 18 PRO D CA 1
ATOM 2550 C C . PRO D 1 18 ? -22.156 -24.541 3.869 1.00 65.06 18 PRO D C 1
ATOM 2551 O O . PRO D 1 18 ? -22.925 -25.419 3.944 1.00 63.78 18 PRO D O 1
ATOM 2555 N N . GLU D 1 19 ? -20.962 -24.558 4.418 1.00 66.76 19 GLU D N 1
ATOM 2556 C CA . GLU D 1 19 ? -20.466 -25.708 5.103 1.00 62.46 19 GLU D CA 1
ATOM 2557 C C . GLU D 1 19 ? -20.251 -25.306 6.480 1.00 61.27 19 GLU D C 1
ATOM 2558 O O . GLU D 1 19 ? -19.480 -24.460 6.760 1.00 62.51 19 GLU D O 1
ATOM 2564 N N . THR D 1 20 ? -20.947 -25.928 7.359 1.00 59.53 20 THR D N 1
ATOM 2565 C CA . THR D 1 20 ? -20.770 -25.623 8.725 1.00 65.95 20 THR D CA 1
ATOM 2566 C C . THR D 1 20 ? -19.959 -26.768 9.370 1.00 71.55 20 THR D C 1
ATOM 2567 O O . THR D 1 20 ? -19.850 -27.834 8.794 1.00 77.74 20 THR D O 1
ATOM 2571 N N . ARG D 1 21 ? -19.385 -26.524 10.526 1.00 65.80 21 ARG D N 1
ATOM 2572 C CA . ARG D 1 21 ? -18.597 -27.500 11.225 1.00 70.36 21 ARG D CA 1
ATOM 2573 C C . ARG D 1 21 ? -18.425 -27.010 12.645 1.00 71.62 21 ARG D C 1
ATOM 2574 O O . ARG D 1 21 ? -18.540 -25.839 12.917 1.00 69.93 21 ARG D O 1
ATOM 2582 N N . TYR D 1 22 ? -18.253 -27.921 13.581 1.00 72.08 22 TYR D N 1
ATOM 2583 C CA . TYR D 1 22 ? -18.115 -27.540 14.974 1.00 74.28 22 TYR D CA 1
ATOM 2584 C C . TYR D 1 22 ? -16.933 -28.216 15.542 1.00 77.89 22 TYR D C 1
ATOM 2585 O O . TYR D 1 22 ? -16.543 -29.257 15.073 1.00 80.99 22 TYR D O 1
ATOM 2594 N N . MET D 1 23 ? -16.344 -27.608 16.550 1.00 78.67 23 MET D N 1
ATOM 2595 C CA . MET D 1 23 ? -15.248 -28.253 17.193 1.00 85.48 23 MET D CA 1
ATOM 2596 C C . MET D 1 23 ? -15.578 -28.439 18.663 1.00 87.52 23 MET D C 1
ATOM 2597 O O . MET D 1 23 ? -16.684 -28.157 19.113 1.00 88.18 23 MET D O 1
ATOM 2602 N N . PRO D 1 24 ? -14.557 -28.807 19.446 1.00 87.14 24 PRO D N 1
ATOM 2603 C CA . PRO D 1 24 ? -14.501 -29.118 20.851 1.00 87.55 24 PRO D CA 1
ATOM 2604 C C . PRO D 1 24 ? -14.050 -27.898 21.589 1.00 87.07 24 PRO D C 1
ATOM 2605 O O . PRO D 1 24 ? -13.076 -27.878 22.317 1.00 86.54 24 PRO D O 1
ATOM 2609 N N . ASN D 1 25 ? -14.793 -26.855 21.334 1.00 30.00 25 ASN D N 1
ATOM 2610 C CA . ASN D 1 25 ? -14.704 -25.564 21.938 1.00 30.00 25 ASN D CA 1
ATOM 2611 C C . ASN D 1 25 ? -16.115 -25.000 22.031 1.00 30.00 25 ASN D C 1
ATOM 2612 O O . ASN D 1 25 ? -16.360 -24.094 22.812 1.00 30.00 25 ASN D O 1
ATOM 2617 N N . GLY D 1 26 ? -17.044 -25.598 21.271 1.00 30.00 26 GLY D N 1
ATOM 2618 C CA . GLY D 1 26 ? -18.436 -25.226 21.135 1.00 30.00 26 GLY D CA 1
ATOM 2619 C C . GLY D 1 26 ? -18.617 -24.508 19.813 1.00 30.00 26 GLY D C 1
ATOM 2620 O O . GLY D 1 26 ? -19.664 -24.590 19.186 1.00 30.00 26 GLY D O 1
ATOM 2621 N N . ASN D 1 27 ? -17.558 -23.852 19.371 1.00 84.68 27 ASN D N 1
ATOM 2622 C CA . ASN D 1 27 ? -17.615 -23.038 18.190 1.00 81.55 27 ASN D CA 1
ATOM 2623 C C . ASN D 1 27 ? -18.126 -23.611 16.883 1.00 79.17 27 ASN D C 1
ATOM 2624 O O . ASN D 1 27 ? -17.935 -24.751 16.538 1.00 77.13 27 ASN D O 1
ATOM 2629 N N . ALA D 1 28 ? -18.849 -22.758 16.203 1.00 71.45 28 ALA D N 1
ATOM 2630 C CA . ALA D 1 28 ? -19.337 -23.059 14.929 1.00 64.64 28 ALA D CA 1
ATOM 2631 C C . ALA D 1 28 ? -18.425 -22.272 13.998 1.00 64.03 28 ALA D C 1
ATOM 2632 O O . ALA D 1 28 ? -17.956 -21.200 14.310 1.00 57.30 28 ALA D O 1
ATOM 2634 N N . VAL D 1 29 ? -18.173 -22.841 12.845 1.00 64.68 29 VAL D N 1
ATOM 2635 C CA . VAL D 1 29 ? -17.348 -22.243 11.867 1.00 57.98 29 VAL D CA 1
ATOM 2636 C C . VAL D 1 29 ? -18.082 -22.502 10.611 1.00 61.09 29 VAL D C 1
ATOM 2637 O O . VAL D 1 29 ? -18.376 -23.626 10.324 1.00 60.02 29 VAL D O 1
ATOM 2641 N N . THR D 1 30 ? -18.414 -21.454 9.870 1.00 56.58 30 THR D N 1
ATOM 2642 C CA . THR D 1 30 ? -19.122 -21.612 8.630 1.00 48.28 30 THR D CA 1
ATOM 2643 C C . THR D 1 30 ? -18.291 -21.023 7.523 1.00 53.23 30 THR D C 1
ATOM 2644 O O . THR D 1 30 ? -17.747 -19.979 7.676 1.00 49.28 30 THR D O 1
ATOM 2648 N N . ASN D 1 31 ? -18.204 -21.725 6.414 1.00 53.27 31 ASN D N 1
ATOM 2649 C CA . ASN D 1 31 ? -17.440 -21.296 5.309 1.00 51.33 31 ASN D CA 1
ATOM 2650 C C . ASN D 1 31 ? -18.318 -21.190 4.105 1.00 52.57 31 ASN D C 1
ATOM 2651 O O . ASN D 1 31 ? -19.086 -22.057 3.839 1.00 52.31 31 ASN D O 1
ATOM 2656 N N . ILE D 1 32 ? -18.180 -20.099 3.374 1.00 48.73 32 ILE D N 1
ATOM 2657 C CA . ILE D 1 32 ? -18.906 -19.868 2.135 1.00 43.41 32 ILE D CA 1
ATOM 2658 C C . ILE D 1 32 ? -17.949 -19.247 1.128 1.00 43.63 32 ILE D C 1
ATOM 2659 O O . ILE D 1 32 ? -16.844 -18.826 1.463 1.00 43.97 32 ILE D O 1
ATOM 2664 N N . THR D 1 33 ? -18.380 -19.226 -0.125 1.00 38.33 33 THR D N 1
ATOM 2665 C CA . THR D 1 33 ? -17.781 -18.395 -1.152 1.00 43.86 33 THR D CA 1
ATOM 2666 C C . THR D 1 33 ? -18.795 -17.323 -1.527 1.00 38.88 33 THR D C 1
ATOM 2667 O O . THR D 1 33 ? -20.005 -17.522 -1.388 1.00 43.89 33 THR D O 1
ATOM 2671 N N . LEU D 1 34 ? -18.293 -16.168 -1.947 1.00 38.01 34 LEU D N 1
ATOM 2672 C CA . LEU D 1 34 ? -19.146 -15.012 -2.188 1.00 41.99 34 LEU D CA 1
ATOM 2673 C C . LEU D 1 34 ? -18.689 -14.329 -3.464 1.00 35.10 34 LEU D C 1
ATOM 2674 O O . LEU D 1 34 ? -17.510 -13.984 -3.602 1.00 37.71 34 LEU D O 1
ATOM 2679 N N . ALA D 1 35 ? -19.624 -14.146 -4.394 1.00 36.55 35 ALA D N 1
ATOM 2680 C CA . ALA D 1 35 ? -19.364 -13.504 -5.672 1.00 40.76 35 ALA D CA 1
ATOM 2681 C C . ALA D 1 35 ? -19.815 -12.051 -5.619 1.00 39.71 35 ALA D C 1
ATOM 2682 O O . ALA D 1 35 ? -20.981 -11.771 -5.336 1.00 38.76 35 ALA D O 1
ATOM 2684 N N . THR D 1 36 ? -18.907 -11.134 -5.916 1.00 36.08 36 THR D N 1
ATOM 2685 C CA . THR D 1 36 ? -19.275 -9.747 -6.138 1.00 40.80 36 THR D CA 1
ATOM 2686 C C . THR D 1 36 ? -19.003 -9.408 -7.593 1.00 42.60 36 THR D C 1
ATOM 2687 O O . THR D 1 36 ? -17.999 -9.844 -8.158 1.00 44.12 36 THR D O 1
ATOM 2691 N N . SER D 1 37 ? -19.902 -8.653 -8.214 1.00 43.53 37 SER D N 1
ATOM 2692 C CA . SER D 1 37 ? -19.764 -8.398 -9.638 1.00 52.36 37 SER D CA 1
ATOM 2693 C C . SER D 1 37 ? -19.809 -6.905 -9.931 1.00 56.34 37 SER D C 1
ATOM 2694 O O . SER D 1 37 ? -20.297 -6.102 -9.133 1.00 50.08 37 SER D O 1
ATOM 2697 N N . GLU D 1 38 ? -19.263 -6.546 -11.090 1.00 60.11 38 GLU D N 1
ATOM 2698 C CA . GLU D 1 38 ? -19.239 -5.166 -11.553 1.00 63.66 38 GLU D CA 1
ATOM 2699 C C . GLU D 1 38 ? -19.318 -5.157 -13.074 1.00 67.62 38 GLU D C 1
ATOM 2700 O O . GLU D 1 38 ? -18.730 -6.016 -13.736 1.00 68.06 38 GLU D O 1
ATOM 2706 N N . SER D 1 39 ? -20.056 -4.194 -13.619 1.00 69.68 39 SER D N 1
ATOM 2707 C CA . SER D 1 39 ? -20.189 -4.059 -15.073 1.00 73.89 39 SER D CA 1
ATOM 2708 C C . SER D 1 39 ? -20.304 -2.597 -15.496 1.00 75.66 39 SER D C 1
ATOM 2709 O O . SER D 1 39 ? -20.827 -2.292 -16.570 1.00 77.49 39 SER D O 1
ATOM 2712 N N . GLN D 1 49 ? -17.557 -4.680 -20.049 1.00 30.00 49 GLN D N 1
ATOM 2713 C CA . GLN D 1 49 ? -17.724 -6.106 -19.804 1.00 30.00 49 GLN D CA 1
ATOM 2714 C C . GLN D 1 49 ? -18.344 -6.303 -18.412 1.00 30.00 49 GLN D C 1
ATOM 2715 O O . GLN D 1 49 ? -18.665 -5.330 -17.745 1.00 30.00 49 GLN D O 1
ATOM 2721 N N . GLU D 1 50 ? -18.569 -7.535 -17.981 1.00 70.19 50 GLU D N 1
ATOM 2722 C CA . GLU D 1 50 ? -19.029 -7.706 -16.618 1.00 73.56 50 GLU D CA 1
ATOM 2723 C C . GLU D 1 50 ? -17.972 -8.496 -15.914 1.00 69.64 50 GLU D C 1
ATOM 2724 O O . GLU D 1 50 ? -17.565 -9.512 -16.409 1.00 68.92 50 GLU D O 1
ATOM 2730 N N . ARG D 1 51 ? -17.591 -8.057 -14.728 1.00 68.87 51 ARG D N 1
ATOM 2731 C CA . ARG D 1 51 ? -16.547 -8.720 -13.974 1.00 70.08 51 ARG D CA 1
ATOM 2732 C C . ARG D 1 51 ? -16.993 -9.336 -12.671 1.00 65.47 51 ARG D C 1
ATOM 2733 O O . ARG D 1 51 ? -17.788 -8.812 -11.973 1.00 66.73 51 ARG D O 1
ATOM 2741 N N . THR D 1 52 ? -16.419 -10.457 -12.348 1.00 61.10 52 THR D N 1
ATOM 2742 C CA . THR D 1 52 ? -16.811 -11.173 -11.141 1.00 58.05 52 THR D CA 1
ATOM 2743 C C . THR D 1 52 ? -15.586 -11.454 -10.284 1.00 54.67 52 THR D C 1
ATOM 2744 O O . THR D 1 52 ? -14.549 -11.895 -10.793 1.00 50.02 52 THR D O 1
ATOM 2748 N N . GLU D 1 53 ? -15.705 -11.178 -8.988 1.00 47.12 53 GLU D N 1
ATOM 2749 C CA . GLU D 1 53 ? -14.657 -11.459 -8.021 1.00 41.76 53 GLU D CA 1
ATOM 2750 C C . GLU D 1 53 ? -15.174 -12.476 -7.013 1.00 44.13 53 GLU D C 1
ATOM 2751 O O . GLU D 1 53 ? -16.294 -12.340 -6.499 1.00 38.70 53 GLU D O 1
ATOM 2757 N N . TRP D 1 54 ? -14.371 -13.498 -6.739 1.00 39.14 54 TRP D N 1
ATOM 2758 C CA . TRP D 1 54 ? -14.765 -14.559 -5.824 1.00 38.73 54 TRP D CA 1
ATOM 2759 C C . TRP D 1 54 ? -14.052 -14.378 -4.495 1.00 38.66 54 TRP D C 1
ATOM 2760 O O . TRP D 1 54 ? -12.845 -14.115 -4.463 1.00 39.81 54 TRP D O 1
ATOM 2771 N N . HIS D 1 55 ? -14.810 -14.506 -3.404 1.00 35.64 55 HIS D N 1
ATOM 2772 C CA . HIS D 1 55 ? -14.325 -14.215 -2.058 1.00 35.43 55 HIS D CA 1
ATOM 2773 C C . HIS D 1 55 ? -14.551 -15.414 -1.151 1.00 37.64 55 HIS D C 1
ATOM 2774 O O . HIS D 1 55 ? -15.653 -15.972 -1.114 1.00 42.65 55 HIS D O 1
ATOM 2781 N N . ARG D 1 56 ? -13.556 -15.733 -0.348 1.00 34.57 56 ARG D N 1
ATOM 2782 C CA . ARG D 1 56 ? -13.672 -16.770 0.640 1.00 38.64 56 ARG D CA 1
ATOM 2783 C C . ARG D 1 56 ? -14.017 -16.120 1.960 1.00 38.24 56 ARG D C 1
ATOM 2784 O O . ARG D 1 56 ? -13.300 -15.328 2.439 1.00 38.63 56 ARG D O 1
ATOM 2792 N N . VAL D 1 57 ? -15.115 -16.511 2.553 1.00 37.64 57 VAL D N 1
ATOM 2793 C CA . VAL D 1 57 ? -15.596 -15.888 3.778 1.00 35.34 57 VAL D CA 1
ATOM 2794 C C . VAL D 1 57 ? -15.758 -16.966 4.840 1.00 38.68 57 VAL D C 1
ATOM 2795 O O . VAL D 1 57 ? -16.375 -18.005 4.580 1.00 43.73 57 VAL D O 1
ATOM 2799 N N . VAL D 1 58 ? -15.249 -16.697 6.042 1.00 37.21 58 VAL D N 1
ATOM 2800 C CA . VAL D 1 58 ? -15.327 -17.621 7.169 1.00 42.17 58 VAL D CA 1
ATOM 2801 C C . VAL D 1 58 ? -16.011 -16.922 8.334 1.00 41.60 58 VAL D C 1
ATOM 2802 O O . VAL D 1 58 ? -15.495 -15.920 8.847 1.00 39.93 58 VAL D O 1
ATOM 2806 N N . PHE D 1 59 ? -17.141 -17.478 8.779 1.00 41.71 59 PHE D N 1
ATOM 2807 C CA . PHE D 1 59 ? -17.867 -17.008 9.953 1.00 47.37 59 PHE D CA 1
ATOM 2808 C C . PHE D 1 59 ? -17.447 -17.791 11.195 1.00 48.18 59 PHE D C 1
ATOM 2809 O O . PHE D 1 59 ? -17.245 -19.007 11.135 1.00 53.48 59 PHE D O 1
ATOM 2817 N N . PHE D 1 60 ? -17.344 -17.092 12.324 1.00 48.02 60 PHE D N 1
ATOM 2818 C CA . PHE D 1 60 ? -17.023 -17.699 13.610 1.00 51.15 60 PHE D CA 1
ATOM 2819 C C . PHE D 1 60 ? -18.063 -17.305 14.649 1.00 55.07 60 PHE D C 1
ATOM 2820 O O . PHE D 1 60 ? -18.538 -16.164 14.667 1.00 52.23 60 PHE D O 1
ATOM 2828 N N . GLY D 1 61 ? -18.415 -18.255 15.513 1.00 53.15 61 GLY D N 1
ATOM 2829 C CA . GLY D 1 61 ? -19.259 -17.958 16.653 1.00 53.15 61 GLY D CA 1
ATOM 2830 C C . GLY D 1 61 ? -20.722 -17.765 16.317 1.00 55.94 61 GLY D C 1
ATOM 2831 O O . GLY D 1 61 ? -21.277 -18.492 15.487 1.00 53.94 61 GLY D O 1
ATOM 2832 N N . ARG D 1 62 ? -21.354 -16.782 16.963 1.00 58.52 62 ARG D N 1
ATOM 2833 C CA . ARG D 1 62 ? -22.786 -16.563 16.778 1.00 64.25 62 ARG D CA 1
ATOM 2834 C C . ARG D 1 62 ? -23.145 -16.417 15.302 1.00 63.03 62 ARG D C 1
ATOM 2835 O O . ARG D 1 62 ? -24.062 -17.081 14.805 1.00 62.97 62 ARG D O 1
ATOM 2843 N N . LEU D 1 63 ? -22.419 -15.557 14.580 1.00 60.78 63 LEU D N 1
ATOM 2844 C CA . LEU D 1 63 ? -22.730 -15.348 13.168 1.00 60.74 63 LEU D CA 1
ATOM 2845 C C . LEU D 1 63 ? -22.497 -16.612 12.354 1.00 56.11 63 LEU D C 1
ATOM 2846 O O . LEU D 1 63 ? -23.182 -16.840 11.347 1.00 52.04 63 LEU D O 1
ATOM 2851 N N . ALA D 1 64 ? -21.547 -17.451 12.777 1.00 52.84 64 ALA D N 1
ATOM 2852 C CA . ALA D 1 64 ? -21.393 -18.753 12.142 1.00 54.08 64 ALA D CA 1
ATOM 2853 C C . ALA D 1 64 ? -22.675 -19.568 12.250 1.00 58.74 64 ALA D C 1
ATOM 2854 O O . ALA D 1 64 ? -23.114 -20.187 11.271 1.00 52.38 64 ALA D O 1
ATOM 2856 N N . GLU D 1 65 ? -23.296 -19.573 13.433 1.00 58.74 65 GLU D N 1
ATOM 2857 C CA . GLU D 1 65 ? -24.574 -20.263 13.588 1.00 62.68 65 GLU D CA 1
ATOM 2858 C C . GLU D 1 65 ? -25.640 -19.627 12.706 1.00 62.30 65 GLU D C 1
ATOM 2859 O O . GLU D 1 65 ? -26.365 -20.324 11.984 1.00 63.42 65 GLU D O 1
ATOM 2865 N N . ILE D 1 66 ? -25.732 -18.294 12.731 1.00 61.96 66 ILE D N 1
ATOM 2866 C CA . ILE D 1 66 ? -26.711 -17.609 11.892 1.00 59.37 66 ILE D CA 1
ATOM 2867 C C . ILE D 1 66 ? -26.431 -17.880 10.422 1.00 58.73 66 ILE D C 1
ATOM 2868 O O . ILE D 1 66 ? -27.355 -18.099 9.630 1.00 59.91 66 ILE D O 1
ATOM 2873 N N . ALA D 1 67 ? -25.149 -17.917 10.043 1.00 62.43 67 ALA D N 1
ATOM 2874 C CA . ALA D 1 67 ? -24.784 -18.103 8.640 1.00 59.48 67 ALA D CA 1
ATOM 2875 C C . ALA D 1 67 ? -25.191 -19.477 8.127 1.00 59.60 67 ALA D C 1
ATOM 2876 O O . ALA D 1 67 ? -25.761 -19.602 7.037 1.00 60.46 67 ALA D O 1
ATOM 2878 N N . GLY D 1 68 ? -24.870 -20.528 8.880 1.00 64.25 68 GLY D N 1
ATOM 2879 C CA . GLY D 1 68 ? -25.161 -21.869 8.404 1.00 61.67 68 GLY D CA 1
ATOM 2880 C C . GLY D 1 68 ? -26.643 -22.097 8.175 1.00 68.34 68 GLY D C 1
ATOM 2881 O O . GLY D 1 68 ? -27.036 -22.793 7.234 1.00 67.72 68 GLY D O 1
ATOM 2882 N N . GLU D 1 69 ? -27.485 -21.490 9.014 1.00 65.57 69 GLU D N 1
ATOM 2883 C CA . GLU D 1 69 ? -28.922 -21.726 8.926 1.00 71.98 69 GLU D CA 1
ATOM 2884 C C . GLU D 1 69 ? -29.527 -21.047 7.702 1.00 73.33 69 GLU D C 1
ATOM 2885 O O . GLU D 1 69 ? -30.095 -21.712 6.826 1.00 73.04 69 GLU D O 1
ATOM 2891 N N . TYR D 1 70 ? -29.402 -19.719 7.616 1.00 71.18 70 TYR D N 1
ATOM 2892 C CA . TYR D 1 70 ? -30.177 -18.936 6.661 1.00 69.53 70 TYR D CA 1
ATOM 2893 C C . TYR D 1 70 ? -29.536 -18.813 5.285 1.00 66.71 70 TYR D C 1
ATOM 2894 O O . TYR D 1 70 ? -30.259 -18.592 4.305 1.00 61.84 70 TYR D O 1
ATOM 2903 N N . LEU D 1 71 ? -28.215 -18.936 5.177 1.00 62.56 71 LEU D N 1
ATOM 2904 C CA . LEU D 1 71 ? -27.556 -18.766 3.888 1.00 59.58 71 LEU D CA 1
ATOM 2905 C C . LEU D 1 71 ? -27.700 -20.027 3.049 1.00 59.14 71 LEU D C 1
ATOM 2906 O O . LEU D 1 71 ? -27.621 -21.144 3.563 1.00 62.87 71 LEU D O 1
ATOM 2911 N N . ARG D 1 72 ? -27.931 -19.837 1.754 1.00 57.61 72 ARG D N 1
ATOM 2912 C CA . ARG D 1 72 ? -28.056 -20.935 0.808 1.00 59.53 72 ARG D CA 1
ATOM 2913 C C . ARG D 1 72 ? -27.443 -20.486 -0.505 1.00 61.06 72 ARG D C 1
ATOM 2914 O O . ARG D 1 72 ? -27.271 -19.287 -0.748 1.00 58.17 72 ARG D O 1
ATOM 2922 N N . LYS D 1 73 ? -27.114 -21.462 -1.352 1.00 60.46 73 LYS D N 1
ATOM 2923 C CA . LYS D 1 73 ? -26.568 -21.173 -2.673 1.00 63.76 73 LYS D CA 1
ATOM 2924 C C . LYS D 1 73 ? -27.378 -20.097 -3.389 1.00 61.94 73 LYS D C 1
ATOM 2925 O O . LYS D 1 73 ? -28.549 -20.304 -3.716 1.00 63.95 73 LYS D O 1
ATOM 2931 N N . GLY D 1 74 ? -26.764 -18.941 -3.618 1.00 54.75 74 GLY D N 1
ATOM 2932 C CA . GLY D 1 74 ? -27.390 -17.860 -4.341 1.00 56.64 74 GLY D CA 1
ATOM 2933 C C . GLY D 1 74 ? -27.962 -16.760 -3.478 1.00 51.61 74 GLY D C 1
ATOM 2934 O O . GLY D 1 74 ? -28.373 -15.729 -4.025 1.00 58.85 74 GLY D O 1
ATOM 2935 N N . SER D 1 75 ? -28.015 -16.948 -2.157 1.00 49.37 75 SER D N 1
ATOM 2936 C CA . SER D 1 75 ? -28.501 -15.895 -1.274 1.00 52.16 75 SER D CA 1
ATOM 2937 C C . SER D 1 75 ? -27.711 -14.613 -1.499 1.00 45.64 75 SER D C 1
ATOM 2938 O O . SER D 1 75 ? -26.528 -14.642 -1.853 1.00 46.08 75 SER D O 1
ATOM 2941 N N . GLN D 1 76 ? -28.378 -13.481 -1.306 1.00 42.89 76 GLN D N 1
ATOM 2942 C CA . GLN D 1 76 ? -27.732 -12.174 -1.327 1.00 41.17 76 GLN D CA 1
ATOM 2943 C C . GLN D 1 76 ? -27.424 -11.754 0.100 1.00 38.20 76 GLN D C 1
ATOM 2944 O O . GLN D 1 76 ? -28.295 -11.838 0.969 1.00 40.28 76 GLN D O 1
ATOM 2950 N N . VAL D 1 77 ? -26.205 -11.274 0.343 1.00 36.28 77 VAL D N 1
ATOM 2951 C CA . VAL D 1 77 ? -25.775 -11.056 1.720 1.00 36.71 77 VAL D CA 1
ATOM 2952 C C . VAL D 1 77 ? -24.804 -9.884 1.790 1.00 32.53 77 VAL D C 1
ATOM 2953 O O . VAL D 1 77 ? -23.993 -9.669 0.884 1.00 34.52 77 VAL D O 1
ATOM 2957 N N . TYR D 1 78 ? -24.916 -9.119 2.874 1.00 32.47 78 TYR D N 1
ATOM 2958 C CA . TYR D 1 78 ? -23.937 -8.120 3.283 1.00 33.90 78 TYR D CA 1
ATOM 2959 C C . TYR D 1 78 ? -23.021 -8.753 4.314 1.00 32.90 78 TYR D C 1
ATOM 2960 O O . TYR D 1 78 ? -23.489 -9.351 5.291 1.00 33.26 78 TYR D O 1
ATOM 2969 N N . VAL D 1 79 ? -21.723 -8.596 4.107 1.00 28.33 79 VAL D N 1
ATOM 2970 C CA . VAL D 1 79 ? -20.719 -9.167 4.984 1.00 30.37 79 VAL D CA 1
ATOM 2971 C C . VAL D 1 79 ? -19.738 -8.065 5.339 1.00 25.18 79 VAL D C 1
ATOM 2972 O O . VAL D 1 79 ? -19.306 -7.319 4.458 1.00 25.08 79 VAL D O 1
ATOM 2976 N N . GLU D 1 80 ? -19.406 -7.952 6.627 1.00 25.16 80 GLU D N 1
ATOM 2977 C CA . GLU D 1 80 ? -18.397 -7.025 7.110 1.00 24.86 80 GLU D CA 1
ATOM 2978 C C . GLU D 1 80 ? -17.431 -7.799 7.984 1.00 29.99 80 GLU D C 1
ATOM 2979 O O . GLU D 1 80 ? -17.843 -8.382 8.994 1.00 30.97 80 GLU D O 1
ATOM 2985 N N . GLY D 1 81 ? -16.156 -7.800 7.603 1.00 29.59 81 GLY D N 1
ATOM 2986 C CA . GLY D 1 81 ? -15.172 -8.591 8.321 1.00 28.63 81 GLY D CA 1
ATOM 2987 C C . GLY D 1 81 ? -13.789 -8.001 8.192 1.00 31.87 81 GLY D C 1
ATOM 2988 O O . GLY D 1 81 ? -13.617 -6.797 7.945 1.00 28.20 81 GLY D O 1
ATOM 2989 N N . SER D 1 82 ? -12.782 -8.834 8.388 1.00 28.83 82 SER D N 1
ATOM 2990 C CA . SER D 1 82 ? -11.414 -8.378 8.292 1.00 24.08 82 SER D CA 1
ATOM 2991 C C . SER D 1 82 ? -10.633 -9.403 7.484 1.00 29.75 82 SER D C 1
ATOM 2992 O O . SER D 1 82 ? -11.018 -10.571 7.383 1.00 29.27 82 SER D O 1
ATOM 2995 N N . LEU D 1 83 ? -9.560 -8.934 6.866 1.00 27.30 83 LEU D N 1
ATOM 2996 C CA . LEU D 1 83 ? -8.797 -9.774 5.956 1.00 27.49 83 LEU D CA 1
ATOM 2997 C C . LEU D 1 83 ? -7.804 -10.608 6.746 1.00 26.44 83 LEU D C 1
ATOM 2998 O O . LEU D 1 83 ? -7.187 -10.122 7.693 1.00 28.57 83 LEU D O 1
ATOM 3003 N N . ARG D 1 84 ? -7.647 -11.866 6.351 1.00 29.82 84 ARG D N 1
ATOM 3004 C CA . ARG D 1 84 ? -6.640 -12.698 6.995 1.00 34.21 84 ARG D CA 1
ATOM 3005 C C . ARG D 1 84 ? -6.033 -13.615 5.950 1.00 31.00 84 ARG D C 1
ATOM 3006 O O . ARG D 1 84 ? -6.752 -14.328 5.240 1.00 33.06 84 ARG D O 1
ATOM 3014 N N . THR D 1 85 ? -4.721 -13.564 5.836 1.00 29.81 85 THR D N 1
ATOM 3015 C CA . THR D 1 85 ? -4.005 -14.419 4.904 1.00 31.11 85 THR D CA 1
ATOM 3016 C C . THR D 1 85 ? -3.332 -15.534 5.699 1.00 31.66 85 THR D C 1
ATOM 3017 O O . THR D 1 85 ? -2.577 -15.251 6.633 1.00 32.92 85 THR D O 1
ATOM 3021 N N . ARG D 1 86 ? -3.615 -16.782 5.331 1.00 32.88 86 ARG D N 1
ATOM 3022 C CA . ARG D 1 86 ? -3.042 -17.961 5.977 1.00 36.19 86 ARG D CA 1
ATOM 3023 C C . ARG D 1 86 ? -2.039 -18.616 5.031 1.00 33.65 86 ARG D C 1
ATOM 3024 O O . ARG D 1 86 ? -2.325 -18.785 3.845 1.00 33.95 86 ARG D O 1
ATOM 3032 N N . LYS D 1 87 ? -0.869 -18.975 5.558 1.00 35.77 87 LYS D N 1
ATOM 3033 C CA . LYS D 1 87 ? 0.174 -19.654 4.798 1.00 33.63 87 LYS D CA 1
ATOM 3034 C C . LYS D 1 87 ? 0.070 -21.174 4.971 1.00 31.48 87 LYS D C 1
ATOM 3035 O O . LYS D 1 87 ? -0.290 -21.678 6.037 1.00 29.48 87 LYS D O 1
ATOM 3041 N N . TRP D 1 88 ? 0.377 -21.905 3.907 1.00 35.75 88 TRP D N 1
ATOM 3042 C CA . TRP D 1 88 ? 0.378 -23.359 4.017 1.00 34.92 88 TRP D CA 1
ATOM 3043 C C . TRP D 1 88 ? 1.335 -23.928 2.980 1.00 37.69 88 TRP D C 1
ATOM 3044 O O . TRP D 1 88 ? 1.483 -23.376 1.883 1.00 36.31 88 TRP D O 1
ATOM 3055 N N . GLN D 1 89 ? 1.992 -25.030 3.346 1.00 34.15 89 GLN D N 1
ATOM 3056 C CA . GLN D 1 89 ? 2.848 -25.763 2.417 1.00 33.50 89 GLN D CA 1
ATOM 3057 C C . GLN D 1 89 ? 1.980 -26.745 1.639 1.00 29.49 89 GLN D C 1
ATOM 3058 O O . GLN D 1 89 ? 1.256 -27.545 2.237 1.00 35.60 89 GLN D O 1
ATOM 3064 N N . GLY D 1 90 ? 2.035 -26.672 0.313 1.00 33.99 90 GLY D N 1
ATOM 3065 C CA . GLY D 1 90 ? 1.276 -27.575 -0.520 1.00 37.51 90 GLY D CA 1
ATOM 3066 C C . GLY D 1 90 ? 1.965 -28.931 -0.559 1.00 44.27 90 GLY D C 1
ATOM 3067 O O . GLY D 1 90 ? 3.066 -29.120 -0.042 1.00 43.43 90 GLY D O 1
ATOM 3068 N N . GLN D 1 91 ? 1.303 -29.891 -1.204 1.00 41.40 91 GLN D N 1
ATOM 3069 C CA . GLN D 1 91 ? 1.858 -31.242 -1.249 1.00 48.96 91 GLN D CA 1
ATOM 3070 C C . GLN D 1 91 ? 3.104 -31.360 -2.125 1.00 47.03 91 GLN D C 1
ATOM 3071 O O . GLN D 1 91 ? 3.758 -32.402 -2.092 1.00 55.18 91 GLN D O 1
ATOM 3077 N N . ASP D 1 92 ? 3.457 -30.346 -2.896 1.00 47.97 92 ASP D N 1
ATOM 3078 C CA . ASP D 1 92 ? 4.772 -30.302 -3.516 1.00 48.38 92 ASP D CA 1
ATOM 3079 C C . ASP D 1 92 ? 5.818 -29.669 -2.605 1.00 50.26 92 ASP D C 1
ATOM 3080 O O . ASP D 1 92 ? 6.952 -29.449 -3.039 1.00 49.94 92 ASP D O 1
ATOM 3085 N N . GLY D 1 93 ? 5.463 -29.376 -1.355 1.00 49.96 93 GLY D N 1
ATOM 3086 C CA . GLY D 1 93 ? 6.348 -28.690 -0.437 1.00 47.90 93 GLY D CA 1
ATOM 3087 C C . GLY D 1 93 ? 6.478 -27.192 -0.644 1.00 49.35 93 GLY D C 1
ATOM 3088 O O . GLY D 1 93 ? 7.260 -26.555 0.075 1.00 51.79 93 GLY D O 1
ATOM 3089 N N . GLN D 1 94 ? 5.748 -26.602 -1.589 1.00 45.94 94 GLN D N 1
ATOM 3090 C CA . GLN D 1 94 ? 5.903 -25.179 -1.878 1.00 44.07 94 GLN D CA 1
ATOM 3091 C C . GLN D 1 94 ? 4.886 -24.336 -1.111 1.00 43.61 94 GLN D C 1
ATOM 3092 O O . GLN D 1 94 ? 3.752 -24.755 -0.869 1.00 40.32 94 GLN D O 1
ATOM 3098 N N . ASP D 1 95 ? 5.312 -23.133 -0.737 1.00 41.26 95 ASP D N 1
ATOM 3099 C CA . ASP D 1 95 ? 4.480 -22.242 0.060 1.00 42.48 95 ASP D CA 1
ATOM 3100 C C . ASP D 1 95 ? 3.331 -21.694 -0.775 1.00 41.01 95 ASP D C 1
ATOM 3101 O O . ASP D 1 95 ? 3.503 -21.337 -1.944 1.00 39.87 95 ASP D O 1
ATOM 3106 N N . ARG D 1 96 ? 2.147 -21.653 -0.172 1.00 41.28 96 ARG D N 1
ATOM 3107 C CA . ARG D 1 96 ? 0.966 -21.055 -0.771 1.00 37.96 96 ARG D CA 1
ATOM 3108 C C . ARG D 1 96 ? 0.288 -20.177 0.273 1.00 41.13 96 ARG D C 1
ATOM 3109 O O . ARG D 1 96 ? 0.611 -20.226 1.463 1.00 35.35 96 ARG D O 1
ATOM 3117 N N . TYR D 1 97 ? -0.645 -19.348 -0.191 1.00 39.44 97 TYR D N 1
ATOM 3118 C CA . TYR D 1 97 ? -1.320 -18.380 0.660 1.00 35.72 97 TYR D CA 1
ATOM 3119 C C . TYR D 1 97 ? -2.795 -18.324 0.292 1.00 41.67 97 TYR D C 1
ATOM 3120 O O . TYR D 1 97 ? -3.154 -18.387 -0.887 1.00 37.26 97 TYR D O 1
ATOM 3129 N N . THR D 1 98 ? -3.649 -18.226 1.309 1.00 39.37 98 THR D N 1
ATOM 3130 C CA . THR D 1 98 ? -5.082 -18.077 1.105 1.00 35.65 98 THR D CA 1
ATOM 3131 C C . THR D 1 98 ? -5.541 -16.870 1.906 1.00 36.74 98 THR D C 1
ATOM 3132 O O . THR D 1 98 ? -5.349 -16.829 3.124 1.00 33.52 98 THR D O 1
ATOM 3136 N N . THR D 1 99 ? -6.112 -15.884 1.215 1.00 36.06 99 THR D N 1
ATOM 3137 C CA . THR D 1 99 ? -6.663 -14.692 1.853 1.00 31.55 99 THR D CA 1
ATOM 3138 C C . THR D 1 99 ? -8.165 -14.876 1.980 1.00 32.43 99 THR D C 1
ATOM 3139 O O . THR D 1 99 ? -8.848 -15.115 0.980 1.00 31.32 99 THR D O 1
ATOM 3143 N N . GLU D 1 100 ? -8.662 -14.771 3.207 1.00 34.85 100 GLU D N 1
ATOM 3144 C CA . GLU D 1 100 ? -10.060 -14.973 3.538 1.00 34.78 100 GLU D CA 1
ATOM 3145 C C . GLU D 1 100 ? -10.588 -13.739 4.246 1.00 32.01 100 GLU D C 1
ATOM 3146 O O . GLU D 1 100 ? -9.830 -12.960 4.832 1.00 30.53 100 GLU D O 1
ATOM 3152 N N . ILE D 1 101 ? -11.906 -13.608 4.228 1.00 32.32 101 ILE D N 1
ATOM 3153 C CA . ILE D 1 101 ? -12.606 -12.579 4.985 1.00 30.82 101 ILE D CA 1
ATOM 3154 C C . ILE D 1 101 ? -13.162 -13.226 6.245 1.00 30.51 101 ILE D C 1
ATOM 3155 O O . ILE D 1 101 ? -14.009 -14.125 6.168 1.00 34.56 101 ILE D O 1
ATOM 3160 N N . VAL D 1 102 ? -12.715 -12.770 7.370 1.00 30.33 102 VAL D N 1
ATOM 3161 C CA . VAL D 1 102 ? -13.120 -13.328 8.620 1.00 31.92 102 VAL D CA 1
ATOM 3162 C C . VAL D 1 102 ? -14.206 -12.491 9.277 1.00 33.89 102 VAL D C 1
ATOM 3163 O O . VAL D 1 102 ? -14.041 -11.342 9.496 1.00 32.42 102 VAL D O 1
ATOM 3167 N N . VAL D 1 103 ? -15.316 -13.111 9.568 1.00 32.95 103 VAL D N 1
ATOM 3168 C CA . VAL D 1 103 ? -16.413 -12.429 10.164 1.00 36.99 103 VAL D CA 1
ATOM 3169 C C . VAL D 1 103 ? -16.708 -13.003 11.534 1.00 40.77 103 VAL D C 1
ATOM 3170 O O . VAL D 1 103 ? -17.101 -14.085 11.645 1.00 42.69 103 VAL D O 1
ATOM 3174 N N . ASP D 1 104 ? -16.490 -12.245 12.569 1.00 44.32 104 ASP D N 1
ATOM 3175 C CA . ASP D 1 104 ? -16.763 -12.686 13.908 1.00 49.54 104 ASP D CA 1
ATOM 3176 C C . ASP D 1 104 ? -17.421 -11.575 14.687 1.00 50.80 104 ASP D C 1
ATOM 3177 O O . ASP D 1 104 ? -18.063 -10.750 14.138 1.00 47.47 104 ASP D O 1
ATOM 3182 N N . ILE D 1 105 ? -17.228 -11.561 15.987 1.00 51.62 105 ILE D N 1
ATOM 3183 C CA . ILE D 1 105 ? -17.809 -10.589 16.837 1.00 53.55 105 ILE D CA 1
ATOM 3184 C C . ILE D 1 105 ? -17.573 -9.146 16.467 1.00 54.74 105 ILE D C 1
ATOM 3185 O O . ILE D 1 105 ? -18.384 -8.316 16.724 1.00 54.04 105 ILE D O 1
ATOM 3190 N N . ASN D 1 106 ? -16.441 -8.833 15.905 1.00 52.79 106 ASN D N 1
ATOM 3191 C CA . ASN D 1 106 ? -16.183 -7.479 15.448 1.00 49.08 106 ASN D CA 1
ATOM 3192 C C . ASN D 1 106 ? -16.763 -7.206 14.064 1.00 46.28 106 ASN D C 1
ATOM 3193 O O . ASN D 1 106 ? -16.660 -6.076 13.580 1.00 45.31 106 ASN D O 1
ATOM 3198 N N . GLY D 1 107 ? -17.378 -8.196 13.438 1.00 40.34 107 GLY D N 1
ATOM 3199 C CA . GLY D 1 107 ? -17.924 -8.096 12.090 1.00 41.63 107 GLY D CA 1
ATOM 3200 C C . GLY D 1 107 ? -19.438 -8.034 12.070 1.00 45.29 107 GLY D C 1
ATOM 3201 O O . GLY D 1 107 ? -20.082 -7.654 13.059 1.00 46.30 107 GLY D O 1
ATOM 3202 N N . ASN D 1 108 ? -20.022 -8.412 10.931 1.00 33.36 108 ASN D N 1
ATOM 3203 C CA . ASN D 1 108 ? -21.463 -8.284 10.784 1.00 31.36 108 ASN D CA 1
ATOM 3204 C C . ASN D 1 108 ? -21.906 -9.061 9.562 1.00 35.87 108 ASN D C 1
ATOM 3205 O O . ASN D 1 108 ? -21.137 -9.256 8.614 1.00 34.25 108 ASN D O 1
ATOM 3210 N N . MET D 1 109 ? -23.152 -9.513 9.601 1.00 36.11 109 MET D N 1
ATOM 3211 C CA . MET D 1 109 ? -23.735 -10.174 8.451 1.00 39.48 109 MET D CA 1
ATOM 3212 C C . MET D 1 109 ? -25.208 -9.817 8.382 1.00 45.18 109 MET D C 1
ATOM 3213 O O . MET D 1 109 ? -25.893 -9.792 9.410 1.00 42.07 109 MET D O 1
ATOM 3218 N N . GLN D 1 110 ? -25.698 -9.545 7.174 1.00 39.34 110 GLN D N 1
ATOM 3219 C CA . GLN D 1 110 ? -27.106 -9.206 7.008 1.00 42.66 110 GLN D CA 1
ATOM 3220 C C . GLN D 1 110 ? -27.648 -9.895 5.765 1.00 41.69 110 GLN D C 1
ATOM 3221 O O . GLN D 1 110 ? -27.200 -9.617 4.646 1.00 38.72 110 GLN D O 1
ATOM 3227 N N . LEU D 1 111 ? -28.596 -10.808 5.974 1.00 43.53 111 LEU D N 1
ATOM 3228 C CA . LEU D 1 111 ? -29.267 -11.476 4.869 1.00 42.66 111 LEU D CA 1
ATOM 3229 C C . LEU D 1 111 ? -30.168 -10.488 4.146 1.00 42.33 111 LEU D C 1
ATOM 3230 O O . LEU D 1 111 ? -30.937 -9.753 4.776 1.00 44.61 111 LEU D O 1
ATOM 3235 N N . LEU D 1 112 ? -30.071 -10.469 2.825 1.00 41.11 112 LEU D N 1
ATOM 3236 C CA . LEU D 1 112 ? -30.741 -9.473 2.006 1.00 44.49 112 LEU D CA 1
ATOM 3237 C C . LEU D 1 112 ? -31.861 -10.126 1.200 1.00 46.87 112 LEU D C 1
ATOM 3238 O O . LEU D 1 112 ? -31.796 -11.312 0.862 1.00 46.30 112 LEU D O 1
ATOM 3243 N N . GLY D 1 113 ? -32.901 -9.352 0.917 1.00 46.61 113 GLY D N 1
ATOM 3244 C CA . GLY D 1 113 ? -34.018 -9.858 0.131 1.00 51.86 113 GLY D CA 1
ATOM 3245 C C . GLY D 1 113 ? -35.254 -10.155 0.953 1.00 55.09 113 GLY D C 1
ATOM 3246 O O . GLY D 1 113 ? -35.246 -9.989 2.174 1.00 54.83 113 GLY D O 1
#

InterPro domains:
  IPR000424 Primosome PriB/single-strand DNA-binding [PF00436] (5-110)
  IPR000424 Primosome PriB/single-strand DNA-binding [PS50935] (5-110)
  IPR000424 Primosome PriB/single-strand DNA-binding [cd04496] (8-104)
  IPR011344 Single-stranded DNA-binding protein [MF_00984] (5-116)
  IPR011344 Single-stranded DNA-binding protein [PIRSF002070] (1-151)
  IPR011344 Single-stranded DNA-binding protein [PTHR10302] (3-121)
  IPR011344 Single-stranded DNA-binding protein [TIGR00621] (3-165)
  IPR012340 Nucleic acid-binding, OB-fold [G3DSA:2.40.50.140] (1-155)
  IPR012340 Nucleic acid-binding, OB-fold [SSF50249] (3-165)

Solvent-accessible surface area: 22176 Å² total; per-residue (Å²): 139,12,6,30,17,0,1,0,1,0,60,4,23,24,95,22,129,52,127,135,86,141,113,48,83,4,12,0,44,11,60,0,18,5,39,118,101,229,140,124,124,60,21,136,6,100,0,7,0,63,37,148,5,0,92,50,0,15,103,113,0,117,153,44,20,30,0,0,0,7,4,40,5,73,48,99,131,112,140,10,201,75,52,59,49,48,102,23,26,5,4,17,0,42,136,109,16,41,10,23,53,8,75,175,15,4,27,22,0,2,0,0,0,56,4,21,23,82,26,103,49,96,155,74,148,112,51,80,2,15,0,42,10,52,0,15,5,41,126,131,177,175,65,24,137,7,140,0,8,0,63,32,180,32,0,99,60,0,32,117,122,1,155,145,47,28,26,0,0,0,8,4,42,5,68,54,95,128,92,132,16,189,99,48,66,74,59,118,20,26,8,4,18,0,45,158,115,18,42,14,15,70,17,84,154,11,6,27,18,0,1,0,0,0,50,4,29,28,98,21,100,54,133,152,73,144,107,47,80,4,14,0,42,9,59,0,18,2,13,36,50,197,118,142,147,89,108,80,66,7,136,6,135,1,6,0,51,30,165,32,0,86,47,0,18,110,118,0,118,151,44,20,23,0,0,0,7,2,40,5,50,49,92,102,98,94,34,159,122,70,48,108,17,27,6,4,16,0,41,167,107,18,43,10,23,54,14,80,77,77,6,6,17,18,0,0,0,0,0,59,4,32,23,92,16,123,66,141,150,106,126,94,60,46,1,3,0,38,11,61,0,17,5,47,105,127,220,104,123,56,12,140,8,139,1,7,0,57,18,160,29,0,81,51,0,15,128,139,0,111,146,44,24,29,0,0,0,6,6,34,4,78,50,105,129,113,137,9,201,83,49,83,54,41,100,17,24,12,4,13,0,46,154,127,19,39,13,27,46,12,77

Secondary structure (DSSP, 8-state):
--EEEEEEEEEE-S--EEEE-TTS-EEEEEEEEEEEE--EEEEEEEEEEETHHHHHHHHH--TT-EEEEEEEEEEEEEE-TTS-EEEEEEEEESTT-EEEE--/--EEEEEEEEEE-S--EEEE-TTS-EEEEEEEEEEE--EEEEEEEEEETHHHHHHHHH--TT-EEEEEEEEEEEEEE-TTSSEEEEEEEEESTTSEEEE--/--EEEEEEEEEE-S--EEEE-TT--EEEEEEEEEEE-------EEEEEEEEEEHHHHHHHHHH--TT-EEEEEEEEEEEEEE---EEEEEEEEESTTSEEEE--/--SEEEEEEEEEE-S--EEEE-TTS-EEEEEEEEEEE---EEEEEEEEEETHHHHHHHHH--TT-EEEEEEEEEEEEEE-TTS-EEEEEEEEESTTSEEEEE-

Sequence (411 aa):
RGVNKVILVGNVGGDPETRYMPNGNAVTNITLATSESWQERTEWHRVVFFGRLAEIAGEYLRKGSQVYVEGSLRTRKWQGQDGQDRYTTEIVVDINGNMQLLGRGVNKVILVGNVGGDPETRYMPNGNAVTNITLATSESERTEWHRVVFFGRLAEIAGEYLRKGSQVYVEGSLRTRKWQGQDGQDRYTTEIVVDINGNMQLLGRGVNKVILVGNVGGDPETRYMPNGNAVTNITLATSESWGQQQERTEWHRVVFFGRLAEIAGEYLRKGSQVYVEGSLRTRKWQGQQDRYTTEIVVDINGNMQLLGARGVNKVILVGNVGGDPETRYMPNGNAVTNITLATSESQERTEWHRVVFFGRLAEIAGEYLRKGSQVYVEGSLRTRKWQGQDGQDRYTTEIVVDINGNMQLLG

CATH classification: 2.40.50.140

Nearest PDB structures (foldseek):
  6jdg-assembly1_A  TM=1.005E+00  e=6.371E-18  Pseudomonas aeruginosa PAO1
  7vum-assembly1_A  TM=1.000E+00  e=3.050E-17  Pseudomonas aeruginosa PAO1
  5yun-assembly1_B  TM=9.672E-01  e=2.116E-17  Pseudomonas aeruginosa PAO1
  6bhw-assembly1_B  TM=9.309E-01  e=1.819E-09  Bacillus subtilis subsp. subtilis str. 168
  6bhw-assembly2_E  TM=9.414E-01  e=4.904E-09  Bacillus subtilis subsp. subtilis str. 168

Radius of gyration: 22.03 Å; Cα contacts (8 Å, |Δi|>4): 1157; chains: 4; bounding box: 51×65×59 Å